Protein AF-A0A812KGN8-F1 (afdb_monomer)

Organism: NCBI:txid878477

Structure (mmCIF, N/CA/C/O backbone):
data_AF-A0A812KGN8-F1
#
_entry.id   AF-A0A812KGN8-F1
#
loop_
_atom_site.group_PDB
_atom_site.id
_atom_site.type_symbol
_atom_site.label_atom_id
_atom_site.label_alt_id
_atom_site.label_comp_id
_atom_site.label_asym_id
_atom_site.label_entity_id
_atom_site.label_seq_id
_atom_site.pdbx_PDB_ins_code
_atom_site.Cartn_x
_atom_site.Cartn_y
_atom_site.Cartn_z
_atom_site.occupancy
_atom_site.B_iso_or_equiv
_atom_site.auth_seq_id
_atom_site.auth_comp_id
_atom_site.auth_asym_id
_atom_site.auth_atom_id
_atom_site.pdbx_PDB_model_num
ATOM 1 N N . MET A 1 1 ? -35.808 -0.095 -50.050 1.00 45.56 1 MET A N 1
ATOM 2 C CA . MET A 1 1 ? -34.393 0.028 -50.475 1.00 45.56 1 MET A CA 1
ATOM 3 C C . MET A 1 1 ? -34.076 1.458 -50.934 1.00 45.56 1 MET A C 1
ATOM 5 O O . MET A 1 1 ? -33.610 1.662 -52.042 1.00 45.56 1 MET A O 1
ATOM 9 N N . ALA A 1 2 ? -34.309 2.449 -50.066 1.00 38.66 2 ALA A N 1
ATOM 10 C CA . ALA A 1 2 ? -34.069 3.874 -50.339 1.00 38.66 2 ALA A CA 1
ATOM 11 C C . ALA A 1 2 ? -33.233 4.554 -49.229 1.00 38.66 2 ALA A C 1
ATOM 13 O O . ALA A 1 2 ? -33.296 5.761 -49.058 1.00 38.66 2 ALA A O 1
ATOM 14 N N . VAL A 1 3 ? -32.445 3.787 -48.459 1.00 34.59 3 VAL A N 1
ATOM 15 C CA . VAL A 1 3 ? -31.664 4.313 -47.313 1.00 34.59 3 VAL A CA 1
ATOM 16 C C . VAL A 1 3 ? -30.155 4.013 -47.418 1.00 34.59 3 VAL A C 1
ATOM 18 O O . VAL A 1 3 ? -29.369 4.573 -46.672 1.00 34.59 3 VAL A O 1
ATOM 21 N N . ALA A 1 4 ? -29.699 3.224 -48.401 1.00 33.44 4 ALA A N 1
ATOM 22 C CA . ALA A 1 4 ? -28.270 2.901 -48.557 1.00 33.44 4 ALA A CA 1
ATOM 23 C C . ALA A 1 4 ? -27.511 3.788 -49.570 1.00 33.44 4 ALA A C 1
ATOM 25 O O . ALA A 1 4 ? -26.285 3.797 -49.571 1.00 33.44 4 ALA A O 1
ATOM 26 N N . ALA A 1 5 ? -28.207 4.555 -50.418 1.00 35.69 5 ALA A N 1
ATOM 27 C CA . ALA A 1 5 ? -27.567 5.366 -51.465 1.00 35.69 5 ALA A CA 1
ATOM 28 C C . ALA A 1 5 ? -27.308 6.832 -51.056 1.00 35.69 5 ALA A C 1
ATOM 30 O O . ALA A 1 5 ? -26.475 7.498 -51.662 1.00 35.69 5 ALA A O 1
ATOM 31 N N . ALA A 1 6 ? -27.967 7.331 -50.002 1.00 34.34 6 ALA A N 1
ATOM 32 C CA . ALA A 1 6 ? -27.830 8.720 -49.546 1.00 34.34 6 ALA A CA 1
ATOM 33 C C . ALA A 1 6 ? -26.682 8.941 -48.536 1.00 34.34 6 ALA A C 1
ATOM 35 O O . ALA A 1 6 ? -26.282 10.079 -48.307 1.00 34.34 6 ALA A O 1
ATOM 36 N N . SER A 1 7 ? -26.107 7.876 -47.964 1.00 37.06 7 SER A N 1
ATOM 37 C CA . SER A 1 7 ? -25.006 7.967 -46.985 1.00 37.06 7 SER A CA 1
ATOM 38 C C . SER A 1 7 ? -23.609 7.814 -47.602 1.00 37.06 7 SER A C 1
ATOM 40 O O . SER A 1 7 ? -22.615 8.095 -46.940 1.00 37.06 7 SER A O 1
ATOM 42 N N . ALA A 1 8 ? -23.510 7.388 -48.867 1.00 35.91 8 ALA A N 1
ATOM 43 C CA . ALA A 1 8 ? -22.227 7.237 -49.562 1.00 35.91 8 ALA A CA 1
ATOM 44 C C . ALA A 1 8 ? -21.750 8.544 -50.228 1.00 35.91 8 ALA A C 1
ATOM 46 O O . ALA A 1 8 ? -20.550 8.768 -50.374 1.00 35.91 8 ALA A O 1
ATOM 47 N N . VAL A 1 9 ? -22.678 9.437 -50.589 1.00 37.47 9 VAL A N 1
ATOM 48 C CA . VAL A 1 9 ? -22.365 10.691 -51.300 1.00 37.47 9 VAL A CA 1
ATOM 49 C C . VAL A 1 9 ? -21.897 11.801 -50.346 1.00 37.47 9 VAL A C 1
ATOM 51 O O . VAL A 1 9 ? -21.154 12.690 -50.752 1.00 37.47 9 VAL A O 1
ATOM 54 N N . THR A 1 10 ? -22.227 11.724 -49.054 1.00 44.09 10 THR A N 1
ATOM 55 C CA . THR A 1 10 ? -21.759 12.679 -48.032 1.00 44.09 10 THR A CA 1
ATOM 56 C C . THR A 1 10 ? -20.387 12.341 -47.441 1.00 44.09 10 THR A C 1
ATOM 58 O O . THR A 1 10 ? -19.736 13.227 -46.898 1.00 44.09 10 THR A O 1
ATOM 61 N N . GLY A 1 11 ? -19.893 11.104 -47.583 1.00 37.56 11 GLY A N 1
ATOM 62 C CA . GLY A 1 11 ? -18.553 10.721 -47.111 1.00 37.56 11 GLY A CA 1
ATOM 63 C C . GLY A 1 11 ? -17.414 11.136 -48.054 1.00 37.56 11 GLY A C 1
ATOM 64 O O . GLY A 1 11 ? -16.334 11.515 -47.600 1.00 37.56 11 GLY A O 1
ATOM 65 N N . ALA A 1 12 ? -17.656 11.119 -49.369 1.00 40.59 12 ALA A N 1
ATOM 66 C CA . ALA A 1 12 ? -16.633 11.412 -50.377 1.00 40.59 12 ALA A CA 1
ATOM 67 C C . ALA A 1 12 ? -16.249 12.906 -50.440 1.00 40.59 12 ALA A C 1
ATOM 69 O O . ALA A 1 12 ? -15.086 13.237 -50.675 1.00 40.59 12 ALA A O 1
ATOM 70 N N . SER A 1 13 ? -17.190 13.817 -50.172 1.00 39.09 13 SER A N 1
ATOM 71 C CA . SER A 1 13 ? -16.937 15.267 -50.189 1.00 39.09 13 SER A CA 1
ATOM 72 C C . SER A 1 13 ? -16.157 15.760 -48.962 1.00 39.09 13 SER A C 1
ATOM 74 O O . SER A 1 13 ? -15.374 16.704 -49.069 1.00 39.09 13 SER A O 1
ATOM 76 N N . VAL A 1 14 ? -16.291 15.085 -47.814 1.00 42.75 14 VAL A N 1
ATOM 77 C CA . VAL A 1 14 ? -15.583 15.432 -46.567 1.00 42.75 14 VAL A CA 1
ATOM 78 C C . VAL A 1 14 ? -14.115 14.989 -46.608 1.00 42.75 14 VAL A C 1
ATOM 80 O O . VAL A 1 14 ? -13.235 15.725 -46.160 1.00 42.75 14 VAL A O 1
ATOM 83 N N . ALA A 1 15 ? -13.821 13.837 -47.223 1.00 41.25 15 ALA A N 1
ATOM 84 C CA . ALA A 1 15 ? -12.449 13.357 -47.407 1.00 41.25 15 ALA A CA 1
ATOM 85 C C . ALA A 1 15 ? -11.650 14.213 -48.413 1.00 41.25 15 ALA A C 1
ATOM 87 O O . ALA A 1 15 ? -10.473 14.500 -48.184 1.00 41.25 15 ALA A O 1
ATOM 88 N N . ALA A 1 16 ? -12.295 14.695 -49.482 1.00 44.44 16 ALA A N 1
ATOM 89 C CA . ALA A 1 16 ? -11.672 15.591 -50.460 1.00 44.44 16 ALA A CA 1
ATOM 90 C C . ALA A 1 16 ? -11.342 16.978 -49.868 1.00 44.44 16 ALA A C 1
ATOM 92 O O . ALA A 1 16 ? -10.276 17.533 -50.138 1.00 44.44 16 ALA A O 1
ATOM 93 N N . ALA A 1 17 ? -12.209 17.515 -49.000 1.00 45.56 17 ALA A N 1
ATOM 94 C CA . ALA A 1 17 ? -11.975 18.788 -48.315 1.00 45.56 17 ALA A CA 1
ATOM 95 C C . ALA A 1 17 ? -10.863 18.707 -47.246 1.00 45.56 17 ALA A C 1
ATOM 97 O O . ALA A 1 17 ? -10.157 19.690 -47.015 1.00 45.56 17 ALA A O 1
ATOM 98 N N . ALA A 1 18 ? -10.670 17.537 -46.623 1.00 43.16 18 ALA A N 1
ATOM 99 C CA . ALA A 1 18 ? -9.591 17.293 -45.662 1.00 43.16 18 ALA A CA 1
ATOM 100 C C . ALA A 1 18 ? -8.216 17.115 -46.340 1.00 43.16 18 ALA A C 1
ATOM 102 O O . ALA A 1 18 ? -7.203 17.574 -45.812 1.00 43.16 18 ALA A O 1
ATOM 103 N N . ALA A 1 19 ? -8.176 16.519 -47.537 1.00 45.41 19 ALA A N 1
ATOM 104 C CA . ALA A 1 19 ? -6.946 16.346 -48.314 1.00 45.41 19 ALA A CA 1
ATOM 105 C C . ALA A 1 19 ? -6.388 17.672 -48.873 1.00 45.41 19 ALA A C 1
ATOM 107 O O . ALA A 1 19 ? -5.173 17.829 -48.976 1.00 45.41 19 ALA A O 1
ATOM 108 N N . ALA A 1 20 ? -7.248 18.663 -49.145 1.00 45.34 20 ALA A N 1
ATOM 109 C CA . ALA A 1 20 ? -6.855 19.977 -49.669 1.00 45.34 20 ALA A CA 1
ATOM 110 C C . ALA A 1 20 ? -6.013 20.841 -48.698 1.00 45.34 20 ALA A C 1
ATOM 112 O O . ALA A 1 20 ? -5.504 21.888 -49.094 1.00 45.34 20 ALA A O 1
ATOM 113 N N . LYS A 1 21 ? -5.851 20.425 -47.431 1.00 48.94 21 LYS A N 1
ATOM 114 C CA . LYS A 1 21 ? -5.042 21.129 -46.414 1.00 48.94 21 LYS A CA 1
ATOM 115 C C . LYS A 1 21 ? -3.683 20.481 -46.112 1.00 48.94 21 LYS A C 1
ATOM 117 O O . LYS A 1 21 ? -2.932 21.031 -45.308 1.00 48.94 21 LYS A O 1
ATOM 122 N N . SER A 1 22 ? -3.340 19.356 -46.743 1.00 48.31 22 SER A N 1
ATOM 123 C CA . SER A 1 22 ? -2.026 18.712 -46.588 1.00 48.31 22 SER A CA 1
ATOM 124 C C . SER A 1 22 ? -1.041 19.207 -47.653 1.00 48.31 22 SER A C 1
ATOM 126 O O . SER A 1 22 ? -1.387 19.278 -48.828 1.00 48.31 22 SER A O 1
ATOM 128 N N . LYS A 1 23 ? 0.201 19.532 -47.264 1.00 47.03 23 LYS A N 1
ATOM 129 C CA . LYS A 1 23 ? 1.265 19.967 -48.197 1.00 47.03 23 LYS A CA 1
ATOM 130 C C . LYS A 1 23 ? 1.978 18.808 -48.909 1.00 47.03 23 LYS A C 1
ATOM 132 O O . LYS A 1 23 ? 2.891 19.058 -49.689 1.00 47.03 23 LYS A O 1
ATOM 137 N N . ASP A 1 24 ? 1.578 17.563 -48.653 1.00 48.06 24 ASP A N 1
ATOM 138 C CA . ASP A 1 24 ? 2.290 16.380 -49.137 1.00 48.06 24 ASP A CA 1
ATOM 139 C C . ASP A 1 24 ? 1.587 15.749 -50.354 1.00 48.06 24 ASP A C 1
ATOM 141 O O . ASP A 1 24 ? 0.620 14.989 -50.234 1.00 48.06 24 ASP A O 1
ATOM 145 N N . GLY A 1 25 ? 2.052 16.103 -51.558 1.00 43.66 25 GLY A N 1
ATOM 146 C CA . GLY A 1 25 ? 1.398 15.762 -52.832 1.00 43.66 25 GLY A CA 1
ATOM 147 C C . GLY A 1 25 ? 1.345 14.261 -53.150 1.00 43.66 25 GLY A C 1
ATOM 148 O O . GLY A 1 25 ? 0.482 13.818 -53.906 1.00 43.66 25 GLY A O 1
ATOM 149 N N . VAL A 1 26 ? 2.213 13.460 -52.528 1.00 46.75 26 VAL A N 1
ATOM 150 C CA . VAL A 1 26 ? 2.276 12.001 -52.727 1.00 46.75 26 VAL A CA 1
ATOM 151 C C . VAL A 1 26 ? 1.129 11.284 -52.004 1.00 46.75 26 VAL A C 1
ATOM 153 O O . VAL A 1 26 ? 0.567 10.322 -52.527 1.00 46.75 26 VAL A O 1
ATOM 156 N N . VAL A 1 27 ? 0.718 11.786 -50.835 1.00 45.03 27 VAL A N 1
ATOM 157 C CA . VAL A 1 27 ? -0.369 11.204 -50.027 1.00 45.03 27 VAL A CA 1
ATOM 158 C C . VAL A 1 27 ? -1.733 11.475 -50.666 1.00 45.03 27 VAL A C 1
ATOM 160 O O . VAL A 1 27 ? -2.600 10.602 -50.690 1.00 45.03 27 VAL A O 1
ATOM 163 N N . VAL A 1 28 ? -1.900 12.664 -51.254 1.00 43.44 28 VAL A N 1
ATOM 164 C CA . VAL A 1 28 ? -3.130 13.070 -51.952 1.00 43.44 28 VAL A CA 1
ATOM 165 C C . VAL A 1 28 ? -3.313 12.282 -53.256 1.00 43.44 28 VAL A C 1
ATOM 167 O O . VAL A 1 28 ? -4.420 11.830 -53.545 1.00 43.44 28 VAL A O 1
ATOM 170 N N . ALA A 1 29 ? -2.232 12.035 -54.004 1.00 45.12 29 ALA A N 1
ATOM 171 C CA . ALA A 1 29 ? -2.278 11.245 -55.236 1.00 45.12 29 ALA A CA 1
ATOM 172 C C . ALA A 1 29 ? -2.587 9.756 -54.979 1.00 45.12 29 ALA A C 1
ATOM 174 O O . ALA A 1 29 ? -3.377 9.153 -55.706 1.00 45.12 29 ALA A O 1
ATOM 175 N N . ALA A 1 30 ? -2.021 9.172 -53.917 1.00 40.34 30 ALA A N 1
ATOM 176 C CA . ALA A 1 30 ? -2.246 7.771 -53.558 1.00 40.34 30 ALA A CA 1
ATOM 177 C C . ALA A 1 30 ? -3.668 7.505 -53.026 1.00 40.34 30 ALA A C 1
ATOM 179 O O . ALA A 1 30 ? -4.248 6.460 -53.317 1.00 40.34 30 ALA A O 1
ATOM 180 N N . ALA A 1 31 ? -4.249 8.457 -52.289 1.00 38.84 31 ALA A N 1
ATOM 181 C CA . ALA A 1 31 ? -5.618 8.355 -51.782 1.00 38.84 31 ALA A CA 1
ATOM 182 C C . ALA A 1 31 ? -6.682 8.590 -52.872 1.00 38.84 31 ALA A C 1
ATOM 184 O O . ALA A 1 31 ? -7.751 7.984 -52.822 1.00 38.84 31 ALA A O 1
ATOM 185 N N . ALA A 1 32 ? -6.392 9.436 -53.868 1.00 40.38 32 ALA A N 1
ATOM 186 C CA . ALA A 1 32 ? -7.317 9.743 -54.961 1.00 40.38 32 ALA A CA 1
ATOM 187 C C . ALA A 1 32 ? -7.358 8.667 -56.065 1.00 40.38 32 ALA A C 1
ATOM 189 O O . ALA A 1 32 ? -8.392 8.500 -56.708 1.00 40.38 32 ALA A O 1
ATOM 190 N N . ALA A 1 33 ? -6.266 7.926 -56.294 1.00 43.38 33 ALA A N 1
ATOM 191 C CA . ALA A 1 33 ? -6.159 6.998 -57.427 1.00 43.38 33 ALA A CA 1
ATOM 192 C C . ALA A 1 33 ? -6.734 5.586 -57.182 1.00 43.38 33 ALA A C 1
ATOM 194 O O . ALA A 1 33 ? -6.954 4.851 -58.142 1.00 43.38 33 ALA A O 1
ATOM 195 N N . ALA A 1 34 ? -6.990 5.179 -55.935 1.00 35.78 34 ALA A N 1
ATOM 196 C CA . ALA A 1 34 ? -7.420 3.813 -55.626 1.00 35.78 34 ALA A CA 1
ATOM 197 C C . ALA A 1 34 ? -8.566 3.798 -54.608 1.00 35.78 34 ALA A C 1
ATOM 199 O O . ALA A 1 34 ? -8.367 3.602 -53.409 1.00 35.78 34 ALA A O 1
ATOM 200 N N . GLY A 1 35 ? -9.793 3.988 -55.097 1.00 37.00 35 GLY A N 1
ATOM 201 C CA . GLY A 1 35 ? -10.988 3.723 -54.305 1.00 37.00 35 GLY A CA 1
ATOM 202 C C . GLY A 1 35 ? -11.007 2.275 -53.802 1.00 37.00 35 GLY A C 1
ATOM 203 O O . GLY A 1 35 ? -10.820 1.359 -54.591 1.00 37.00 35 GLY A O 1
ATOM 204 N N . GLY A 1 36 ? -11.241 2.100 -52.496 1.00 47.19 36 GLY A N 1
ATOM 205 C CA . GLY A 1 36 ? -11.739 0.876 -51.854 1.00 47.19 36 GLY A CA 1
ATOM 206 C C . GLY A 1 36 ? -10.898 -0.405 -51.990 1.00 47.19 36 GLY A C 1
ATOM 207 O O . GLY A 1 36 ? -10.704 -0.932 -53.074 1.00 47.19 36 GLY A O 1
ATOM 208 N N . VAL A 1 37 ? -10.504 -0.987 -50.849 1.00 38.78 37 VAL A N 1
ATOM 209 C CA . VAL A 1 37 ? -9.944 -2.353 -50.673 1.00 38.78 37 VAL A CA 1
ATOM 210 C C . VAL A 1 37 ? -8.583 -2.624 -51.349 1.00 38.78 37 VAL A C 1
ATOM 212 O O . VAL A 1 37 ? -7.695 -3.171 -50.698 1.00 38.78 37 VAL A O 1
ATOM 215 N N . GLY A 1 38 ? -8.344 -2.179 -52.585 1.00 36.12 38 GLY A N 1
ATOM 216 C CA . GLY A 1 38 ? -7.079 -2.362 -53.308 1.00 36.12 38 GLY A CA 1
ATOM 217 C C . GLY A 1 38 ? -5.897 -1.625 -52.670 1.00 36.12 38 GLY A C 1
ATOM 218 O O . GLY A 1 38 ? -4.823 -2.203 -52.520 1.00 36.12 38 GLY A O 1
ATOM 219 N N . GLY A 1 39 ? -6.104 -0.392 -52.193 1.00 42.75 39 GLY A N 1
ATOM 220 C CA . GLY A 1 39 ? -5.085 0.353 -51.437 1.00 42.75 39 GLY A CA 1
ATOM 221 C C . GLY A 1 39 ? -4.759 -0.283 -50.079 1.00 42.75 39 GLY A C 1
ATOM 222 O O . GLY A 1 39 ? -3.608 -0.273 -49.646 1.00 42.75 39 GLY A O 1
ATOM 223 N N . TYR A 1 40 ? -5.751 -0.917 -49.445 1.00 43.59 40 TYR A N 1
ATOM 224 C CA . TYR A 1 40 ? -5.570 -1.647 -48.188 1.00 43.59 40 TYR A CA 1
ATOM 225 C C . TYR A 1 40 ? -4.780 -2.946 -48.401 1.00 43.59 40 TYR A C 1
ATOM 227 O O . TYR A 1 40 ? -3.863 -3.240 -47.640 1.00 43.59 40 TYR A O 1
ATOM 235 N N . MET A 1 41 ? -5.061 -3.684 -49.480 1.00 43.50 41 MET A N 1
ATOM 236 C CA . MET A 1 41 ? -4.273 -4.859 -49.865 1.00 43.50 41 MET A CA 1
ATOM 237 C C . MET A 1 41 ? -2.841 -4.498 -50.262 1.00 43.50 41 MET A C 1
ATOM 239 O O . MET A 1 41 ? -1.920 -5.221 -49.896 1.00 43.50 41 MET A O 1
ATOM 243 N N . LEU A 1 42 ? -2.620 -3.382 -50.962 1.00 43.75 42 LEU A N 1
ATOM 244 C CA . LEU A 1 42 ? -1.269 -2.949 -51.323 1.00 43.75 42 LEU A CA 1
ATOM 245 C C . LEU A 1 42 ? -0.473 -2.507 -50.085 1.00 43.75 42 LEU A C 1
ATOM 247 O O . LEU A 1 42 ? 0.682 -2.895 -49.940 1.00 43.75 42 LEU A O 1
ATOM 251 N N . TRP A 1 43 ? -1.101 -1.789 -49.146 1.00 45.47 43 TRP A N 1
ATOM 252 C CA . TRP A 1 43 ? -0.515 -1.480 -47.836 1.00 45.47 43 TRP A CA 1
ATOM 253 C C . TRP A 1 43 ? -0.188 -2.755 -47.041 1.00 45.47 43 TRP A C 1
ATOM 255 O O . TRP A 1 43 ? 0.914 -2.876 -46.509 1.00 45.47 43 TRP A O 1
ATOM 265 N N . TYR A 1 44 ? -1.088 -3.745 -47.033 1.00 44.28 44 TYR A N 1
ATOM 266 C CA . TYR A 1 44 ? -0.876 -5.039 -46.375 1.00 44.28 44 TYR A CA 1
ATOM 267 C C . TYR A 1 44 ? 0.260 -5.851 -47.020 1.00 44.28 44 TYR A C 1
ATOM 269 O O . TYR A 1 44 ? 1.066 -6.451 -46.317 1.00 44.28 44 TYR A O 1
ATOM 277 N N . LEU A 1 45 ? 0.392 -5.828 -48.350 1.00 45.59 45 LEU A N 1
ATOM 278 C CA . LEU A 1 45 ? 1.481 -6.493 -49.078 1.00 45.59 45 LEU A CA 1
ATOM 279 C C . LEU A 1 45 ? 2.830 -5.773 -48.911 1.00 45.59 45 LEU A C 1
ATOM 281 O O . LEU A 1 45 ? 3.871 -6.429 -48.861 1.00 45.59 45 LEU A O 1
ATOM 285 N N . ILE A 1 46 ? 2.825 -4.443 -48.772 1.00 47.22 46 ILE A N 1
ATOM 286 C CA . ILE A 1 46 ? 4.017 -3.646 -48.443 1.00 47.22 46 ILE A CA 1
ATOM 287 C C . ILE A 1 46 ? 4.466 -3.922 -46.997 1.00 47.22 46 ILE A C 1
ATOM 289 O 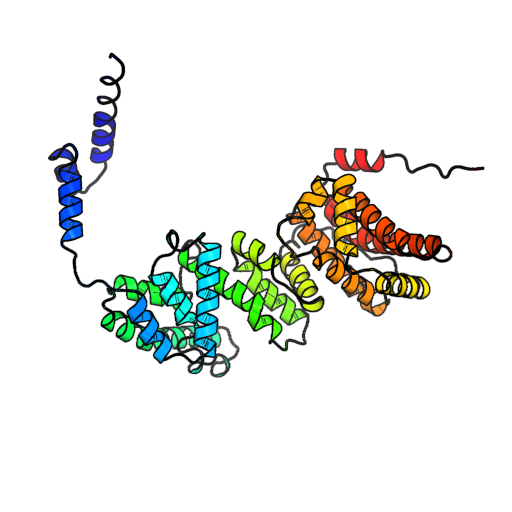O . ILE A 1 46 ? 5.664 -4.067 -46.752 1.00 47.22 46 ILE A O 1
ATOM 293 N N . GLN A 1 47 ? 3.531 -4.085 -46.055 1.00 44.69 47 GLN A N 1
ATOM 294 C CA . GLN A 1 47 ? 3.831 -4.515 -44.681 1.00 44.69 47 GLN A CA 1
ATOM 295 C C . GLN A 1 47 ? 4.289 -5.985 -44.622 1.00 44.69 47 GLN A C 1
ATOM 297 O O . GLN A 1 47 ? 5.250 -6.302 -43.927 1.00 44.69 47 GLN A O 1
ATOM 302 N N . GLY A 1 48 ? 3.687 -6.874 -45.420 1.00 32.50 48 GLY A N 1
ATOM 303 C CA . GLY A 1 48 ? 4.043 -8.295 -45.506 1.00 32.50 48 GLY A CA 1
ATOM 304 C C . GLY A 1 48 ? 5.427 -8.578 -46.108 1.00 32.50 48 GLY A C 1
ATOM 305 O O . GLY A 1 48 ? 5.978 -9.654 -45.888 1.00 32.50 48 GLY A O 1
ATOM 306 N N . LYS A 1 49 ? 6.028 -7.615 -46.826 1.00 35.56 49 LYS A N 1
ATOM 307 C CA . LYS A 1 49 ? 7.408 -7.699 -47.342 1.00 35.56 49 LYS A CA 1
ATOM 308 C C . LYS A 1 49 ? 8.477 -7.100 -46.422 1.00 35.56 49 LYS A C 1
ATOM 310 O O . LYS A 1 49 ? 9.657 -7.320 -46.683 1.00 35.56 49 LYS A O 1
ATOM 315 N N . LYS A 1 50 ? 8.115 -6.467 -45.298 1.00 39.56 50 LYS A N 1
ATOM 316 C CA . LYS A 1 50 ? 9.038 -6.281 -44.157 1.00 39.56 50 LYS A CA 1
ATOM 317 C C . LYS A 1 50 ? 9.080 -7.554 -43.293 1.00 39.56 50 LYS A C 1
ATOM 319 O O . LYS A 1 50 ? 8.964 -7.514 -42.075 1.00 39.56 50 LYS A O 1
ATOM 324 N N . GLY A 1 51 ? 9.234 -8.705 -43.943 1.00 36.69 51 GLY A N 1
ATOM 325 C CA . GLY A 1 51 ? 9.506 -9.984 -43.300 1.00 36.69 51 GLY A CA 1
ATOM 326 C C . GLY A 1 51 ? 11.009 -10.158 -43.122 1.00 36.69 51 GLY A C 1
ATOM 327 O O . GLY A 1 51 ? 11.687 -10.637 -44.026 1.00 36.69 51 GLY A O 1
ATOM 328 N N . GLY A 1 52 ? 11.526 -9.761 -41.961 1.00 32.88 52 GLY A N 1
ATOM 329 C CA . GLY A 1 52 ? 12.880 -10.074 -41.519 1.00 32.88 52 GLY A CA 1
ATOM 330 C C . GLY A 1 52 ? 12.824 -10.676 -40.124 1.00 32.88 52 GLY A C 1
ATOM 331 O O . GLY A 1 52 ? 12.716 -9.925 -39.168 1.00 32.88 52 GLY A O 1
ATOM 332 N N . SER A 1 53 ? 12.909 -12.010 -40.047 1.00 38.09 53 SER A N 1
ATOM 333 C CA . SER A 1 53 ? 13.024 -12.832 -38.831 1.00 38.09 53 SER A CA 1
ATOM 334 C C . SER A 1 53 ? 11.900 -12.674 -37.795 1.00 38.09 53 SER A C 1
ATOM 336 O O . SER A 1 53 ? 11.652 -11.605 -37.251 1.00 38.09 53 SER A O 1
ATOM 338 N N . SER A 1 54 ? 11.241 -13.777 -37.443 1.00 39.75 54 SER A N 1
ATOM 339 C CA . SER A 1 54 ? 10.406 -13.840 -36.244 1.00 39.75 54 SER A CA 1
ATOM 340 C C . SER A 1 54 ? 11.273 -13.595 -34.998 1.00 39.75 54 SER A C 1
ATOM 342 O O . SER A 1 54 ? 11.869 -14.527 -34.454 1.00 39.75 54 SER A O 1
ATOM 344 N N . SER A 1 55 ? 11.360 -12.346 -34.544 1.00 50.38 55 SER A N 1
ATOM 345 C CA . SER A 1 55 ? 11.966 -11.973 -33.268 1.00 50.38 55 SER A CA 1
ATOM 346 C C . SER A 1 55 ? 11.049 -12.435 -32.139 1.00 50.38 55 SER A C 1
ATOM 348 O O . SER A 1 55 ? 10.160 -11.725 -31.678 1.00 50.38 55 SER A O 1
ATOM 350 N N . SER A 1 56 ? 11.218 -13.687 -31.716 1.00 56.62 56 SER A N 1
ATOM 351 C CA . SER A 1 56 ? 10.491 -14.203 -30.562 1.00 56.62 56 SER A CA 1
ATOM 352 C C . SER A 1 56 ? 11.053 -13.553 -29.294 1.00 56.62 56 SER A C 1
ATOM 354 O O . SER A 1 56 ? 12.242 -13.726 -29.011 1.00 56.62 56 SER A O 1
ATOM 356 N N . PRO A 1 57 ? 10.240 -12.851 -28.481 1.00 64.81 57 PRO A N 1
ATOM 357 C CA . PRO A 1 57 ? 10.681 -12.338 -27.183 1.00 64.81 57 PRO A CA 1
ATOM 358 C C . PRO A 1 57 ? 11.294 -13.434 -26.303 1.00 64.81 57 PRO A C 1
ATOM 360 O O . PRO A 1 57 ? 12.180 -13.170 -25.498 1.00 64.81 57 PRO A O 1
ATOM 363 N N . THR A 1 58 ? 10.881 -14.685 -26.504 1.00 77.50 58 THR A N 1
ATOM 364 C CA . THR A 1 58 ? 11.342 -15.849 -25.751 1.00 77.50 58 THR A CA 1
ATOM 365 C C . THR A 1 58 ? 12.842 -16.125 -25.906 1.00 77.50 58 THR A C 1
ATOM 367 O O . THR A 1 58 ? 13.474 -16.512 -24.925 1.00 77.50 58 THR A O 1
ATOM 370 N N . SER A 1 59 ? 13.442 -15.919 -27.088 1.00 79.38 59 SER A N 1
ATOM 371 C CA . SER A 1 59 ? 14.891 -16.137 -27.265 1.00 79.38 59 SER A CA 1
ATOM 372 C C . SER A 1 59 ? 15.711 -15.050 -26.569 1.00 79.38 59 SER A C 1
ATOM 374 O O . SER A 1 59 ? 16.647 -15.365 -25.838 1.00 79.38 59 SER A O 1
ATOM 376 N N . ALA A 1 60 ? 15.302 -13.787 -26.717 1.00 85.19 60 ALA A N 1
ATOM 377 C CA . ALA A 1 60 ? 15.912 -12.648 -26.035 1.00 85.19 60 ALA A CA 1
ATOM 378 C C . ALA A 1 60 ? 15.851 -12.793 -24.507 1.00 85.19 60 ALA A C 1
ATOM 380 O O . ALA A 1 60 ? 16.854 -12.594 -23.826 1.00 85.19 60 ALA A O 1
ATOM 381 N N . LEU A 1 61 ? 14.692 -13.181 -23.967 1.00 90.31 61 LEU A N 1
ATOM 382 C CA . LEU A 1 61 ? 14.507 -13.369 -22.528 1.00 90.31 61 LEU A CA 1
ATOM 383 C C . LEU A 1 61 ? 15.414 -14.467 -21.968 1.00 90.31 61 LEU A C 1
ATOM 385 O O . LEU A 1 61 ? 15.992 -14.277 -20.903 1.00 90.31 61 LEU A O 1
ATOM 389 N N . ARG A 1 62 ? 15.600 -15.577 -22.692 1.00 91.00 62 ARG A N 1
ATOM 390 C CA . ARG A 1 62 ? 16.501 -16.658 -22.267 1.00 91.00 62 ARG A CA 1
ATOM 391 C C . ARG A 1 62 ? 17.951 -16.183 -22.141 1.00 91.00 62 ARG A C 1
ATOM 393 O O . ARG A 1 62 ? 18.613 -16.504 -21.157 1.00 91.00 62 ARG A O 1
ATOM 400 N N . ASP A 1 63 ? 18.427 -15.415 -23.117 1.00 91.44 63 ASP A N 1
ATOM 401 C CA . ASP A 1 63 ? 19.795 -14.889 -23.118 1.00 91.44 63 ASP A CA 1
ATOM 402 C C . ASP A 1 63 ? 19.994 -13.799 -22.046 1.00 91.44 63 ASP A C 1
ATOM 404 O O . ASP A 1 63 ? 21.068 -13.703 -21.453 1.00 91.44 63 ASP A O 1
ATOM 408 N N . ILE A 1 64 ? 18.956 -13.007 -21.749 1.00 92.38 64 ILE A N 1
ATOM 409 C CA . ILE A 1 64 ? 18.960 -12.046 -20.633 1.00 92.38 64 ILE A CA 1
ATOM 410 C C . ILE A 1 64 ? 19.009 -12.777 -19.289 1.00 92.38 64 ILE A C 1
ATOM 412 O O . ILE A 1 64 ? 19.819 -12.439 -18.430 1.00 92.38 64 ILE A O 1
ATOM 416 N N . GLU A 1 65 ? 18.171 -13.793 -19.091 1.00 93.38 65 GLU A N 1
ATOM 417 C CA . GLU A 1 65 ? 18.154 -14.575 -17.852 1.00 93.38 65 GLU A CA 1
ATOM 418 C C . GLU A 1 65 ? 19.489 -15.276 -17.598 1.00 93.38 65 GLU A C 1
ATOM 420 O O . GLU A 1 65 ? 19.929 -15.347 -16.456 1.00 93.38 65 GLU A O 1
ATOM 425 N N . ALA A 1 66 ? 20.187 -15.712 -18.650 1.00 93.44 66 ALA A N 1
ATOM 426 C CA . ALA A 1 66 ? 21.502 -16.337 -18.532 1.00 93.44 66 ALA A CA 1
ATOM 427 C C . ALA A 1 66 ? 22.588 -15.413 -17.943 1.00 93.44 66 ALA A C 1
ATOM 429 O O . ALA A 1 66 ? 23.600 -15.911 -17.450 1.00 93.44 66 ALA A O 1
ATOM 430 N N . VAL A 1 67 ? 22.402 -14.087 -17.986 1.00 92.25 67 VAL A N 1
ATOM 431 C CA . VAL A 1 67 ? 23.344 -13.107 -17.410 1.00 92.25 67 VAL A CA 1
ATOM 432 C C . VAL A 1 67 ? 22.864 -12.499 -16.089 1.00 92.25 67 VAL A C 1
ATOM 434 O O . VAL A 1 67 ? 23.586 -11.703 -15.486 1.00 92.25 67 VAL A O 1
ATOM 437 N N . LEU A 1 68 ? 21.658 -12.848 -15.635 1.00 94.19 68 LEU A N 1
ATOM 438 C CA . LEU A 1 68 ? 21.081 -12.371 -14.382 1.00 94.19 68 LEU A CA 1
ATOM 439 C C . LEU A 1 68 ? 21.294 -13.379 -13.252 1.00 94.19 68 LEU A C 1
ATOM 441 O O . LEU A 1 68 ? 21.377 -14.588 -13.456 1.00 94.19 68 LEU A O 1
ATOM 445 N N . ARG A 1 69 ? 21.343 -12.869 -12.021 1.00 93.94 69 ARG A N 1
ATOM 446 C CA . ARG A 1 69 ? 21.322 -13.717 -10.825 1.00 93.94 69 ARG A CA 1
ATOM 447 C C . ARG A 1 69 ? 19.906 -14.265 -10.598 1.00 93.94 69 ARG A C 1
ATOM 449 O O . ARG A 1 69 ? 18.946 -13.588 -10.975 1.00 93.94 69 ARG A O 1
ATOM 456 N N . PRO A 1 70 ? 19.736 -15.428 -9.944 1.00 94.75 70 PRO A N 1
ATOM 457 C CA . PRO A 1 70 ? 18.414 -16.011 -9.701 1.00 94.75 70 PRO A CA 1
ATOM 458 C C . PRO A 1 70 ? 17.416 -15.053 -9.033 1.00 94.75 70 PRO A C 1
ATOM 460 O O . PRO A 1 70 ? 16.254 -14.994 -9.435 1.00 94.75 70 PRO A O 1
ATOM 463 N N . GLU A 1 71 ? 17.866 -14.257 -8.063 1.00 92.50 71 GLU A N 1
ATOM 464 C CA . GLU A 1 71 ? 17.043 -13.256 -7.381 1.00 92.50 71 GLU A CA 1
ATOM 465 C C . GLU A 1 71 ? 16.617 -12.095 -8.297 1.00 92.50 71 GLU A C 1
ATOM 467 O O . GLU A 1 71 ? 15.497 -11.598 -8.187 1.00 92.50 71 GLU A O 1
ATOM 472 N N . ASP A 1 72 ? 17.471 -11.695 -9.244 1.00 94.81 72 ASP A N 1
ATOM 473 C CA . ASP A 1 72 ? 17.167 -10.635 -10.211 1.00 94.81 72 ASP A CA 1
ATOM 474 C C . ASP A 1 72 ? 16.182 -11.131 -11.278 1.00 94.81 72 ASP A C 1
ATOM 476 O O . ASP A 1 72 ? 15.306 -10.379 -11.708 1.00 94.81 72 ASP A O 1
ATOM 480 N N . ILE A 1 73 ? 16.288 -12.409 -11.666 1.00 95.88 73 ILE A N 1
ATOM 481 C CA . ILE A 1 73 ? 15.310 -13.073 -12.534 1.00 95.88 73 ILE A CA 1
ATOM 482 C C . ILE A 1 73 ? 13.948 -13.089 -11.841 1.00 95.88 73 ILE A C 1
ATOM 484 O O . ILE A 1 73 ? 12.964 -12.670 -12.446 1.00 95.88 73 ILE A O 1
ATOM 488 N N . ALA A 1 74 ? 13.889 -13.547 -10.583 1.00 95.06 74 ALA A N 1
ATOM 489 C CA . ALA A 1 74 ? 12.653 -13.598 -9.802 1.00 95.06 74 ALA A CA 1
ATOM 490 C C . ALA A 1 74 ? 12.001 -12.212 -9.691 1.00 95.06 74 ALA A C 1
ATOM 492 O O . ALA A 1 74 ? 10.820 -12.072 -10.001 1.00 95.06 74 ALA A O 1
ATOM 493 N N . TYR A 1 75 ? 12.790 -11.182 -9.369 1.00 95.25 75 TYR A N 1
ATOM 494 C CA . TYR A 1 75 ? 12.324 -9.796 -9.355 1.00 95.25 75 TYR A CA 1
ATOM 495 C C . TYR A 1 75 ? 11.727 -9.380 -10.708 1.00 95.25 75 TYR A C 1
ATOM 497 O O . TYR A 1 75 ? 10.625 -8.842 -10.759 1.00 95.25 75 TYR A O 1
ATOM 505 N N . GLY A 1 76 ? 12.420 -9.657 -11.817 1.00 96.44 76 GLY A N 1
ATOM 506 C CA . GLY A 1 76 ? 11.926 -9.336 -13.157 1.00 96.44 76 GLY A CA 1
ATOM 507 C C . GLY A 1 76 ? 10.598 -10.023 -13.496 1.00 96.44 76 GLY A C 1
ATOM 508 O O . GLY A 1 76 ? 9.765 -9.426 -14.179 1.00 96.44 76 GLY A O 1
ATOM 509 N N . LYS A 1 77 ? 10.369 -11.253 -13.006 1.00 96.25 77 LYS A N 1
ATOM 510 C CA . LYS A 1 77 ? 9.083 -11.955 -13.180 1.00 96.25 77 LYS A CA 1
ATOM 511 C C . LYS A 1 77 ? 7.946 -11.247 -12.446 1.00 96.25 77 LYS A C 1
ATOM 513 O O . LYS A 1 77 ? 6.858 -11.128 -13.002 1.00 96.25 77 LYS A O 1
ATOM 518 N N . GLU A 1 78 ? 8.199 -10.754 -11.234 1.00 96.81 78 GLU A N 1
ATOM 519 C CA . GLU A 1 78 ? 7.199 -9.996 -10.473 1.00 96.81 78 GLU A CA 1
ATOM 520 C C . GLU A 1 78 ? 6.893 -8.643 -11.131 1.00 96.81 78 GLU A C 1
ATOM 522 O O . GLU A 1 78 ? 5.727 -8.261 -11.220 1.00 96.81 78 GLU A O 1
ATOM 527 N N . VAL A 1 79 ? 7.899 -7.949 -11.684 1.00 97.56 79 VAL A N 1
ATOM 528 C CA . VAL A 1 79 ? 7.655 -6.713 -12.453 1.00 97.56 79 VAL A CA 1
ATOM 529 C C . VAL A 1 79 ? 6.793 -7.004 -13.682 1.00 97.56 79 VAL A C 1
ATOM 531 O O . VAL A 1 79 ? 5.829 -6.289 -13.930 1.00 97.56 79 VAL A O 1
ATOM 534 N N . GLU A 1 80 ? 7.093 -8.065 -14.438 1.00 96.81 80 GLU A N 1
ATOM 535 C CA . GLU A 1 80 ? 6.281 -8.460 -15.596 1.00 96.81 80 GLU A CA 1
ATOM 536 C C . GLU A 1 80 ? 4.831 -8.758 -15.196 1.00 96.81 80 GLU A C 1
ATOM 538 O O . GLU A 1 80 ? 3.904 -8.241 -15.822 1.00 96.81 80 GLU A O 1
ATOM 543 N N . LYS A 1 81 ? 4.627 -9.545 -14.134 1.00 96.88 81 LYS A N 1
ATOM 544 C CA . LYS A 1 81 ? 3.298 -9.857 -13.596 1.00 96.88 81 LYS A CA 1
ATOM 545 C C . LYS A 1 81 ? 2.511 -8.579 -13.296 1.00 96.88 81 LYS A C 1
ATOM 547 O O . LYS A 1 81 ? 1.374 -8.446 -13.748 1.00 96.88 81 LYS A O 1
ATOM 552 N N . TRP A 1 82 ? 3.118 -7.619 -12.598 1.00 97.31 82 TRP A N 1
ATOM 553 C CA . TRP A 1 82 ? 2.469 -6.345 -12.294 1.00 97.31 82 TRP A CA 1
ATOM 554 C C . TRP A 1 82 ? 2.206 -5.494 -13.543 1.00 97.31 82 TRP A C 1
ATOM 556 O O . TRP A 1 82 ? 1.115 -4.936 -13.660 1.00 97.31 82 TRP A O 1
ATOM 566 N N . CYS A 1 83 ? 3.127 -5.449 -14.514 1.00 96.62 83 CYS A N 1
ATOM 567 C CA . CYS A 1 83 ? 2.890 -4.783 -15.801 1.00 96.62 83 CYS A CA 1
ATOM 568 C C . CYS A 1 83 ? 1.640 -5.340 -16.496 1.00 96.62 83 CYS A C 1
ATOM 570 O O . CYS A 1 83 ? 0.796 -4.576 -16.964 1.00 96.62 83 CYS A O 1
ATOM 572 N N . LEU A 1 84 ? 1.490 -6.668 -16.530 1.00 95.00 84 LEU A N 1
ATOM 573 C CA . LEU A 1 84 ? 0.323 -7.329 -17.117 1.00 95.00 84 LEU A CA 1
ATOM 574 C C . LEU A 1 84 ? -0.962 -6.992 -16.351 1.00 95.00 84 LEU A C 1
ATOM 576 O O . LEU A 1 84 ? -1.975 -6.660 -16.969 1.00 95.00 84 LEU A O 1
ATOM 580 N N . GLU A 1 85 ? -0.937 -7.017 -15.018 1.00 92.38 85 GLU A N 1
ATOM 581 C CA . GLU A 1 85 ? -2.099 -6.651 -14.201 1.00 92.38 85 GLU A CA 1
ATOM 582 C C . GLU A 1 85 ? -2.531 -5.188 -14.383 1.00 92.38 85 GLU A C 1
ATOM 584 O O . GLU A 1 85 ? -3.730 -4.890 -14.458 1.00 92.38 85 GLU A O 1
ATOM 589 N N . ILE A 1 86 ? -1.575 -4.260 -14.462 1.00 92.12 86 ILE A N 1
ATOM 590 C CA . ILE A 1 86 ? -1.837 -2.824 -14.617 1.00 92.12 86 ILE A CA 1
ATOM 591 C C . ILE A 1 86 ? -2.285 -2.496 -16.043 1.00 92.12 86 ILE A C 1
ATOM 593 O O . ILE A 1 86 ? -3.191 -1.687 -16.225 1.00 92.12 86 ILE A O 1
ATOM 597 N N . ALA A 1 87 ? -1.725 -3.142 -17.062 1.00 90.25 87 ALA A N 1
ATOM 598 C CA . ALA A 1 87 ? -2.131 -2.910 -18.446 1.00 90.25 87 ALA A CA 1
ATOM 599 C C . ALA A 1 87 ? -3.473 -3.577 -18.803 1.00 90.25 87 ALA A C 1
ATOM 601 O O . ALA A 1 87 ? -4.145 -3.149 -19.739 1.00 90.25 87 ALA A O 1
ATOM 602 N N . GLY A 1 88 ? -3.911 -4.585 -18.039 1.00 89.31 88 GLY A N 1
ATOM 603 C CA . GLY A 1 88 ? -5.144 -5.335 -18.316 1.00 89.31 88 GLY A CA 1
ATOM 604 C C . GLY A 1 88 ? -4.932 -6.597 -19.158 1.00 89.31 88 GLY A C 1
ATOM 605 O O . GLY A 1 88 ? -5.848 -7.031 -19.851 1.00 89.31 88 GLY A O 1
ATOM 606 N N . GLY A 1 89 ? -3.743 -7.196 -19.079 1.00 87.56 89 GLY A N 1
ATOM 607 C CA . GLY A 1 89 ? -3.400 -8.483 -19.678 1.00 87.56 89 GLY A CA 1
ATOM 608 C C . GLY A 1 89 ? -2.390 -8.398 -20.823 1.00 87.56 89 GLY A C 1
ATOM 609 O O . GLY A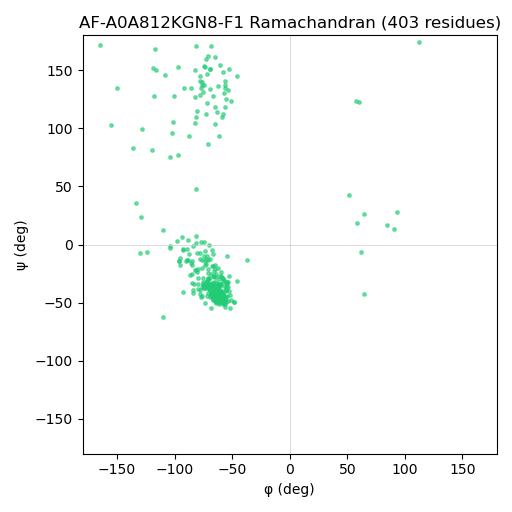 1 89 ? -2.016 -7.324 -21.287 1.00 87.56 89 GLY A O 1
ATOM 610 N N . GLN A 1 90 ? -1.968 -9.570 -21.303 1.00 86.25 90 GLN A N 1
ATOM 611 C CA . GLN A 1 90 ? -0.909 -9.733 -22.310 1.00 86.25 90 GLN A CA 1
ATOM 612 C C . GLN A 1 90 ? -1.157 -8.947 -23.603 1.00 86.25 90 GLN A C 1
ATOM 614 O O . GLN A 1 90 ? -0.227 -8.385 -24.168 1.00 86.25 90 GLN A O 1
ATOM 619 N N . ALA A 1 91 ? -2.407 -8.890 -24.070 1.00 85.06 91 ALA A N 1
ATOM 620 C CA . ALA A 1 91 ? -2.757 -8.210 -25.317 1.00 85.06 91 ALA A CA 1
ATOM 621 C C . ALA A 1 91 ? -2.568 -6.682 -25.254 1.00 85.06 91 ALA A C 1
ATOM 623 O O . ALA A 1 91 ? -2.494 -6.038 -26.297 1.00 85.06 91 ALA A O 1
ATOM 624 N N . ALA A 1 92 ? -2.491 -6.110 -24.048 1.00 84.81 92 ALA A N 1
ATOM 625 C CA . ALA A 1 92 ? -2.326 -4.677 -23.827 1.00 84.81 92 ALA A CA 1
ATOM 626 C C . ALA A 1 92 ? -0.855 -4.248 -23.672 1.00 84.81 92 ALA A C 1
ATOM 628 O O . ALA A 1 92 ? -0.591 -3.055 -23.544 1.00 84.81 92 ALA A O 1
ATOM 629 N N . VAL A 1 93 ? 0.095 -5.192 -23.676 1.00 88.81 93 VAL A N 1
ATOM 630 C CA . VAL A 1 93 ? 1.514 -4.925 -23.410 1.00 88.81 93 VAL A CA 1
ATOM 631 C C . VAL A 1 93 ? 2.375 -5.275 -24.619 1.00 88.81 93 VAL A C 1
ATOM 633 O O . VAL A 1 93 ? 2.333 -6.387 -25.142 1.00 88.81 93 VAL A O 1
ATOM 636 N N . GLY A 1 94 ? 3.204 -4.322 -25.047 1.00 90.00 94 GLY A N 1
ATOM 637 C CA . GLY A 1 94 ? 4.172 -4.541 -26.117 1.00 90.00 94 GLY A CA 1
ATOM 638 C C . GLY A 1 94 ? 5.367 -5.404 -25.674 1.00 90.00 94 GLY A C 1
ATOM 639 O O . GLY A 1 94 ? 5.776 -5.343 -24.512 1.00 90.00 94 GLY A O 1
ATOM 640 N N . PRO A 1 95 ? 6.018 -6.147 -26.592 1.00 91.62 95 PRO A N 1
ATOM 641 C CA . PRO A 1 95 ? 7.185 -6.973 -26.271 1.00 91.62 95 PRO A CA 1
ATOM 642 C C . PRO A 1 95 ? 8.317 -6.221 -25.562 1.00 91.62 95 PRO A C 1
ATOM 644 O O . PRO A 1 95 ? 8.973 -6.776 -24.684 1.00 91.62 95 PRO A O 1
ATOM 647 N N . ALA A 1 96 ? 8.547 -4.956 -25.927 1.00 93.81 96 ALA A N 1
ATOM 648 C CA . ALA A 1 96 ? 9.617 -4.153 -25.347 1.00 93.81 96 ALA A CA 1
ATOM 649 C C . ALA A 1 96 ? 9.424 -3.898 -23.842 1.00 93.81 96 ALA A C 1
ATOM 651 O O . ALA A 1 96 ? 10.394 -3.940 -23.087 1.00 93.81 96 ALA A O 1
ATOM 652 N N . LEU A 1 97 ? 8.179 -3.701 -23.395 1.00 94.69 97 LEU A N 1
ATOM 653 C CA . LEU A 1 97 ? 7.849 -3.520 -21.982 1.00 94.69 97 LEU A CA 1
ATOM 654 C C . LEU A 1 97 ? 8.088 -4.809 -21.182 1.00 94.69 97 LEU A C 1
ATOM 656 O O . LEU A 1 97 ? 8.669 -4.752 -20.102 1.00 94.69 97 LEU A O 1
ATOM 660 N N . LEU A 1 98 ? 7.746 -5.977 -21.732 1.00 94.44 98 LEU A N 1
ATOM 661 C CA . LEU A 1 98 ? 8.010 -7.266 -21.073 1.00 94.44 98 LEU A CA 1
ATOM 662 C C . LEU A 1 98 ? 9.509 -7.533 -20.927 1.00 94.44 98 LEU A C 1
ATOM 664 O O . LEU A 1 98 ? 9.974 -7.933 -19.862 1.00 94.44 98 LEU A O 1
ATOM 668 N N . VAL A 1 99 ? 10.285 -7.263 -21.979 1.00 95.06 99 VAL A N 1
ATOM 669 C CA . VAL A 1 99 ? 11.744 -7.396 -21.923 1.00 95.06 99 VAL A CA 1
ATOM 670 C C . VAL A 1 99 ? 12.343 -6.413 -20.918 1.00 95.06 99 VAL A C 1
ATOM 672 O O . VAL A 1 99 ? 13.183 -6.817 -20.118 1.00 95.06 99 VAL A O 1
ATOM 675 N N . ALA A 1 100 ? 11.900 -5.153 -20.905 1.00 95.94 100 ALA A N 1
ATOM 676 C CA . ALA A 1 100 ? 12.373 -4.162 -19.940 1.00 95.94 100 ALA A CA 1
ATOM 677 C C . ALA A 1 100 ? 12.033 -4.557 -18.492 1.00 95.94 100 ALA A C 1
ATOM 679 O O . ALA A 1 100 ? 12.892 -4.457 -17.615 1.00 95.94 100 ALA A O 1
ATOM 680 N N . ALA A 1 101 ? 10.823 -5.070 -18.249 1.00 96.06 101 ALA A N 1
ATOM 681 C CA . ALA A 1 101 ? 10.403 -5.594 -16.951 1.00 96.06 101 ALA A CA 1
ATOM 682 C C . ALA A 1 101 ? 11.311 -6.746 -16.492 1.00 96.06 101 ALA A C 1
ATOM 684 O O . ALA A 1 101 ? 11.858 -6.719 -15.389 1.00 96.06 101 ALA A O 1
ATOM 685 N N . ARG A 1 102 ? 11.561 -7.720 -17.373 1.00 95.94 102 ARG A N 1
ATOM 686 C CA . ARG A 1 102 ? 12.403 -8.885 -17.065 1.00 95.94 102 ARG A CA 1
ATOM 687 C C . ARG A 1 102 ? 13.880 -8.556 -16.919 1.00 95.94 102 ARG A C 1
ATOM 689 O O . ARG A 1 102 ? 14.572 -9.194 -16.133 1.00 95.94 102 ARG A O 1
ATOM 696 N N . ALA A 1 103 ? 14.351 -7.530 -17.616 1.00 96.06 103 ALA A N 1
ATOM 697 C CA . ALA A 1 103 ? 15.714 -7.034 -17.515 1.00 96.06 103 ALA A CA 1
ATOM 698 C C . ALA A 1 103 ? 15.901 -5.975 -16.411 1.00 96.06 103 ALA A C 1
ATOM 700 O O . ALA A 1 103 ? 17.006 -5.457 -16.277 1.00 96.06 103 ALA A O 1
ATOM 701 N N . HIS A 1 104 ? 14.883 -5.640 -15.602 1.00 95.12 104 HIS A N 1
ATOM 702 C CA . HIS A 1 104 ? 14.888 -4.435 -14.754 1.00 95.12 104 HIS A CA 1
ATOM 703 C C . HIS A 1 104 ? 16.108 -4.287 -13.818 1.00 95.12 104 HIS A C 1
ATOM 705 O O . HIS A 1 104 ? 16.550 -3.173 -13.507 1.00 95.12 104 HIS A O 1
ATOM 711 N N . LYS A 1 105 ? 16.663 -5.408 -13.341 1.00 94.06 105 LYS A N 1
ATOM 712 C CA . LYS A 1 105 ? 17.822 -5.440 -12.432 1.00 94.06 105 LYS A CA 1
ATOM 713 C C . LYS A 1 105 ? 19.164 -5.681 -13.138 1.00 94.06 105 LYS A C 1
ATOM 715 O O . LYS A 1 105 ? 20.192 -5.714 -12.462 1.00 94.06 105 LYS A O 1
ATOM 720 N N . ILE A 1 106 ? 19.193 -5.780 -14.470 1.00 94.38 106 ILE A N 1
ATOM 721 C CA . ILE A 1 106 ? 20.432 -5.985 -15.232 1.00 94.38 106 ILE A CA 1
ATOM 722 C C . ILE A 1 106 ? 21.445 -4.875 -14.915 1.00 94.38 106 ILE A C 1
ATOM 724 O O . ILE A 1 106 ? 21.086 -3.700 -14.810 1.00 94.38 106 ILE A O 1
ATOM 728 N N . GLU A 1 107 ? 22.700 -5.269 -14.685 1.00 94.25 107 GLU A N 1
ATOM 729 C CA . GLU A 1 107 ? 23.835 -4.409 -14.297 1.00 94.25 107 GLU A CA 1
ATOM 730 C C . GLU A 1 107 ? 23.708 -3.647 -12.956 1.00 94.25 107 GLU A C 1
ATOM 732 O O . GLU A 1 107 ? 24.699 -3.083 -12.484 1.00 94.25 107 GLU A O 1
ATOM 737 N N . LYS A 1 108 ? 22.560 -3.677 -12.257 1.00 91.81 108 LYS A N 1
ATOM 738 C CA . LYS A 1 108 ? 22.386 -2.967 -10.969 1.00 91.81 108 LYS A CA 1
ATOM 739 C C . LYS A 1 108 ? 23.271 -3.521 -9.847 1.00 91.81 108 LYS A C 1
ATOM 741 O O . LYS A 1 108 ? 23.647 -2.777 -8.943 1.00 91.81 108 LYS A O 1
ATOM 746 N N . ALA A 1 109 ? 23.636 -4.803 -9.911 1.00 90.56 109 ALA A N 1
ATOM 747 C CA . ALA A 1 109 ? 24.581 -5.413 -8.974 1.00 90.56 109 ALA A CA 1
ATOM 748 C C . ALA A 1 109 ? 26.026 -4.920 -9.184 1.00 90.56 109 ALA A C 1
ATOM 750 O O . ALA A 1 109 ? 26.773 -4.771 -8.217 1.00 90.56 109 ALA A O 1
ATOM 751 N N . ALA A 1 110 ? 26.409 -4.643 -10.435 1.00 92.19 110 ALA A N 1
ATOM 752 C CA . ALA A 1 110 ? 27.737 -4.148 -10.788 1.00 92.19 110 ALA A CA 1
ATOM 753 C C . ALA A 1 110 ? 27.875 -2.638 -10.527 1.00 92.19 110 ALA A C 1
ATOM 755 O O . ALA A 1 110 ? 28.913 -2.189 -10.040 1.00 92.19 110 ALA A O 1
ATOM 756 N N . VAL A 1 111 ? 26.816 -1.868 -10.808 1.00 93.56 111 VAL A N 1
ATOM 757 C CA . VAL A 1 111 ? 26.756 -0.406 -10.644 1.00 93.56 111 VAL A CA 1
ATOM 758 C C . VAL A 1 111 ? 25.933 -0.053 -9.400 1.00 93.56 111 VAL A C 1
ATOM 760 O O . VAL A 1 111 ? 24.770 0.361 -9.470 1.00 93.56 111 VAL A O 1
ATOM 763 N N . ARG A 1 112 ? 26.536 -0.240 -8.223 1.00 93.88 112 ARG A N 1
ATOM 764 C CA . ARG A 1 112 ? 25.864 -0.035 -6.931 1.00 93.88 112 ARG A CA 1
ATOM 765 C C . ARG A 1 112 ? 25.732 1.453 -6.618 1.00 93.88 112 ARG A C 1
ATOM 767 O O . ARG A 1 112 ? 26.703 2.196 -6.718 1.00 93.88 112 ARG A O 1
ATOM 774 N N . ARG A 1 113 ? 24.567 1.881 -6.112 1.00 92.00 113 ARG A N 1
ATOM 775 C CA . ARG A 1 113 ? 24.338 3.280 -5.688 1.00 92.00 113 ARG A CA 1
ATOM 776 C C . ARG A 1 113 ? 25.376 3.769 -4.669 1.00 92.00 113 ARG A C 1
ATOM 778 O O . ARG A 1 113 ? 25.720 4.947 -4.687 1.00 92.00 113 ARG A O 1
ATOM 785 N N . SER A 1 114 ? 25.892 2.882 -3.818 1.00 92.50 114 SER A N 1
ATOM 786 C CA . SER A 1 114 ? 26.896 3.190 -2.790 1.00 92.50 114 SER A CA 1
ATOM 787 C C . SER A 1 114 ? 28.287 3.539 -3.334 1.00 92.50 114 SER A C 1
ATOM 789 O O . SER A 1 114 ? 29.122 4.007 -2.571 1.00 92.50 114 SER A O 1
ATOM 791 N N . GLN A 1 115 ? 28.560 3.308 -4.623 1.00 94.06 115 GLN A N 1
ATOM 792 C CA . GLN A 1 115 ? 29.831 3.672 -5.268 1.00 94.06 115 GLN A CA 1
ATOM 793 C C . GLN A 1 115 ? 29.895 5.154 -5.672 1.00 94.06 115 GLN A C 1
ATOM 795 O O . GLN A 1 115 ? 30.938 5.618 -6.117 1.00 94.06 115 GLN A O 1
ATOM 800 N N . PHE A 1 116 ? 28.787 5.886 -5.536 1.00 95.25 116 PHE A N 1
ATOM 801 C CA . PHE A 1 116 ? 28.646 7.269 -5.983 1.00 95.25 116 PHE A CA 1
ATOM 802 C C . PHE A 1 116 ? 28.338 8.188 -4.793 1.00 95.25 116 PHE A C 1
ATOM 804 O O . PHE A 1 116 ? 27.685 7.739 -3.843 1.00 95.25 116 PHE A O 1
ATOM 811 N N . PRO A 1 117 ? 28.726 9.477 -4.839 1.00 93.94 117 PRO A N 1
ATOM 812 C CA . PRO A 1 117 ? 28.433 10.438 -3.778 1.00 93.94 117 PRO A CA 1
ATOM 813 C C . PRO A 1 117 ? 26.945 10.498 -3.413 1.00 93.94 117 PRO A C 1
ATOM 815 O O . PRO A 1 117 ? 26.064 10.254 -4.241 1.00 93.94 117 PRO A O 1
ATOM 818 N N . GLY A 1 118 ? 26.642 10.839 -2.161 1.00 90.94 118 GLY A N 1
ATOM 819 C CA . GLY A 1 118 ? 25.270 10.989 -1.663 1.00 90.94 118 GLY A CA 1
ATOM 820 C C . GLY A 1 118 ? 24.511 12.210 -2.203 1.00 90.94 118 GLY A C 1
ATOM 821 O O . GLY A 1 118 ? 23.359 12.390 -1.827 1.00 90.94 118 GLY A O 1
ATOM 822 N N . SER A 1 119 ? 25.132 13.032 -3.057 1.00 93.62 119 SER A N 1
ATOM 823 C CA . SER A 1 119 ? 24.531 14.245 -3.625 1.00 93.62 119 SER A CA 1
ATOM 824 C C . SER A 1 119 ? 23.621 13.957 -4.825 1.00 93.62 119 SER A C 1
ATOM 826 O O . SER A 1 119 ? 23.586 12.837 -5.353 1.00 93.62 119 SER A O 1
ATOM 828 N N . GLU A 1 120 ? 22.886 14.978 -5.270 1.00 90.81 120 GLU A N 1
ATOM 829 C CA . GLU A 1 120 ? 22.067 14.917 -6.485 1.00 90.81 120 GLU A CA 1
ATOM 830 C C . GLU A 1 120 ? 22.923 14.663 -7.730 1.00 90.81 120 GLU A C 1
ATOM 832 O O . GLU A 1 120 ? 22.570 13.816 -8.553 1.00 90.81 120 GLU A O 1
ATOM 837 N N . GLU A 1 121 ? 24.098 15.294 -7.826 1.00 93.94 121 GLU A N 1
ATOM 838 C CA . GLU A 1 121 ? 25.048 15.050 -8.914 1.00 93.94 121 GLU A CA 1
ATOM 839 C C . GLU A 1 121 ? 25.547 13.604 -8.888 1.00 93.94 121 GLU A C 1
ATOM 841 O O . GLU A 1 121 ? 25.596 12.943 -9.925 1.00 93.94 121 GLU A O 1
ATOM 846 N N . GLY A 1 122 ? 25.843 13.067 -7.698 1.00 94.44 122 GLY A N 1
ATOM 847 C CA . GLY A 1 122 ? 26.213 11.661 -7.535 1.00 94.44 122 GLY A CA 1
ATOM 848 C C . GLY A 1 122 ? 25.094 10.705 -7.964 1.00 94.44 122 GLY A C 1
ATOM 849 O O . GLY A 1 122 ? 25.357 9.666 -8.573 1.00 94.44 122 GLY A O 1
ATOM 850 N N . HIS A 1 123 ? 23.830 11.05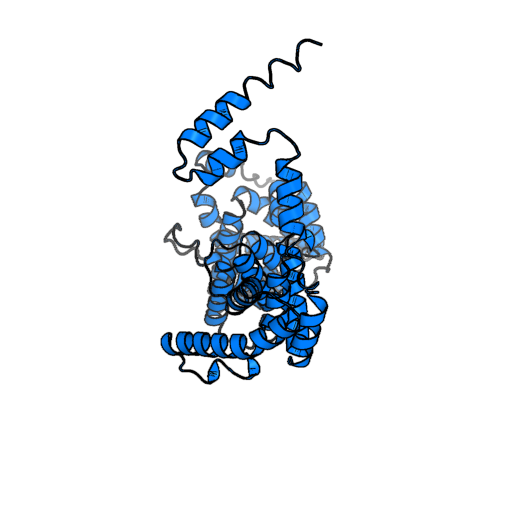8 -7.711 1.00 90.88 123 HIS A N 1
ATOM 851 C CA . HIS A 1 123 ? 22.682 10.287 -8.190 1.00 90.88 123 HIS A CA 1
ATOM 852 C C . HIS A 1 123 ? 22.524 10.357 -9.716 1.00 90.88 123 HIS A C 1
ATOM 854 O O . HIS A 1 123 ? 22.277 9.328 -10.350 1.00 90.88 123 HIS A O 1
ATOM 860 N N . ALA A 1 124 ? 22.699 11.536 -10.317 1.00 92.19 124 ALA A N 1
ATOM 861 C CA . ALA A 1 124 ? 22.681 11.704 -11.767 1.00 92.19 124 ALA A CA 1
ATOM 862 C C . ALA A 1 124 ? 23.810 10.902 -12.440 1.00 92.19 124 ALA A C 1
ATOM 864 O O . ALA A 1 124 ? 23.557 10.164 -13.394 1.00 92.19 124 ALA A O 1
ATOM 865 N N . GLN A 1 125 ? 25.026 10.957 -11.888 1.00 95.06 125 GLN A N 1
ATOM 866 C CA . GLN A 1 125 ? 26.180 10.192 -12.365 1.00 95.06 125 GLN A CA 1
ATOM 867 C C . GLN A 1 125 ? 25.947 8.679 -12.270 1.00 95.06 125 GLN A C 1
ATOM 869 O O . GLN A 1 125 ? 26.271 7.941 -13.206 1.00 95.06 125 GLN A O 1
ATOM 874 N N . TRP A 1 126 ? 25.350 8.214 -11.168 1.00 94.88 126 TRP A N 1
ATOM 875 C CA . TRP A 1 126 ? 24.968 6.813 -11.003 1.00 94.88 126 TRP A CA 1
ATOM 876 C C . TRP A 1 126 ? 23.970 6.375 -12.079 1.00 94.88 126 TRP A C 1
ATOM 878 O O . TRP A 1 126 ? 24.207 5.368 -12.745 1.00 94.88 126 TRP A O 1
ATOM 888 N N . LYS A 1 127 ? 22.890 7.141 -12.296 1.00 92.19 127 LYS A N 1
ATOM 889 C CA . LYS A 1 127 ? 21.883 6.829 -13.325 1.00 92.19 127 LYS A CA 1
ATOM 890 C C . LYS A 1 127 ? 22.491 6.785 -14.726 1.00 92.19 127 LYS A C 1
ATOM 892 O O . LYS A 1 127 ? 22.237 5.832 -15.457 1.00 92.19 127 LYS A O 1
ATOM 897 N N . ALA A 1 128 ? 23.330 7.761 -15.079 1.00 92.62 128 ALA A N 1
ATOM 898 C CA . ALA A 1 128 ? 24.007 7.799 -16.375 1.00 92.62 128 ALA A CA 1
ATOM 899 C C . ALA A 1 128 ? 24.932 6.585 -16.578 1.00 92.62 128 ALA A C 1
ATOM 901 O O . ALA A 1 128 ? 24.871 5.918 -17.611 1.00 92.62 128 ALA A O 1
ATOM 902 N N . THR A 1 129 ? 25.736 6.250 -15.563 1.00 95.25 129 THR A N 1
ATOM 903 C CA . THR A 1 129 ? 26.633 5.083 -15.600 1.00 95.25 129 THR A CA 1
ATOM 904 C C . THR A 1 129 ? 25.855 3.774 -15.721 1.00 95.25 129 THR A C 1
ATOM 906 O O . THR A 1 129 ? 26.218 2.906 -16.517 1.00 95.25 129 THR A O 1
ATOM 909 N N . LEU A 1 130 ? 24.778 3.624 -14.942 1.00 93.94 130 LEU A N 1
ATOM 910 C CA . LEU A 1 130 ? 23.927 2.439 -14.979 1.00 93.94 130 LEU A CA 1
ATOM 911 C C . LEU A 1 130 ? 23.282 2.284 -16.357 1.00 93.94 130 LEU A C 1
ATOM 913 O O . LEU A 1 130 ? 23.407 1.212 -16.942 1.00 93.94 130 LEU A O 1
ATOM 917 N N . LYS A 1 131 ? 22.680 3.352 -16.897 1.00 92.12 131 LYS A N 1
ATOM 918 C CA . LYS A 1 131 ? 22.090 3.362 -18.241 1.00 92.12 131 LYS A CA 1
ATOM 919 C C . LYS A 1 131 ? 23.102 2.864 -19.267 1.00 92.12 131 LYS A C 1
ATOM 921 O O . LYS A 1 131 ? 22.845 1.860 -19.917 1.00 92.12 131 LYS A O 1
ATOM 926 N N . GLN A 1 132 ? 24.293 3.468 -19.325 1.00 93.81 132 GLN A N 1
ATOM 927 C CA . GLN A 1 132 ? 25.347 3.078 -20.268 1.00 93.81 132 GLN A CA 1
ATOM 928 C C . GLN A 1 132 ? 25.714 1.587 -20.162 1.00 93.81 132 GLN A C 1
ATOM 930 O O . GLN A 1 132 ? 25.838 0.900 -21.177 1.00 93.81 132 GLN A O 1
ATOM 935 N N . LYS A 1 133 ? 25.884 1.066 -18.940 1.00 94.50 133 LYS A N 1
ATOM 936 C CA . LYS A 1 133 ? 26.201 -0.353 -18.704 1.00 94.5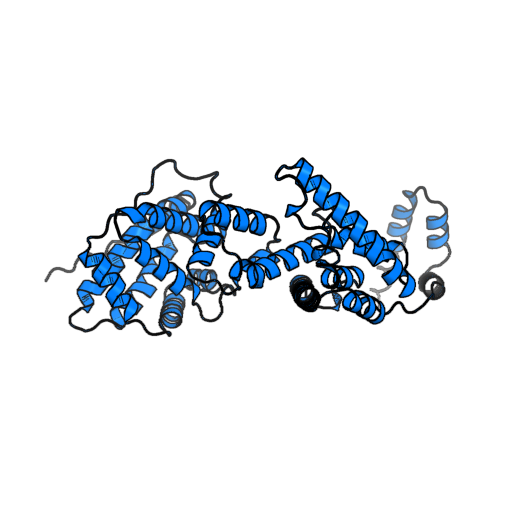0 133 LYS A CA 1
ATOM 937 C C . LYS A 1 133 ? 25.069 -1.269 -19.160 1.00 94.50 133 LYS A C 1
ATOM 939 O O . LYS A 1 133 ? 25.339 -2.271 -19.822 1.00 94.50 133 LYS A O 1
ATOM 944 N N . GLN A 1 134 ? 23.827 -0.901 -18.861 1.00 93.38 134 GLN A N 1
ATOM 945 C CA . GLN A 1 134 ? 22.644 -1.628 -19.304 1.00 93.38 134 GLN A CA 1
ATOM 946 C C . GLN A 1 134 ? 22.546 -1.655 -20.833 1.00 93.38 134 GLN A C 1
ATOM 948 O O . GLN A 1 134 ? 22.346 -2.731 -21.391 1.00 93.38 134 GLN A O 1
ATOM 953 N N . GLU A 1 135 ? 22.777 -0.533 -21.528 1.00 92.12 135 GLU A N 1
ATOM 954 C CA . GLU A 1 135 ? 22.750 -0.513 -22.998 1.00 92.12 135 GLU A CA 1
ATOM 955 C C . GLU A 1 135 ? 23.835 -1.418 -23.594 1.00 92.12 135 GLU A C 1
ATOM 957 O O . GLU A 1 135 ? 23.555 -2.221 -24.483 1.00 92.12 135 GLU A O 1
ATOM 962 N N . MET A 1 136 ? 25.072 -1.317 -23.088 1.00 93.94 136 MET A N 1
ATOM 963 C CA . MET A 1 136 ? 26.195 -2.134 -23.562 1.00 93.94 136 MET A CA 1
ATOM 964 C C . MET A 1 136 ? 25.939 -3.630 -23.375 1.00 93.94 136 MET A C 1
ATOM 966 O O . MET A 1 136 ? 26.377 -4.431 -24.200 1.00 93.94 136 MET A O 1
ATOM 970 N N . ARG A 1 137 ? 25.230 -4.016 -22.306 1.00 94.25 137 ARG A N 1
ATOM 971 C CA . ARG A 1 137 ? 24.860 -5.412 -22.066 1.00 94.25 137 ARG A CA 1
ATOM 972 C C . ARG A 1 137 ? 23.699 -5.859 -22.947 1.00 94.25 137 ARG A C 1
ATOM 974 O O . ARG A 1 137 ? 23.742 -6.957 -23.493 1.00 94.25 137 ARG A O 1
ATOM 981 N N . LEU A 1 138 ? 22.662 -5.036 -23.059 1.00 93.31 138 LEU A N 1
ATOM 982 C CA . LEU A 1 138 ? 21.377 -5.445 -23.612 1.00 93.31 138 LEU A CA 1
ATOM 983 C C . LEU A 1 138 ? 21.336 -5.367 -25.142 1.00 93.31 138 LEU A C 1
ATOM 985 O O . LEU A 1 138 ? 20.796 -6.273 -25.777 1.00 93.31 138 LEU A O 1
ATOM 989 N N . LYS A 1 139 ? 21.947 -4.337 -25.748 1.00 94.25 139 LYS A N 1
ATOM 990 C CA . LYS A 1 139 ? 21.929 -4.127 -27.208 1.00 94.25 139 LYS A CA 1
ATOM 991 C C . LYS A 1 139 ? 22.446 -5.352 -27.986 1.00 94.25 139 LYS A C 1
ATOM 993 O O . LYS A 1 139 ? 21.733 -5.795 -28.887 1.00 94.25 139 LYS A O 1
ATOM 998 N N . PRO A 1 140 ? 23.603 -5.963 -27.646 1.00 94.38 140 PRO A N 1
ATOM 999 C CA . PRO A 1 140 ? 24.091 -7.143 -28.363 1.00 94.38 140 PRO A CA 1
ATOM 1000 C C . PRO A 1 140 ? 23.182 -8.366 -28.205 1.00 94.38 140 PRO A C 1
ATOM 1002 O O . PRO A 1 140 ? 23.000 -9.114 -29.163 1.00 94.38 140 PRO A O 1
ATOM 1005 N N . ILE A 1 141 ? 22.596 -8.560 -27.016 1.00 94.25 141 ILE A N 1
ATOM 1006 C CA . ILE A 1 141 ? 21.689 -9.683 -26.733 1.00 94.25 141 ILE A CA 1
ATOM 1007 C C . ILE A 1 141 ? 20.435 -9.575 -27.605 1.00 94.25 141 ILE A C 1
ATOM 1009 O O . ILE A 1 141 ? 20.078 -10.519 -28.309 1.00 94.25 141 ILE A O 1
ATOM 1013 N N . LEU A 1 142 ? 19.802 -8.401 -27.617 1.00 93.12 142 LEU A N 1
ATOM 1014 C CA . LEU A 1 142 ? 18.587 -8.172 -28.394 1.00 93.12 142 LEU A CA 1
ATOM 1015 C C . LEU A 1 142 ? 18.845 -8.211 -29.905 1.00 93.12 142 LEU A C 1
ATOM 1017 O O . LEU A 1 142 ? 18.065 -8.818 -30.638 1.00 93.12 142 LEU A O 1
ATOM 1021 N N . ALA A 1 143 ? 19.959 -7.638 -30.371 1.00 92.88 143 ALA A N 1
ATOM 1022 C CA . ALA A 1 143 ? 20.340 -7.686 -31.782 1.00 92.88 143 ALA A CA 1
ATOM 1023 C C . ALA A 1 143 ? 20.566 -9.131 -32.258 1.00 92.88 143 ALA A C 1
ATOM 1025 O O . ALA A 1 143 ? 20.057 -9.525 -33.306 1.00 92.88 143 ALA A O 1
ATOM 1026 N N . LYS A 1 144 ? 21.257 -9.956 -31.457 1.00 91.62 144 LYS A N 1
ATOM 1027 C CA . LYS A 1 144 ? 21.444 -11.389 -31.739 1.00 91.62 144 LYS A CA 1
ATOM 1028 C C . LYS A 1 144 ? 20.115 -12.153 -31.763 1.00 91.62 144 LYS A C 1
ATOM 1030 O O . LYS A 1 144 ? 19.959 -13.075 -32.559 1.00 91.62 144 LYS A O 1
ATOM 1035 N N . ALA A 1 145 ? 19.152 -11.748 -30.937 1.00 89.50 145 ALA A N 1
ATOM 1036 C CA . ALA A 1 145 ? 17.793 -12.287 -30.936 1.00 89.50 145 ALA A CA 1
ATOM 1037 C C . ALA A 1 145 ? 16.907 -11.758 -32.089 1.00 89.50 145 ALA A C 1
ATOM 1039 O O . ALA A 1 145 ? 15.732 -12.119 -32.171 1.00 89.50 145 ALA A O 1
ATOM 1040 N N . GLY A 1 146 ? 17.446 -10.919 -32.984 1.00 90.56 146 GLY A N 1
ATOM 1041 C CA . GLY A 1 146 ? 16.754 -10.413 -34.172 1.00 90.56 146 GLY A CA 1
ATOM 1042 C C . GLY A 1 146 ? 15.881 -9.180 -33.934 1.00 90.56 146 GLY A C 1
ATOM 1043 O O . GLY A 1 146 ? 15.020 -8.883 -34.759 1.00 90.56 146 GLY A O 1
ATOM 1044 N N . TRP A 1 147 ? 16.054 -8.468 -32.817 1.00 90.38 147 TRP A N 1
ATOM 1045 C CA . TRP A 1 147 ? 15.324 -7.226 -32.558 1.00 90.38 147 TRP A CA 1
ATOM 1046 C C . TRP A 1 147 ? 15.878 -6.076 -33.408 1.00 90.38 147 TRP A C 1
ATOM 1048 O O . TRP A 1 147 ? 17.091 -5.909 -33.529 1.00 90.38 147 TRP A O 1
ATOM 1058 N N . GLY A 1 148 ? 14.983 -5.265 -33.977 1.00 90.88 148 GLY A N 1
ATOM 1059 C CA . GLY A 1 148 ? 15.355 -4.051 -34.711 1.00 90.88 148 GLY A CA 1
ATOM 1060 C C . GLY A 1 148 ? 15.832 -2.925 -33.789 1.00 90.88 148 GLY A C 1
ATOM 1061 O O . GLY A 1 148 ? 15.501 -2.912 -32.602 1.00 90.88 148 GLY A O 1
ATOM 1062 N N . SER A 1 149 ? 16.567 -1.957 -34.347 1.00 90.19 149 SER A N 1
ATOM 1063 C CA . SER A 1 149 ? 17.123 -0.795 -33.629 1.00 90.19 149 SER A CA 1
ATOM 1064 C C . SER A 1 149 ? 16.089 -0.085 -32.757 1.00 90.19 149 SER A C 1
ATOM 1066 O O . SER A 1 149 ? 16.316 0.095 -31.565 1.00 90.19 149 SER A O 1
ATOM 1068 N N . ASP A 1 150 ? 14.921 0.216 -33.321 1.00 90.88 150 ASP A N 1
ATOM 1069 C CA . ASP A 1 150 ? 13.883 1.010 -32.659 1.00 90.88 150 ASP A CA 1
ATOM 1070 C C . ASP A 1 150 ? 13.311 0.270 -31.438 1.00 90.88 150 ASP A C 1
ATOM 1072 O O . ASP A 1 150 ? 13.038 0.858 -30.392 1.00 90.88 150 ASP A O 1
ATOM 1076 N N . ALA A 1 151 ? 13.175 -1.057 -31.538 1.00 90.56 151 ALA A N 1
ATOM 1077 C CA . ALA A 1 151 ? 12.703 -1.888 -30.437 1.00 90.56 151 ALA A CA 1
ATOM 1078 C C . ALA A 1 151 ? 13.759 -1.999 -29.326 1.00 90.56 151 ALA A C 1
ATOM 1080 O O . ALA A 1 151 ? 13.421 -1.980 -28.144 1.00 90.56 151 ALA A O 1
ATOM 1081 N N . ILE A 1 152 ? 15.040 -2.075 -29.692 1.00 91.88 152 ILE A N 1
ATOM 1082 C CA . ILE A 1 152 ? 16.159 -2.085 -28.745 1.00 91.88 152 ILE A CA 1
ATOM 1083 C C . ILE A 1 152 ? 16.250 -0.752 -27.992 1.00 91.88 152 ILE A C 1
ATOM 1085 O O . ILE A 1 152 ? 16.409 -0.741 -26.769 1.00 91.88 152 ILE A O 1
ATOM 1089 N N . GLU A 1 153 ? 16.123 0.369 -28.699 1.00 91.19 153 GLU A N 1
ATOM 1090 C CA . GLU A 1 153 ? 16.075 1.705 -28.099 1.00 91.19 153 GLU A CA 1
ATOM 1091 C C . GLU A 1 153 ? 14.880 1.843 -27.155 1.00 91.19 153 GLU A C 1
ATOM 1093 O O . GLU A 1 153 ? 15.045 2.306 -26.025 1.00 91.19 153 GLU A O 1
ATOM 1098 N N . ARG A 1 154 ? 13.706 1.336 -27.554 1.00 93.25 154 ARG A N 1
ATOM 1099 C CA . ARG A 1 154 ? 12.510 1.316 -26.704 1.00 93.25 154 ARG A CA 1
ATOM 1100 C C . ARG A 1 154 ? 12.732 0.558 -25.396 1.00 93.25 154 ARG A C 1
ATOM 1102 O O . ARG A 1 154 ? 12.424 1.093 -24.334 1.00 93.25 154 ARG A O 1
ATOM 1109 N N . VAL A 1 155 ? 13.276 -0.662 -25.453 1.00 93.81 155 VAL A N 1
ATOM 1110 C CA . VAL A 1 155 ? 13.586 -1.451 -24.245 1.00 93.81 155 VAL A CA 1
ATOM 1111 C C . VAL A 1 155 ? 14.563 -0.692 -23.348 1.00 93.81 155 VAL A C 1
ATOM 1113 O O . VAL A 1 155 ? 14.384 -0.635 -22.134 1.00 93.81 155 VAL A O 1
ATOM 1116 N N . THR A 1 156 ? 15.590 -0.095 -23.950 1.00 90.81 156 THR A N 1
ATOM 1117 C CA . THR A 1 156 ? 16.641 0.625 -23.228 1.00 90.81 156 THR A CA 1
ATOM 1118 C C . THR A 1 156 ? 16.084 1.848 -22.495 1.00 90.81 156 THR A C 1
ATOM 1120 O O . THR A 1 156 ? 16.381 2.036 -21.315 1.00 90.81 156 THR A O 1
ATOM 1123 N N . ALA A 1 157 ? 15.224 2.634 -23.151 1.00 92.00 157 ALA A N 1
ATOM 1124 C CA . ALA A 1 157 ? 14.570 3.795 -22.550 1.00 92.00 157 ALA A CA 1
ATOM 1125 C C . ALA A 1 157 ? 13.703 3.399 -21.341 1.00 92.00 157 ALA A C 1
ATOM 1127 O O . ALA A 1 157 ? 13.868 3.961 -20.254 1.00 92.00 157 ALA A O 1
ATOM 1128 N N . LEU A 1 158 ? 12.856 2.374 -21.507 1.00 94.44 158 LEU A N 1
ATOM 1129 C CA . LEU A 1 158 ? 12.007 1.831 -20.439 1.00 94.44 158 LEU A CA 1
ATOM 1130 C C . LEU A 1 158 ? 12.827 1.333 -19.245 1.00 94.44 158 LEU A C 1
ATOM 1132 O O . LEU A 1 158 ? 12.501 1.614 -18.095 1.00 94.44 158 LEU A O 1
ATOM 1136 N N . LEU A 1 159 ? 13.923 0.624 -19.512 1.00 91.50 159 LEU A N 1
ATOM 1137 C CA . LEU A 1 159 ? 14.793 0.076 -18.478 1.00 91.50 159 LEU A CA 1
ATOM 1138 C C . LEU A 1 159 ? 15.477 1.170 -17.645 1.00 91.50 159 LEU A C 1
ATOM 1140 O O . LEU A 1 159 ? 15.607 1.035 -16.425 1.00 91.50 159 LEU A O 1
ATOM 1144 N N . SER A 1 160 ? 15.894 2.258 -18.297 1.00 86.81 160 SER A N 1
ATOM 1145 C CA . SER A 1 160 ? 16.500 3.410 -17.622 1.00 86.81 160 SER A CA 1
ATOM 1146 C C . SER A 1 160 ? 15.504 4.282 -16.853 1.00 86.81 160 SER A C 1
ATOM 1148 O O . SER A 1 160 ? 15.942 5.138 -16.084 1.00 86.81 160 SER A O 1
ATOM 1150 N N . MET A 1 161 ? 14.195 4.051 -17.026 1.00 87.88 161 MET A N 1
ATOM 1151 C CA . MET A 1 161 ? 13.118 4.906 -16.510 1.00 87.88 161 MET A CA 1
ATOM 1152 C C . MET A 1 161 ? 13.330 6.380 -16.891 1.00 87.88 161 MET A C 1
ATOM 1154 O O . MET A 1 161 ? 13.210 7.286 -16.067 1.00 87.88 161 MET A O 1
ATOM 1158 N N . ASP A 1 162 ? 13.740 6.595 -18.141 1.00 77.56 162 ASP A N 1
ATOM 1159 C CA . ASP A 1 162 ? 14.126 7.890 -18.700 1.00 77.56 162 ASP A CA 1
ATOM 1160 C C . ASP A 1 162 ? 13.194 8.199 -19.873 1.00 77.56 162 ASP A C 1
ATOM 1162 O O . ASP A 1 162 ? 13.488 7.901 -21.032 1.00 77.56 162 ASP A O 1
ATOM 1166 N N . GLY A 1 163 ? 12.006 8.704 -19.550 1.00 80.44 163 GLY A N 1
ATOM 1167 C CA . GLY A 1 163 ? 11.011 9.090 -20.540 1.00 80.44 163 GLY A CA 1
ATOM 1168 C C . GLY A 1 163 ? 9.908 9.975 -19.965 1.00 80.44 163 GLY A C 1
ATOM 1169 O O . GLY A 1 163 ? 9.862 10.210 -18.754 1.00 80.44 163 GLY A O 1
ATOM 1170 N N . PRO A 1 164 ? 9.049 10.521 -20.841 1.00 83.88 164 PRO A N 1
ATOM 1171 C CA . PRO A 1 164 ? 8.009 11.462 -20.450 1.00 83.88 164 PRO A CA 1
ATOM 1172 C C . PRO A 1 164 ? 6.918 10.773 -19.621 1.00 83.88 164 PRO A C 1
ATOM 1174 O O . PRO A 1 164 ? 6.640 9.589 -19.808 1.00 83.88 164 PRO A O 1
ATOM 1177 N N . ARG A 1 165 ? 6.264 11.525 -18.729 1.00 74.25 165 ARG A N 1
ATOM 1178 C CA . ARG A 1 165 ? 5.196 10.998 -17.856 1.00 74.25 165 ARG A CA 1
ATOM 1179 C C . ARG A 1 165 ? 3.957 10.555 -18.636 1.00 74.25 165 ARG A C 1
ATOM 1181 O O . ARG A 1 165 ? 3.176 9.743 -18.159 1.00 74.25 165 ARG A O 1
ATOM 1188 N N . GLU A 1 166 ? 3.767 11.090 -19.836 1.00 84.88 166 GLU A N 1
ATOM 1189 C CA . GLU A 1 166 ? 2.659 10.769 -20.733 1.00 84.88 166 GLU A CA 1
ATOM 1190 C C . GLU A 1 166 ? 2.847 9.416 -21.442 1.00 84.88 166 GLU A C 1
ATOM 1192 O O . GLU A 1 166 ? 1.907 8.888 -22.044 1.00 84.88 166 GLU A O 1
ATOM 1197 N N . ASP A 1 167 ? 4.054 8.844 -21.387 1.00 93.12 167 ASP A N 1
ATOM 1198 C CA . ASP A 1 167 ? 4.347 7.538 -21.959 1.00 93.12 167 ASP A CA 1
ATOM 1199 C C . ASP A 1 167 ? 3.728 6.423 -21.114 1.00 93.12 167 ASP A C 1
ATOM 1201 O O . ASP A 1 167 ? 4.146 6.134 -19.992 1.00 93.12 167 ASP A O 1
ATOM 1205 N N . LYS A 1 168 ? 2.736 5.754 -21.702 1.00 92.81 168 LYS A N 1
ATOM 1206 C CA . LYS A 1 168 ? 1.971 4.702 -21.037 1.00 92.81 168 LYS A CA 1
ATOM 1207 C C . LYS A 1 168 ? 2.837 3.537 -20.572 1.00 92.81 168 LYS A C 1
ATOM 1209 O O . LYS A 1 168 ? 2.645 3.086 -19.449 1.00 92.81 168 LYS A O 1
ATOM 1214 N N . ASP A 1 169 ? 3.775 3.047 -21.386 1.00 94.62 169 ASP A N 1
ATOM 1215 C CA . ASP A 1 169 ? 4.588 1.899 -20.955 1.00 94.62 169 ASP A CA 1
ATOM 1216 C C . ASP A 1 169 ? 5.590 2.318 -19.874 1.00 94.62 169 ASP A C 1
ATOM 1218 O O . ASP A 1 169 ? 5.910 1.514 -19.000 1.00 94.62 169 ASP A O 1
ATOM 1222 N N . MET A 1 170 ? 6.066 3.571 -19.921 1.00 95.56 170 MET A N 1
ATOM 1223 C CA . MET A 1 170 ? 6.938 4.133 -18.887 1.00 95.56 170 MET A CA 1
ATOM 1224 C C . MET A 1 170 ? 6.206 4.214 -17.544 1.00 95.56 170 MET A C 1
ATOM 1226 O O . MET A 1 170 ? 6.723 3.745 -16.532 1.00 95.56 170 MET A O 1
ATOM 1230 N N . GLN A 1 171 ? 4.970 4.723 -17.542 1.00 95.31 171 GLN A N 1
ATOM 1231 C CA . GLN A 1 171 ? 4.143 4.743 -16.338 1.00 95.31 171 GLN A CA 1
ATOM 1232 C C . GLN A 1 171 ? 3.841 3.322 -15.844 1.00 95.31 171 GLN A C 1
ATOM 1234 O O . GLN A 1 171 ? 3.925 3.069 -14.649 1.00 95.31 171 GLN A O 1
ATOM 1239 N N . VAL A 1 172 ? 3.537 2.372 -16.739 1.00 96.31 172 VAL A N 1
ATOM 1240 C CA . VAL A 1 172 ? 3.241 0.978 -16.355 1.00 96.31 172 VAL A CA 1
ATOM 1241 C C . VAL A 1 172 ? 4.446 0.297 -15.705 1.00 96.31 172 VAL A C 1
ATOM 1243 O O . VAL A 1 172 ? 4.273 -0.388 -14.697 1.00 96.31 172 VAL A O 1
ATOM 1246 N N . ILE A 1 173 ? 5.662 0.469 -16.237 1.00 96.69 173 ILE A N 1
ATOM 1247 C CA . ILE A 1 173 ? 6.855 -0.125 -15.615 1.00 96.69 173 ILE A CA 1
ATOM 1248 C C . ILE A 1 173 ? 7.226 0.582 -14.304 1.00 96.69 173 ILE A C 1
ATOM 1250 O O . ILE A 1 173 ? 7.635 -0.086 -13.353 1.00 96.69 173 ILE A O 1
ATOM 1254 N N . GLU A 1 174 ? 7.049 1.905 -14.203 1.00 96.69 174 GLU A N 1
ATOM 1255 C CA . GLU A 1 174 ? 7.260 2.637 -12.947 1.00 96.69 174 GLU A CA 1
ATOM 1256 C C . GLU A 1 174 ? 6.256 2.183 -11.874 1.00 96.69 174 GLU A C 1
ATOM 1258 O O . GLU A 1 174 ? 6.660 1.824 -10.766 1.00 96.69 174 GLU A O 1
ATOM 1263 N N . ASP A 1 175 ? 4.977 2.072 -12.229 1.00 96.56 175 ASP A N 1
ATOM 1264 C CA . ASP A 1 175 ? 3.916 1.527 -11.382 1.00 96.56 175 ASP A CA 1
ATOM 1265 C C . ASP A 1 175 ? 4.247 0.107 -10.903 1.00 96.56 175 ASP A C 1
ATOM 1267 O O . ASP A 1 175 ? 4.207 -0.182 -9.705 1.00 96.56 175 ASP A O 1
ATOM 1271 N N . ALA A 1 176 ? 4.616 -0.783 -11.829 1.00 97.31 176 ALA A N 1
ATOM 1272 C CA . ALA A 1 176 ? 4.940 -2.170 -11.519 1.00 97.31 176 ALA A CA 1
ATOM 1273 C C . ALA A 1 176 ? 6.146 -2.277 -10.578 1.00 97.31 176 ALA A C 1
ATOM 1275 O O . ALA A 1 176 ? 6.121 -3.045 -9.619 1.00 97.31 176 ALA A O 1
ATOM 1276 N N . THR A 1 177 ? 7.191 -1.479 -10.799 1.00 97.00 177 THR A N 1
ATOM 1277 C CA . THR A 1 177 ? 8.378 -1.492 -9.930 1.00 97.00 177 THR A CA 1
ATOM 1278 C C . THR A 1 177 ? 8.093 -0.918 -8.543 1.00 97.00 177 THR A C 1
ATOM 1280 O O . THR A 1 177 ? 8.636 -1.433 -7.564 1.00 97.00 177 THR A O 1
ATOM 1283 N N . CYS A 1 178 ? 7.206 0.078 -8.428 1.00 96.75 178 CYS A N 1
ATOM 1284 C CA . CYS A 1 178 ? 6.713 0.570 -7.140 1.00 96.75 178 CYS A CA 1
ATOM 1285 C C . CYS A 1 178 ? 5.922 -0.510 -6.391 1.00 96.75 178 CYS A C 1
ATOM 1287 O O . CYS A 1 178 ? 6.136 -0.702 -5.197 1.00 96.75 178 CYS A O 1
ATOM 1289 N N . LEU A 1 179 ? 5.051 -1.249 -7.081 1.00 95.94 179 LEU A N 1
ATOM 1290 C CA . LEU A 1 179 ? 4.272 -2.330 -6.471 1.00 95.94 179 LEU A CA 1
ATOM 1291 C C . LEU A 1 179 ? 5.154 -3.487 -6.005 1.00 95.94 179 LEU A C 1
ATOM 1293 O O . LEU A 1 179 ? 5.020 -3.907 -4.858 1.00 95.94 179 LEU A O 1
ATOM 1297 N N . VAL A 1 180 ? 6.117 -3.926 -6.824 1.00 96.19 180 VAL A N 1
ATOM 1298 C CA . VAL A 1 180 ? 7.112 -4.923 -6.396 1.00 96.19 180 VAL A CA 1
ATOM 1299 C C . VAL A 1 180 ? 7.889 -4.410 -5.186 1.00 96.19 180 VAL A C 1
ATOM 1301 O O . VAL A 1 180 ? 8.050 -5.134 -4.209 1.00 96.19 180 VAL A O 1
ATOM 1304 N N . PHE A 1 181 ? 8.321 -3.145 -5.192 1.00 95.12 181 PHE A N 1
ATOM 1305 C CA . PHE A 1 181 ? 9.006 -2.556 -4.043 1.00 95.12 181 PHE A CA 1
ATOM 1306 C C . PHE A 1 181 ? 8.160 -2.624 -2.760 1.00 95.12 181 PHE A C 1
ATOM 1308 O O . PHE A 1 181 ? 8.671 -3.038 -1.721 1.00 95.12 181 PHE A O 1
ATOM 1315 N N . LEU A 1 182 ? 6.880 -2.248 -2.823 1.00 93.00 182 LEU A N 1
ATOM 1316 C CA . LEU A 1 182 ? 5.973 -2.280 -1.671 1.00 93.00 182 LEU A CA 1
ATOM 1317 C C . LEU A 1 182 ? 5.679 -3.711 -1.193 1.00 93.00 182 LEU A C 1
ATOM 1319 O O . LEU A 1 182 ? 5.556 -3.936 0.011 1.00 93.00 182 LEU A O 1
ATOM 1323 N N . GLU A 1 183 ? 5.565 -4.663 -2.119 1.00 90.12 183 GLU A N 1
ATOM 1324 C CA . GLU A 1 183 ? 5.221 -6.058 -1.835 1.00 90.12 183 GLU A CA 1
ATOM 1325 C C . GLU A 1 183 ? 6.411 -6.858 -1.280 1.00 90.12 183 GLU A C 1
ATOM 1327 O O . GLU A 1 183 ? 6.255 -7.609 -0.312 1.00 90.12 183 GLU A O 1
ATOM 1332 N N . THR A 1 184 ? 7.606 -6.684 -1.855 1.00 87.75 184 THR A N 1
ATOM 1333 C CA . THR A 1 184 ? 8.788 -7.503 -1.547 1.00 87.75 184 THR A CA 1
ATOM 1334 C C . THR A 1 184 ? 9.856 -6.722 -0.795 1.00 87.75 184 THR A C 1
ATOM 1336 O O . THR A 1 184 ? 10.195 -7.056 0.343 1.00 87.75 184 THR A O 1
ATOM 1339 N N . ASP A 1 185 ? 10.392 -5.674 -1.417 1.00 86.44 185 ASP A N 1
ATOM 1340 C CA . ASP A 1 185 ? 11.634 -5.040 -0.973 1.00 86.44 185 ASP A CA 1
ATOM 1341 C C . ASP A 1 185 ? 11.422 -4.333 0.370 1.00 86.44 185 ASP A C 1
ATOM 1343 O O . ASP A 1 185 ? 12.217 -4.515 1.295 1.00 86.44 185 ASP A O 1
ATOM 1347 N N . LEU A 1 186 ? 10.306 -3.615 0.521 1.00 87.62 186 LEU A N 1
ATOM 1348 C CA . LEU A 1 186 ? 9.953 -2.850 1.715 1.00 87.62 186 LEU A CA 1
ATOM 1349 C C . LEU A 1 186 ? 9.952 -3.706 2.988 1.00 87.62 186 LEU A C 1
ATOM 1351 O O . LEU A 1 186 ? 10.446 -3.263 4.021 1.00 87.62 186 LEU A O 1
ATOM 1355 N N . ARG A 1 187 ? 9.458 -4.949 2.914 1.00 80.81 187 ARG A N 1
ATOM 1356 C CA . ARG A 1 187 ? 9.412 -5.872 4.063 1.00 80.81 187 ARG A CA 1
ATOM 1357 C C . ARG A 1 187 ? 10.803 -6.284 4.545 1.00 80.81 187 ARG A C 1
ATOM 1359 O O . ARG A 1 187 ? 10.982 -6.611 5.713 1.00 80.81 187 ARG A O 1
ATOM 1366 N N . SER A 1 188 ? 11.783 -6.292 3.643 1.00 81.44 188 SER A N 1
ATOM 1367 C CA . SER A 1 188 ? 13.169 -6.661 3.946 1.00 81.44 188 SER A CA 1
ATOM 1368 C C . SER A 1 188 ? 14.027 -5.471 4.392 1.00 81.44 188 SER A C 1
ATOM 1370 O O . SER A 1 188 ? 15.130 -5.655 4.916 1.00 81.44 188 SER A O 1
ATOM 1372 N N . MET A 1 189 ? 13.537 -4.243 4.194 1.00 82.69 189 MET A N 1
ATOM 1373 C CA . MET A 1 189 ? 14.271 -3.032 4.530 1.00 82.69 189 MET A CA 1
ATOM 1374 C C . MET A 1 189 ? 14.273 -2.771 6.033 1.00 82.69 189 MET A C 1
ATOM 1376 O O . MET A 1 189 ? 13.239 -2.724 6.691 1.00 82.69 189 MET A O 1
ATOM 1380 N N . LYS A 1 190 ? 15.463 -2.500 6.569 1.00 76.88 190 LYS A N 1
ATOM 1381 C CA . LYS A 1 190 ? 15.651 -2.055 7.952 1.00 76.88 190 LYS A CA 1
ATOM 1382 C C . LYS A 1 190 ? 15.775 -0.534 7.984 1.00 76.88 190 LYS A C 1
ATOM 1384 O O . LYS A 1 190 ? 16.879 -0.002 8.059 1.00 76.88 190 LYS A O 1
ATOM 1389 N N . ILE A 1 191 ? 14.649 0.166 7.856 1.00 77.25 191 ILE A N 1
ATOM 1390 C CA . ILE A 1 191 ? 14.585 1.608 8.130 1.00 77.25 191 ILE A CA 1
ATOM 1391 C C . ILE A 1 191 ? 13.961 1.785 9.511 1.00 77.25 191 ILE A C 1
ATOM 1393 O O . ILE A 1 191 ? 12.759 1.615 9.677 1.00 77.25 191 ILE A O 1
ATOM 1397 N N . GLU A 1 192 ? 14.787 2.126 10.497 1.00 79.00 192 GLU A N 1
ATOM 1398 C CA . GLU A 1 192 ? 14.324 2.367 11.873 1.00 79.00 192 GLU A CA 1
ATOM 1399 C C . GLU A 1 192 ? 13.733 3.775 12.053 1.00 79.00 192 GLU A C 1
ATOM 1401 O O . GLU A 1 192 ? 12.912 4.014 12.937 1.00 79.00 192 GLU A O 1
ATOM 1406 N N . ASP A 1 193 ? 14.128 4.715 11.195 1.00 89.81 193 ASP A N 1
ATOM 1407 C CA . ASP A 1 193 ? 13.669 6.101 11.236 1.00 89.81 193 ASP A CA 1
ATOM 1408 C C . ASP A 1 193 ? 12.292 6.242 10.567 1.00 89.81 193 ASP A C 1
ATOM 1410 O O . ASP A 1 193 ? 12.158 6.156 9.342 1.00 89.81 193 ASP A O 1
ATOM 1414 N N . HIS A 1 194 ? 11.270 6.495 11.390 1.00 87.94 194 HIS A N 1
ATOM 1415 C CA . HIS A 1 194 ? 9.881 6.691 10.958 1.00 87.94 194 HIS A CA 1
ATOM 1416 C C . HIS A 1 194 ? 9.742 7.786 9.896 1.00 87.94 194 HIS A C 1
ATOM 1418 O O . HIS A 1 194 ? 9.054 7.596 8.898 1.00 87.94 194 HIS A O 1
ATOM 1424 N N . THR A 1 195 ? 10.412 8.927 10.072 1.00 89.25 195 THR A N 1
ATOM 1425 C CA . THR A 1 195 ? 10.298 10.068 9.154 1.00 89.25 195 THR A CA 1
ATOM 1426 C C . THR A 1 195 ? 10.896 9.729 7.795 1.00 89.25 195 THR A C 1
ATOM 1428 O O . THR A 1 195 ? 10.282 10.020 6.770 1.00 89.25 195 THR A O 1
ATOM 1431 N N . LYS A 1 196 ? 12.055 9.062 7.765 1.00 90.25 196 LYS A N 1
ATOM 1432 C CA . LYS A 1 196 ? 12.672 8.601 6.511 1.00 90.25 196 LYS A CA 1
ATOM 1433 C C . LYS A 1 196 ? 11.818 7.553 5.806 1.00 90.25 196 LYS A C 1
ATOM 1435 O O . LYS A 1 196 ? 11.734 7.577 4.580 1.00 90.25 196 LYS A O 1
ATOM 1440 N N . LEU A 1 197 ? 11.185 6.653 6.558 1.00 92.19 197 LEU A N 1
ATOM 1441 C CA . LEU A 1 197 ? 10.287 5.649 5.994 1.00 92.19 197 LEU A CA 1
ATOM 1442 C C . LEU A 1 197 ? 9.042 6.296 5.373 1.00 92.19 197 LEU A C 1
ATOM 1444 O O . LEU A 1 197 ? 8.705 5.987 4.234 1.00 92.19 197 LEU A O 1
ATOM 1448 N N . VAL A 1 198 ? 8.405 7.240 6.070 1.00 90.88 198 VAL A N 1
ATOM 1449 C CA . VAL A 1 198 ? 7.271 8.012 5.533 1.00 90.88 198 VAL A CA 1
ATOM 1450 C C . VAL A 1 198 ? 7.683 8.804 4.288 1.00 90.88 198 VAL A C 1
ATOM 1452 O O . VAL A 1 198 ? 6.956 8.808 3.300 1.00 90.88 198 VAL A O 1
ATOM 1455 N N . ASP A 1 199 ? 8.864 9.430 4.287 1.00 91.44 199 ASP A N 1
ATOM 1456 C CA . ASP A 1 199 ? 9.390 10.175 3.134 1.00 91.44 199 ASP A CA 1
ATOM 1457 C C . ASP A 1 199 ? 9.648 9.263 1.919 1.00 91.44 199 ASP A C 1
ATOM 1459 O O . ASP A 1 199 ? 9.331 9.625 0.786 1.00 91.44 199 ASP A O 1
ATOM 1463 N N . LEU A 1 200 ? 10.160 8.049 2.147 1.00 92.94 200 LEU A N 1
ATOM 1464 C CA . LEU A 1 200 ? 10.347 7.035 1.108 1.00 92.94 200 LEU A CA 1
ATOM 1465 C C . LEU A 1 200 ? 9.013 6.534 0.539 1.00 92.94 200 LEU A C 1
ATOM 1467 O O . LEU A 1 200 ? 8.860 6.445 -0.682 1.00 92.94 200 LEU A O 1
ATOM 1471 N N . LEU A 1 201 ? 8.048 6.216 1.406 1.00 93.50 201 LEU A N 1
ATOM 1472 C CA . LEU A 1 201 ? 6.720 5.763 0.989 1.00 93.50 201 LEU A CA 1
ATOM 1473 C C . LEU A 1 201 ? 5.976 6.858 0.227 1.00 93.50 201 LEU A C 1
ATOM 1475 O O . LEU A 1 201 ? 5.356 6.568 -0.790 1.00 93.50 201 LEU A O 1
ATOM 1479 N N . HIS A 1 202 ? 6.108 8.116 0.645 1.00 92.50 202 HIS A N 1
ATOM 1480 C CA . HIS A 1 202 ? 5.521 9.261 -0.052 1.00 92.50 202 HIS A CA 1
ATOM 1481 C C . HIS A 1 202 ? 6.116 9.428 -1.452 1.00 92.50 202 HIS A C 1
ATOM 1483 O O . HIS A 1 202 ? 5.378 9.453 -2.434 1.00 92.50 202 HIS A O 1
ATOM 1489 N N . LYS A 1 203 ? 7.449 9.406 -1.570 1.00 93.38 203 LYS A N 1
ATOM 1490 C CA . LYS A 1 203 ? 8.152 9.432 -2.866 1.00 93.38 203 LYS A CA 1
ATOM 1491 C C . LYS A 1 203 ? 7.787 8.261 -3.776 1.00 93.38 203 LYS A C 1
ATOM 1493 O O . LYS A 1 203 ? 7.883 8.395 -4.992 1.00 93.38 203 LYS A O 1
ATOM 1498 N N . THR A 1 204 ? 7.412 7.121 -3.202 1.00 94.44 204 THR A N 1
ATOM 1499 C CA . THR A 1 204 ? 6.910 5.960 -3.948 1.00 94.44 204 THR A CA 1
ATOM 1500 C C . THR A 1 204 ? 5.466 6.196 -4.398 1.00 94.44 204 THR A C 1
ATOM 1502 O O . THR A 1 204 ? 5.139 5.974 -5.557 1.00 94.44 204 THR A O 1
ATOM 1505 N N . TRP A 1 205 ? 4.615 6.718 -3.513 1.00 92.50 205 TRP A N 1
ATOM 1506 C CA . TRP A 1 205 ? 3.200 6.979 -3.771 1.00 92.50 205 TRP A CA 1
ATOM 1507 C C . TRP A 1 205 ? 2.956 7.980 -4.904 1.00 92.50 205 TRP A C 1
ATOM 1509 O O . TRP A 1 205 ? 2.144 7.717 -5.790 1.00 92.50 205 TRP A O 1
ATOM 1519 N N . VAL A 1 206 ? 3.691 9.097 -4.918 1.00 91.75 206 VAL A N 1
ATOM 1520 C CA . VAL A 1 206 ? 3.507 10.179 -5.908 1.00 91.75 206 VAL A CA 1
ATOM 1521 C C . VAL A 1 206 ? 3.965 9.818 -7.325 1.00 91.75 206 VAL A C 1
ATOM 1523 O O . VAL A 1 206 ? 3.655 10.542 -8.267 1.00 91.75 206 VAL A O 1
ATOM 1526 N N . LYS A 1 207 ? 4.715 8.721 -7.485 1.00 91.94 207 LYS A N 1
ATOM 1527 C CA . LYS A 1 207 ? 5.118 8.181 -8.794 1.00 91.94 207 LYS A CA 1
ATOM 1528 C C . LYS A 1 207 ? 4.059 7.275 -9.407 1.00 91.94 207 LYS A C 1
ATOM 1530 O O . LYS A 1 207 ? 4.028 7.111 -10.621 1.00 91.94 207 LYS A O 1
ATOM 1535 N N . MET A 1 208 ? 3.221 6.674 -8.565 1.00 90.94 208 MET A N 1
ATOM 1536 C CA . MET A 1 208 ? 2.230 5.702 -8.998 1.00 90.94 208 MET A CA 1
ATOM 1537 C C . MET A 1 208 ? 1.022 6.383 -9.638 1.00 90.94 208 MET A C 1
ATOM 1539 O O . MET A 1 208 ? 0.509 7.383 -9.132 1.00 90.94 208 MET A O 1
ATOM 1543 N N . SER A 1 209 ? 0.505 5.780 -10.704 1.00 89.38 209 SER A N 1
ATOM 1544 C CA . SER A 1 209 ? -0.794 6.137 -11.265 1.00 89.38 209 SER A CA 1
ATOM 1545 C C . SER A 1 209 ? -1.933 5.815 -10.282 1.00 89.38 209 SER A C 1
ATOM 1547 O O . SER A 1 209 ? -1.774 4.954 -9.409 1.00 89.38 209 SER A O 1
ATOM 1549 N N . PRO A 1 210 ? -3.136 6.405 -10.446 1.00 84.31 210 PRO A N 1
ATOM 1550 C CA . PRO A 1 210 ? -4.293 6.062 -9.615 1.00 84.31 210 PRO A CA 1
ATOM 1551 C C . PRO A 1 210 ? -4.621 4.561 -9.609 1.00 84.31 210 PRO A C 1
ATOM 1553 O O . PRO A 1 210 ? -5.028 4.011 -8.587 1.00 84.31 210 PRO A O 1
ATOM 1556 N N . ARG A 1 211 ? -4.401 3.863 -10.733 1.00 82.56 211 ARG A N 1
ATOM 1557 C CA . ARG A 1 211 ? -4.619 2.412 -10.827 1.00 82.56 211 ARG A CA 1
ATOM 1558 C C . ARG A 1 211 ? -3.605 1.637 -9.986 1.00 82.56 211 ARG A C 1
ATOM 1560 O O . ARG A 1 211 ? -3.981 0.686 -9.305 1.00 82.56 211 ARG A O 1
ATOM 1567 N N . ALA A 1 212 ? -2.337 2.033 -10.018 1.00 87.38 212 ALA A N 1
ATOM 1568 C CA . ALA A 1 212 ? -1.306 1.407 -9.201 1.00 87.38 212 ALA A CA 1
ATOM 1569 C C . ALA A 1 212 ? -1.478 1.731 -7.714 1.00 87.38 212 ALA A C 1
ATOM 1571 O O . ALA A 1 212 ? -1.344 0.836 -6.891 1.00 87.38 212 ALA A O 1
ATOM 1572 N N . GLN A 1 213 ? -1.891 2.949 -7.362 1.00 85.06 213 GLN A N 1
ATOM 1573 C CA . GLN A 1 213 ? -2.263 3.307 -5.990 1.00 85.06 213 GLN A CA 1
ATOM 1574 C C . GLN A 1 213 ? -3.393 2.415 -5.459 1.00 85.06 213 GLN A C 1
ATOM 1576 O O . GLN A 1 213 ? -3.278 1.870 -4.363 1.00 85.06 213 GLN A O 1
ATOM 1581 N N . GLN A 1 214 ? -4.442 2.169 -6.254 1.00 76.31 214 GLN A N 1
ATOM 1582 C CA . GLN A 1 214 ? -5.499 1.220 -5.884 1.00 76.31 214 GLN A CA 1
ATOM 1583 C C . GLN A 1 214 ? -4.944 -0.185 -5.634 1.00 76.31 214 GLN A C 1
ATOM 1585 O O . GLN A 1 214 ? -5.326 -0.818 -4.656 1.00 76.31 214 GLN A O 1
ATOM 1590 N N . LYS A 1 215 ? -4.026 -0.666 -6.485 1.00 81.31 215 LYS A N 1
ATOM 1591 C CA . LYS A 1 215 ? -3.362 -1.964 -6.300 1.00 81.31 215 LYS A CA 1
ATOM 1592 C C . LYS A 1 215 ? -2.459 -1.995 -5.067 1.00 81.31 215 LYS A C 1
ATOM 1594 O O . LYS A 1 215 ? -2.480 -2.984 -4.346 1.00 81.31 215 LYS A O 1
ATOM 1599 N N . ALA A 1 216 ? -1.724 -0.922 -4.792 1.00 86.12 216 ALA A N 1
ATOM 1600 C CA . ALA A 1 216 ? -0.852 -0.802 -3.629 1.00 86.12 216 ALA A CA 1
ATOM 1601 C C . ALA A 1 216 ? -1.652 -0.935 -2.334 1.00 86.12 216 ALA A C 1
ATOM 1603 O O . ALA A 1 216 ? -1.252 -1.656 -1.429 1.00 86.12 216 ALA A O 1
ATOM 1604 N N . LEU A 1 217 ? -2.832 -0.317 -2.275 1.00 79.94 217 LEU A N 1
ATOM 1605 C CA . LEU A 1 217 ? -3.714 -0.420 -1.118 1.00 79.94 217 LEU A CA 1
ATOM 1606 C C . LEU A 1 217 ? -4.160 -1.870 -0.827 1.00 79.94 217 LEU A C 1
ATOM 1608 O O . LEU A 1 217 ? -4.383 -2.182 0.338 1.00 79.94 217 LEU A O 1
ATOM 1612 N N . LEU A 1 218 ? -4.209 -2.750 -1.843 1.00 75.94 218 LEU A N 1
ATOM 1613 C CA . LEU A 1 218 ? -4.533 -4.186 -1.711 1.00 75.94 218 LEU A CA 1
ATOM 1614 C C . LEU A 1 218 ? -3.424 -5.026 -1.082 1.00 75.94 218 LEU A C 1
ATOM 1616 O O . LEU A 1 218 ? -3.671 -6.174 -0.703 1.00 75.94 218 LEU A O 1
ATOM 1620 N N . LEU A 1 219 ? -2.198 -4.509 -1.044 1.00 83.81 219 LEU A N 1
ATOM 1621 C CA . LEU A 1 219 ? -1.058 -5.270 -0.562 1.00 83.81 219 LEU A CA 1
ATOM 1622 C C . LEU A 1 219 ? -1.161 -5.497 0.948 1.00 83.81 219 LEU A C 1
ATOM 1624 O O . LEU A 1 219 ? -1.723 -4.714 1.717 1.00 83.81 219 LEU A O 1
ATOM 1628 N N . GLU A 1 220 ? -0.577 -6.601 1.397 1.00 82.94 220 GLU A N 1
ATOM 1629 C CA . GLU A 1 220 ? -0.525 -6.903 2.818 1.00 82.94 220 GLU A CA 1
ATOM 1630 C C . GLU A 1 220 ? 0.612 -6.126 3.490 1.00 82.94 220 GLU A C 1
ATOM 1632 O O . GLU A 1 220 ? 1.794 -6.377 3.251 1.00 82.94 220 GLU A O 1
ATOM 1637 N N . TYR A 1 221 ? 0.246 -5.222 4.394 1.00 83.19 221 TYR A N 1
ATOM 1638 C CA . TYR A 1 221 ? 1.185 -4.501 5.252 1.00 83.19 221 TYR A CA 1
ATOM 1639 C C . TYR A 1 221 ? 1.087 -4.987 6.692 1.00 83.19 221 TYR A C 1
ATOM 1641 O O . TYR A 1 221 ? -0.007 -5.300 7.172 1.00 83.19 221 TYR A O 1
ATOM 1649 N N . ASP A 1 222 ? 2.200 -5.006 7.421 1.00 84.38 222 ASP A N 1
ATOM 1650 C CA . ASP A 1 222 ? 2.115 -5.033 8.878 1.00 84.38 222 ASP A CA 1
ATOM 1651 C C . ASP A 1 222 ? 1.563 -3.696 9.408 1.00 84.38 222 ASP A C 1
ATOM 1653 O O . ASP A 1 222 ? 1.396 -2.710 8.685 1.00 84.38 222 ASP A O 1
ATOM 1657 N N . ALA A 1 223 ? 1.263 -3.652 10.703 1.00 80.75 223 ALA A N 1
ATOM 1658 C CA . ALA A 1 223 ? 0.677 -2.470 11.313 1.00 80.75 223 ALA A CA 1
ATOM 1659 C C . ALA A 1 223 ? 1.607 -1.236 11.274 1.00 80.75 223 ALA A C 1
ATOM 1661 O O . ALA A 1 223 ? 1.120 -0.111 11.340 1.00 80.75 223 ALA A O 1
ATOM 1662 N N . ALA A 1 224 ? 2.937 -1.406 11.260 1.00 84.50 224 ALA A N 1
ATOM 1663 C CA . ALA A 1 224 ? 3.910 -0.302 11.229 1.00 84.50 224 ALA A CA 1
ATOM 1664 C C . ALA A 1 224 ? 3.951 0.346 9.853 1.00 84.50 224 ALA A C 1
ATOM 1666 O O . ALA A 1 224 ? 3.814 1.562 9.729 1.00 84.50 224 ALA A O 1
ATOM 1667 N N . LEU A 1 225 ? 4.096 -0.497 8.834 1.00 85.81 225 LEU A N 1
ATOM 1668 C CA . LEU A 1 225 ? 4.166 -0.085 7.445 1.00 85.81 225 LEU A CA 1
ATOM 1669 C C . LEU A 1 225 ? 2.846 0.537 7.002 1.00 85.81 225 LEU A C 1
ATOM 1671 O O . LEU A 1 225 ? 2.868 1.588 6.371 1.00 85.81 225 LEU A O 1
ATOM 1675 N N . LEU A 1 226 ? 1.706 -0.037 7.409 1.00 84.69 226 LEU A N 1
ATOM 1676 C CA . LEU A 1 226 ? 0.394 0.536 7.105 1.00 84.69 226 LEU A CA 1
ATOM 1677 C C . LEU A 1 226 ? 0.242 1.945 7.691 1.00 84.69 226 LEU A C 1
ATOM 1679 O O . LEU A 1 226 ? -0.234 2.844 7.007 1.00 84.69 226 LEU A O 1
ATOM 1683 N N . HIS A 1 227 ? 0.684 2.157 8.934 1.00 84.06 227 HIS A N 1
ATOM 1684 C CA . HIS A 1 227 ? 0.683 3.485 9.548 1.00 84.06 227 HIS A CA 1
ATOM 1685 C C . HIS A 1 227 ? 1.543 4.474 8.748 1.00 84.06 227 HIS A C 1
ATOM 1687 O O . HIS A 1 227 ? 1.069 5.553 8.399 1.00 84.06 227 HIS A O 1
ATOM 1693 N N . CYS A 1 228 ? 2.776 4.095 8.402 1.00 88.94 228 CYS A N 1
ATOM 1694 C CA . CYS A 1 228 ? 3.666 4.965 7.633 1.00 88.94 228 CYS A CA 1
ATOM 1695 C C . CYS A 1 228 ? 3.118 5.261 6.228 1.00 88.94 228 CYS A C 1
ATOM 1697 O O . CYS A 1 228 ? 3.273 6.376 5.738 1.00 88.94 228 CYS A O 1
ATOM 1699 N N . LEU A 1 229 ? 2.459 4.288 5.591 1.00 86.44 229 LEU A N 1
ATOM 1700 C CA . LEU A 1 229 ? 1.815 4.465 4.292 1.00 86.44 229 LEU A CA 1
ATOM 1701 C C . LEU A 1 229 ? 0.649 5.454 4.383 1.00 86.44 229 LEU A C 1
ATOM 1703 O O . LEU A 1 229 ? 0.567 6.360 3.563 1.00 86.44 229 LEU A O 1
ATOM 1707 N N . ILE A 1 230 ? -0.213 5.329 5.395 1.00 83.50 230 ILE A N 1
ATOM 1708 C CA . ILE A 1 230 ? -1.322 6.268 5.622 1.00 83.50 230 ILE A CA 1
ATOM 1709 C C . ILE A 1 230 ? -0.788 7.695 5.821 1.00 83.50 230 ILE A C 1
ATOM 1711 O O . ILE A 1 230 ? -1.277 8.627 5.185 1.00 83.50 230 ILE A O 1
ATOM 1715 N N . GLU A 1 231 ? 0.254 7.870 6.642 1.00 84.81 231 GLU A N 1
ATOM 1716 C CA . GLU A 1 231 ? 0.913 9.174 6.806 1.00 84.81 231 GLU A CA 1
ATOM 1717 C C . GLU A 1 231 ? 1.503 9.707 5.493 1.00 84.81 231 GLU A C 1
ATOM 1719 O O . GLU A 1 231 ? 1.397 10.900 5.205 1.00 84.81 231 GLU A O 1
ATOM 1724 N N . ALA A 1 232 ? 2.122 8.837 4.693 1.00 87.81 232 ALA A N 1
ATOM 1725 C CA . ALA A 1 232 ? 2.708 9.206 3.413 1.00 87.81 232 ALA A CA 1
ATOM 1726 C C . ALA A 1 232 ? 1.650 9.701 2.419 1.00 87.81 232 ALA A C 1
ATOM 1728 O O . ALA A 1 232 ? 1.850 10.743 1.801 1.00 87.81 232 ALA A O 1
ATOM 1729 N N . ILE A 1 233 ? 0.517 9.002 2.304 1.00 83.12 233 ILE A N 1
ATOM 1730 C CA . ILE A 1 233 ? -0.607 9.383 1.432 1.00 83.12 233 ILE A CA 1
ATOM 1731 C C . ILE A 1 233 ? -1.161 10.755 1.833 1.00 83.12 233 ILE A C 1
ATOM 1733 O O . ILE A 1 233 ? -1.450 11.592 0.980 1.00 83.12 233 ILE A O 1
ATOM 1737 N N . ALA A 1 234 ? -1.274 11.010 3.136 1.00 76.38 234 ALA A N 1
ATOM 1738 C CA . ALA A 1 234 ? -1.859 12.240 3.651 1.00 76.38 234 ALA A CA 1
ATOM 1739 C C . ALA A 1 234 ? -0.978 13.490 3.471 1.00 76.38 234 ALA A C 1
ATOM 1741 O O . ALA A 1 234 ? -1.473 14.613 3.576 1.00 76.38 234 ALA A O 1
ATOM 1742 N N . ARG A 1 235 ? 0.322 13.327 3.197 1.00 80.12 235 ARG A N 1
ATOM 1743 C CA . ARG A 1 235 ? 1.306 14.417 3.263 1.00 80.12 235 ARG A CA 1
ATOM 1744 C C . ARG A 1 235 ? 1.000 15.608 2.351 1.00 80.12 235 ARG A C 1
ATOM 1746 O O . ARG A 1 235 ? 1.164 16.744 2.796 1.00 80.12 235 ARG A O 1
ATOM 1753 N N . ASP A 1 236 ? 0.552 15.363 1.120 1.00 64.81 236 ASP A N 1
ATOM 1754 C CA . ASP A 1 236 ? 0.329 16.417 0.113 1.00 64.81 236 ASP A CA 1
ATOM 1755 C C . ASP A 1 236 ? -1.041 17.093 0.220 1.00 64.81 236 ASP A C 1
ATOM 1757 O O . ASP A 1 236 ? -1.253 18.174 -0.322 1.00 64.81 236 ASP A O 1
ATOM 1761 N N . SER A 1 237 ? -1.970 16.503 0.970 1.00 58.28 237 SER A N 1
ATOM 1762 C CA . SER A 1 237 ? -3.320 17.055 1.156 1.00 58.28 237 SER A CA 1
ATOM 1763 C C . SER A 1 237 ? -3.367 18.167 2.222 1.00 58.28 237 SER A C 1
ATOM 1765 O O . SER A 1 237 ? -4.436 18.644 2.592 1.00 58.28 237 SER A O 1
ATOM 1767 N N . ASN A 1 238 ? -2.201 18.590 2.723 1.00 50.28 238 ASN A N 1
ATOM 1768 C CA . ASN A 1 238 ? -2.023 19.543 3.822 1.00 50.28 238 ASN A CA 1
ATOM 1769 C C . ASN A 1 238 ? -2.319 21.016 3.481 1.00 50.28 238 ASN A C 1
ATOM 1771 O O . ASN A 1 238 ? -2.249 21.863 4.369 1.00 50.28 238 ASN A O 1
ATOM 1775 N N . GLN A 1 239 ? -2.605 21.369 2.225 1.00 48.09 239 GLN A N 1
ATOM 1776 C CA . GLN A 1 239 ? -2.667 22.783 1.817 1.00 48.09 239 GLN A CA 1
ATOM 1777 C C . GLN A 1 239 ? -3.960 23.524 2.219 1.00 48.09 239 GLN A C 1
ATOM 1779 O O . GLN A 1 239 ? -4.014 24.742 2.075 1.00 48.09 239 GLN A O 1
ATOM 1784 N N . SER A 1 240 ? -4.983 22.847 2.750 1.00 46.28 240 SER A N 1
ATOM 1785 C CA . SER A 1 240 ? -6.326 23.428 2.943 1.00 46.28 240 SER A CA 1
ATOM 1786 C C . SER A 1 240 ? -6.956 23.171 4.322 1.00 46.28 240 SER A C 1
ATOM 1788 O O . SER A 1 240 ? -8.168 22.983 4.423 1.00 46.28 240 SER A O 1
ATOM 1790 N N . LEU A 1 241 ? -6.164 23.154 5.403 1.00 51.59 241 LEU A N 1
ATOM 1791 C CA . LEU A 1 241 ? -6.642 22.721 6.725 1.00 51.59 241 LEU A CA 1
ATOM 1792 C C . LEU A 1 241 ? -6.629 23.803 7.824 1.00 51.59 241 LEU A C 1
ATOM 1794 O O . LEU A 1 241 ? -5.797 24.713 7.790 1.00 51.59 241 LEU A O 1
ATOM 1798 N N . PRO A 1 242 ? -7.554 23.714 8.808 1.00 48.62 242 PRO A N 1
ATOM 1799 C CA . PRO A 1 242 ? -7.655 24.678 9.898 1.00 48.62 242 PRO A CA 1
ATOM 1800 C C . PRO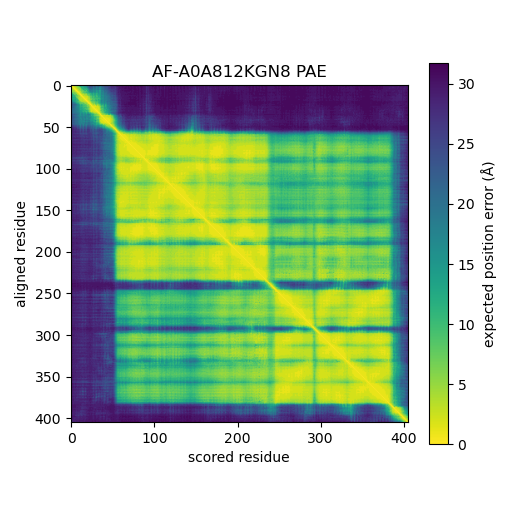 A 1 242 ? -6.387 24.699 10.763 1.00 48.62 242 PRO A C 1
ATOM 1802 O O . PRO A 1 242 ? -5.861 23.657 11.141 1.00 48.62 242 PRO A O 1
ATOM 1805 N N . GLN A 1 243 ? -5.924 25.900 11.124 1.00 49.94 243 GLN A N 1
ATOM 1806 C CA . GLN A 1 243 ? -4.695 26.119 11.906 1.00 49.94 243 GLN A CA 1
ATOM 1807 C C . GLN A 1 243 ? -4.814 25.771 13.401 1.00 49.94 243 GLN A C 1
ATOM 1809 O O . GLN A 1 243 ? -3.875 25.983 14.169 1.00 49.94 243 GLN A O 1
ATOM 1814 N N . THR A 1 244 ? -5.966 25.272 13.848 1.00 53.22 244 THR A N 1
ATOM 1815 C CA . THR A 1 244 ? -6.184 24.926 15.253 1.00 53.22 244 THR A CA 1
ATOM 1816 C C . THR A 1 244 ? -5.611 23.535 15.533 1.00 53.22 244 THR A C 1
ATOM 1818 O O . THR A 1 244 ? -5.973 22.591 14.830 1.00 53.22 244 THR A O 1
ATOM 1821 N N . PRO A 1 245 ? -4.746 23.359 16.550 1.00 57.47 245 PRO A N 1
ATOM 1822 C CA . PRO A 1 245 ? -4.266 22.035 16.918 1.00 57.47 245 PRO A CA 1
ATOM 1823 C C . PRO A 1 245 ? -5.456 21.191 17.381 1.00 57.47 245 PRO A C 1
ATOM 1825 O O . PRO A 1 245 ? -6.087 21.493 18.394 1.00 57.47 245 PRO A O 1
ATOM 1828 N N . MET A 1 246 ? -5.787 20.147 16.624 1.00 71.25 246 MET A N 1
ATOM 1829 C CA . MET A 1 246 ? -6.834 19.212 17.022 1.00 71.25 246 MET A CA 1
ATOM 1830 C C . MET A 1 246 ? -6.205 18.217 17.989 1.00 71.25 246 MET A C 1
ATOM 1832 O O . MET A 1 246 ? -5.410 17.362 17.601 1.00 71.25 246 MET A O 1
ATOM 1836 N N . VAL A 1 247 ? -6.513 18.391 19.269 1.00 83.75 247 VAL A N 1
ATOM 1837 C CA . VAL A 1 247 ? -5.928 17.607 20.356 1.00 83.75 247 VAL A CA 1
ATOM 1838 C C . VAL A 1 247 ? -6.918 16.535 20.771 1.00 83.75 247 VAL A C 1
ATOM 1840 O O . VAL A 1 247 ? -8.073 16.828 21.088 1.00 83.75 247 VAL A O 1
ATOM 1843 N N . ALA A 1 248 ? -6.462 15.287 20.803 1.00 87.38 248 ALA A N 1
ATOM 1844 C CA . ALA A 1 248 ? -7.292 14.196 21.280 1.00 87.38 248 ALA A CA 1
ATOM 1845 C C . ALA A 1 248 ? -7.359 14.221 22.824 1.00 87.38 248 ALA A C 1
ATOM 1847 O O . ALA A 1 248 ? -6.317 14.353 23.485 1.00 87.38 248 ALA A O 1
ATOM 1848 N N . PRO A 1 249 ? -8.551 14.064 23.437 1.00 88.88 249 PRO A N 1
ATOM 1849 C CA . PRO A 1 249 ? -8.677 13.906 24.880 1.00 88.88 249 PRO A CA 1
ATOM 1850 C C . PRO A 1 249 ? -7.836 12.729 25.377 1.00 88.88 249 PRO A C 1
ATOM 1852 O O . PRO A 1 249 ? -7.802 11.652 24.779 1.00 88.88 249 PRO A O 1
ATOM 1855 N N . ARG A 1 250 ? -7.151 12.940 26.503 1.00 91.50 250 ARG A N 1
ATOM 1856 C CA . ARG A 1 250 ? -6.295 11.922 27.114 1.00 91.50 250 ARG A CA 1
ATOM 1857 C C . ARG A 1 250 ? -7.146 10.915 27.865 1.00 91.50 250 ARG A C 1
ATOM 1859 O O . ARG A 1 250 ? -7.990 11.284 28.679 1.00 91.50 250 ARG A O 1
ATOM 1866 N N . LEU A 1 251 ? -6.920 9.638 27.580 1.00 89.75 251 LEU A N 1
ATOM 1867 C CA . LEU A 1 251 ? -7.646 8.556 28.225 1.00 89.75 251 LEU A CA 1
ATOM 1868 C C . LEU A 1 251 ? -6.954 8.191 29.546 1.00 89.75 251 LEU A C 1
ATOM 1870 O O . LEU A 1 251 ? -5.731 8.042 29.570 1.00 89.75 251 LEU A O 1
ATOM 1874 N N . PRO A 1 252 ? -7.703 8.016 30.650 1.00 92.88 252 PRO A N 1
ATOM 1875 C CA . PRO A 1 252 ? -7.135 7.500 31.889 1.00 92.88 252 PRO A CA 1
ATOM 1876 C C . PRO A 1 252 ? -6.489 6.129 31.672 1.00 92.88 252 PRO A C 1
ATOM 1878 O O . PRO A 1 252 ? -6.993 5.324 30.886 1.00 92.88 252 PRO A O 1
ATOM 1881 N N . LYS A 1 253 ? -5.436 5.814 32.433 1.00 92.44 253 LYS A N 1
ATOM 1882 C CA . LYS A 1 253 ? -4.726 4.526 32.339 1.00 92.44 253 LYS A CA 1
ATOM 1883 C C . LYS A 1 253 ? -5.667 3.315 32.425 1.00 92.44 253 LYS A C 1
ATOM 1885 O O . LYS A 1 253 ? -5.585 2.419 31.594 1.00 92.44 253 LYS A O 1
ATOM 1890 N N . ALA A 1 254 ? -6.630 3.345 33.349 1.00 93.19 254 ALA A N 1
ATOM 1891 C CA . ALA A 1 254 ? -7.643 2.294 33.486 1.00 93.19 254 ALA A CA 1
ATOM 1892 C C . ALA A 1 254 ? -8.517 2.123 32.224 1.00 93.19 254 ALA A C 1
ATOM 1894 O O . ALA A 1 254 ? -8.889 1.007 31.870 1.00 93.19 254 ALA A O 1
ATOM 1895 N N . CYS A 1 255 ? -8.820 3.216 31.512 1.00 94.31 255 CYS A N 1
ATOM 1896 C CA . CYS A 1 255 ? -9.541 3.170 30.238 1.00 94.31 255 CYS A CA 1
ATOM 1897 C C . CYS A 1 255 ? -8.674 2.533 29.141 1.00 94.31 255 CYS A C 1
ATOM 1899 O O . CYS A 1 255 ? -9.136 1.641 28.432 1.00 94.31 255 CYS A O 1
ATOM 1901 N N . ALA A 1 256 ? -7.398 2.926 29.046 1.00 94.19 256 ALA A N 1
ATOM 1902 C CA . ALA A 1 256 ? -6.455 2.348 28.088 1.00 94.19 256 ALA A CA 1
ATOM 1903 C C . ALA A 1 256 ? -6.236 0.840 28.313 1.00 94.19 256 ALA A C 1
ATOM 1905 O O . ALA A 1 256 ? -6.222 0.065 27.355 1.00 94.19 256 ALA A O 1
ATOM 1906 N N . GLU A 1 257 ? -6.117 0.404 29.568 1.00 94.94 257 GLU A N 1
ATOM 1907 C CA . GLU A 1 257 ? -6.030 -1.015 29.933 1.00 94.94 257 GLU A CA 1
ATOM 1908 C C . GLU A 1 257 ? -7.300 -1.777 29.542 1.00 94.94 257 GLU A C 1
ATOM 1910 O O . GLU A 1 257 ? -7.215 -2.839 28.926 1.00 94.94 257 GLU A O 1
ATOM 1915 N N . LEU A 1 258 ? -8.484 -1.218 29.816 1.00 95.44 258 LEU A N 1
ATOM 1916 C CA . LEU A 1 258 ? -9.752 -1.844 29.445 1.00 95.44 258 LEU A CA 1
ATOM 1917 C C . LEU A 1 258 ? -9.919 -1.966 27.922 1.00 95.44 258 LEU A C 1
ATOM 1919 O O . LEU A 1 258 ? -10.385 -3.001 27.435 1.00 95.44 258 LEU A O 1
ATOM 1923 N N . LEU A 1 259 ? -9.500 -0.952 27.159 1.00 96.94 259 LEU A N 1
ATOM 1924 C CA . LEU A 1 259 ? -9.480 -0.988 25.694 1.00 96.94 259 LEU A CA 1
ATOM 1925 C C . LEU A 1 259 ? -8.577 -2.109 25.173 1.00 96.94 259 LEU A C 1
ATOM 1927 O O . LEU A 1 259 ? -9.019 -2.927 24.370 1.00 96.94 259 LEU A O 1
ATOM 1931 N N . ARG A 1 260 ? -7.337 -2.205 25.669 1.00 96.25 260 ARG A N 1
ATOM 1932 C CA . ARG A 1 260 ? -6.386 -3.253 25.256 1.00 96.25 260 ARG A CA 1
ATOM 1933 C C . ARG A 1 260 ? -6.871 -4.653 25.643 1.00 96.25 260 ARG A C 1
ATOM 1935 O O . ARG A 1 260 ? -6.821 -5.563 24.820 1.00 96.25 260 ARG A O 1
ATOM 1942 N N . ASN A 1 261 ? -7.396 -4.815 26.858 1.00 95.44 261 ASN A N 1
ATOM 1943 C CA . ASN A 1 261 ? -7.903 -6.097 27.350 1.00 95.44 261 ASN A CA 1
ATOM 1944 C C . ASN A 1 261 ? -9.132 -6.567 26.567 1.00 95.44 261 ASN A C 1
ATOM 1946 O O . ASN A 1 261 ? -9.218 -7.736 26.204 1.00 95.44 261 ASN A O 1
ATOM 1950 N N . SER A 1 262 ? -10.084 -5.670 26.298 1.00 96.25 262 SER A N 1
ATOM 1951 C CA . SER A 1 262 ? -11.262 -6.011 25.491 1.00 96.25 262 SER A CA 1
ATOM 1952 C C . SER A 1 262 ? -10.894 -6.287 24.033 1.00 96.25 262 SER A C 1
ATOM 1954 O O . SER A 1 262 ? -11.425 -7.234 23.461 1.00 96.25 262 SER A O 1
ATOM 1956 N N . TRP A 1 263 ? -9.936 -5.549 23.462 1.00 96.19 263 TRP A N 1
ATOM 1957 C CA . TRP A 1 263 ? -9.409 -5.797 22.117 1.00 96.19 263 TRP A CA 1
ATOM 1958 C C . TRP A 1 263 ? -8.756 -7.175 21.975 1.00 96.19 263 TRP A C 1
ATOM 1960 O O . TRP A 1 263 ? -9.031 -7.893 21.016 1.00 96.19 263 TRP A O 1
ATOM 1970 N N . GLY A 1 264 ? -7.933 -7.575 22.951 1.00 93.50 264 GLY A N 1
ATOM 1971 C CA . GLY A 1 264 ? -7.235 -8.864 22.946 1.00 93.50 264 GLY A CA 1
ATOM 1972 C C . GLY A 1 264 ? -8.153 -10.089 23.039 1.00 93.50 264 GLY A C 1
ATOM 1973 O O . GLY A 1 264 ? -7.726 -11.188 22.701 1.00 93.50 264 GLY A O 1
ATOM 1974 N N . LYS A 1 265 ? -9.410 -9.910 23.466 1.00 93.69 265 LYS A N 1
ATOM 1975 C CA . LYS A 1 265 ? -10.426 -10.975 23.542 1.00 93.69 265 LYS A CA 1
ATOM 1976 C C . LYS A 1 265 ? -11.216 -11.152 22.234 1.00 93.69 265 LYS A C 1
ATOM 1978 O O . LYS A 1 265 ? -12.024 -12.074 22.150 1.00 93.69 265 LYS A O 1
ATOM 1983 N N . LEU A 1 266 ? -11.047 -10.271 21.242 1.00 94.12 266 LEU A N 1
ATOM 1984 C CA . LEU A 1 266 ? -11.874 -10.288 20.032 1.00 94.12 266 LEU A CA 1
ATOM 1985 C C . LEU A 1 266 ? -11.477 -11.413 19.067 1.00 94.12 266 LEU A C 1
ATOM 1987 O O . LEU A 1 266 ? -10.282 -11.631 18.843 1.00 94.12 266 LEU A O 1
ATOM 1991 N N . PRO A 1 267 ? -12.463 -12.083 18.443 1.00 92.50 267 PRO A N 1
ATOM 1992 C CA . PRO A 1 267 ? -12.200 -13.142 17.479 1.00 92.50 267 PRO A CA 1
ATOM 1993 C C . PRO A 1 267 ? -11.635 -12.586 16.165 1.00 92.50 267 PRO A C 1
ATOM 1995 O O . PRO A 1 267 ? -11.816 -11.416 15.825 1.00 92.50 267 PRO A O 1
ATOM 1998 N N . GLU A 1 268 ? -11.020 -13.457 15.363 1.00 87.31 268 GLU A N 1
ATOM 1999 C CA . GLU A 1 268 ? -10.559 -13.122 14.004 1.00 87.31 268 GLU A CA 1
ATOM 2000 C C . GLU A 1 268 ? -11.708 -12.668 13.081 1.00 87.31 268 GLU A C 1
ATOM 2002 O O . GLU A 1 268 ? -11.493 -11.907 12.139 1.00 87.31 268 GLU A O 1
ATOM 2007 N N . THR A 1 269 ? -12.948 -13.068 13.388 1.00 89.50 269 THR A N 1
ATOM 2008 C CA . THR A 1 269 ? -14.165 -12.651 12.673 1.00 89.50 269 THR A CA 1
ATOM 2009 C C . THR A 1 269 ? -14.569 -11.203 12.936 1.00 89.50 269 THR A C 1
ATOM 2011 O O . THR A 1 269 ? -15.427 -10.690 12.219 1.00 89.50 269 THR A O 1
ATOM 2014 N N . PHE A 1 270 ? -13.945 -10.519 13.903 1.00 91.56 270 PHE A N 1
ATOM 2015 C CA . PHE A 1 270 ? -14.291 -9.153 14.306 1.00 91.56 270 PHE A CA 1
ATOM 2016 C C . PHE A 1 270 ? -14.436 -8.199 13.117 1.00 91.56 270 PHE A C 1
ATOM 2018 O O . PHE A 1 270 ? -15.435 -7.491 13.005 1.00 91.56 270 PHE A O 1
ATOM 2025 N N . ALA A 1 271 ? -13.454 -8.183 12.209 1.00 87.81 271 ALA A N 1
ATOM 2026 C CA . ALA A 1 271 ? -13.475 -7.253 11.088 1.00 87.81 271 ALA A CA 1
ATOM 2027 C C . ALA A 1 271 ? -14.663 -7.521 10.156 1.00 87.81 271 ALA A C 1
ATOM 2029 O O . ALA A 1 271 ? -15.345 -6.591 9.738 1.00 87.81 271 ALA A O 1
ATOM 2030 N N . LYS A 1 272 ? -14.962 -8.795 9.890 1.00 88.44 272 LYS A N 1
ATOM 2031 C CA . LYS A 1 272 ? -16.130 -9.194 9.105 1.00 88.44 272 LYS A CA 1
ATOM 2032 C C . LYS A 1 272 ? -17.435 -8.765 9.783 1.00 88.44 272 LYS A C 1
ATOM 2034 O O . LYS A 1 272 ? -18.268 -8.146 9.135 1.00 88.44 272 LYS A O 1
ATOM 2039 N N . GLU A 1 273 ? -17.580 -9.017 11.083 1.00 91.81 273 GLU A N 1
ATOM 2040 C CA . GLU A 1 273 ? -18.782 -8.651 11.847 1.00 91.81 273 GLU A CA 1
ATOM 2041 C C . GLU A 1 273 ? -19.047 -7.139 11.849 1.00 91.81 273 GLU A C 1
ATOM 2043 O O . GLU A 1 273 ? -20.197 -6.711 11.737 1.00 91.81 273 GLU A O 1
ATOM 2048 N N . VAL A 1 274 ? -17.998 -6.315 11.944 1.00 90.88 274 VAL A N 1
ATOM 2049 C CA . VAL A 1 274 ? -18.138 -4.854 11.842 1.00 90.88 274 VAL A CA 1
ATOM 2050 C C . VAL A 1 274 ? -18.642 -4.450 10.461 1.00 90.88 274 VAL A C 1
ATOM 2052 O O . VAL A 1 274 ? -19.563 -3.642 10.376 1.00 90.88 274 VAL A O 1
ATOM 2055 N N . PHE A 1 275 ? -18.074 -5.009 9.392 1.00 88.62 275 PHE A N 1
ATOM 2056 C CA . PHE A 1 275 ? -18.497 -4.699 8.026 1.00 88.62 275 PHE A CA 1
ATOM 2057 C C . PHE A 1 275 ? -19.930 -5.170 7.750 1.00 88.62 275 PHE A C 1
ATOM 2059 O O . PHE A 1 275 ? -20.715 -4.415 7.181 1.00 88.62 275 PHE A O 1
ATOM 2066 N N . ASP A 1 276 ? -20.318 -6.350 8.238 1.00 90.00 276 ASP A N 1
ATOM 2067 C CA . ASP A 1 276 ? -21.694 -6.847 8.135 1.00 90.00 276 ASP A CA 1
ATOM 2068 C C . ASP A 1 276 ? -22.688 -5.896 8.827 1.00 90.00 276 ASP A C 1
ATOM 2070 O O . ASP A 1 276 ? -23.751 -5.598 8.280 1.00 90.00 276 ASP A O 1
ATOM 2074 N N . ARG A 1 277 ? -22.336 -5.352 10.002 1.00 92.06 277 ARG A N 1
ATOM 2075 C CA . ARG A 1 277 ? -23.149 -4.327 10.683 1.00 92.06 277 ARG A CA 1
ATOM 2076 C C . ARG A 1 277 ? -23.170 -3.011 9.919 1.00 92.06 277 ARG A C 1
ATOM 2078 O O . ARG A 1 277 ? -24.231 -2.412 9.779 1.00 92.06 277 ARG A O 1
ATOM 2085 N N . LEU A 1 278 ? -22.019 -2.566 9.425 1.00 88.75 278 LEU A N 1
ATOM 2086 C CA . LEU A 1 278 ? -21.898 -1.312 8.693 1.00 88.75 278 LEU A CA 1
ATOM 2087 C C . LEU A 1 278 ? -22.745 -1.338 7.420 1.00 88.75 278 LEU A C 1
ATOM 2089 O O . LEU A 1 278 ? -23.459 -0.384 7.160 1.00 88.75 278 LEU A O 1
ATOM 2093 N N . LYS A 1 279 ? -22.774 -2.465 6.701 1.00 88.88 279 LYS A N 1
ATOM 2094 C CA . LYS A 1 279 ? -23.640 -2.671 5.530 1.00 88.88 279 LYS A CA 1
ATOM 2095 C C . LYS A 1 279 ? -25.123 -2.431 5.822 1.00 88.88 279 LYS A C 1
ATOM 2097 O O . LYS A 1 279 ? -25.866 -2.016 4.933 1.00 88.88 279 LYS A O 1
ATOM 2102 N N . LEU A 1 280 ? -25.560 -2.747 7.042 1.00 88.44 280 LEU A N 1
ATOM 2103 C CA . LEU A 1 280 ? -26.938 -2.552 7.492 1.00 88.44 280 LEU A CA 1
ATOM 2104 C C . LEU A 1 280 ? -27.198 -1.118 7.964 1.00 88.44 280 LEU A C 1
ATOM 2106 O O . LEU A 1 280 ? -28.311 -0.630 7.797 1.00 88.44 280 LEU A O 1
ATOM 2110 N N . GLU A 1 281 ? -26.204 -0.463 8.568 1.00 85.38 281 GLU A N 1
ATOM 2111 C CA . GLU A 1 281 ? -26.342 0.895 9.106 1.00 85.38 281 GLU A CA 1
ATOM 2112 C C . GLU A 1 281 ? -26.140 1.992 8.054 1.00 85.38 281 GLU A C 1
ATOM 2114 O O . GLU A 1 281 ? -26.873 2.977 8.064 1.00 85.38 281 GLU A O 1
ATOM 2119 N N . ASP A 1 282 ? -25.151 1.834 7.175 1.00 85.62 282 ASP A N 1
ATOM 2120 C CA . ASP A 1 282 ? -24.756 2.820 6.174 1.00 85.62 282 ASP A CA 1
ATOM 2121 C C . ASP A 1 282 ? -24.061 2.133 4.983 1.00 85.62 282 ASP A C 1
ATOM 2123 O O . ASP A 1 282 ? -22.896 1.724 5.042 1.00 85.62 282 ASP A O 1
ATOM 2127 N N . LYS A 1 283 ? -24.804 1.986 3.881 1.00 84.69 283 LYS A N 1
ATOM 2128 C CA . LYS A 1 283 ? -24.305 1.326 2.668 1.00 84.69 283 LYS A CA 1
ATOM 2129 C C . LYS A 1 283 ? -23.196 2.117 1.986 1.00 84.69 283 LYS A C 1
ATOM 2131 O O . LYS A 1 283 ? -22.298 1.493 1.432 1.00 84.69 283 LYS A O 1
ATOM 2136 N N . GLU A 1 284 ? -23.247 3.445 2.037 1.00 82.50 284 GLU A N 1
ATOM 2137 C CA . GLU A 1 284 ? -22.266 4.309 1.377 1.00 82.50 284 GLU A CA 1
ATOM 2138 C C . GLU A 1 284 ? -20.899 4.140 2.045 1.00 82.50 284 GLU A C 1
ATOM 2140 O O . GLU A 1 284 ? -19.900 3.874 1.380 1.00 82.50 284 GLU A O 1
ATOM 2145 N N . VAL A 1 285 ? -20.865 4.163 3.380 1.00 78.88 285 VAL A N 1
ATOM 2146 C CA . VAL A 1 285 ? -19.627 3.934 4.146 1.00 78.88 285 VAL A CA 1
ATOM 2147 C C . VAL A 1 285 ? -19.141 2.509 4.000 1.00 78.88 285 VAL A C 1
ATOM 2149 O O . VAL A 1 285 ? -17.939 2.272 3.889 1.00 78.88 285 VAL A O 1
ATOM 2152 N N . HIS A 1 286 ? -20.063 1.545 3.996 1.00 82.94 286 HIS A N 1
ATOM 2153 C CA . HIS A 1 286 ? -19.701 0.169 3.713 1.00 82.94 286 HIS A CA 1
ATOM 2154 C C . HIS A 1 286 ? -19.027 0.065 2.345 1.00 82.94 286 HIS A C 1
ATOM 2156 O O . HIS A 1 286 ? -17.962 -0.524 2.275 1.00 82.94 286 HIS A O 1
ATOM 2162 N N . GLU A 1 287 ? -19.582 0.630 1.275 1.00 77.19 287 GLU A N 1
ATOM 2163 C CA . GLU A 1 287 ? -18.977 0.594 -0.063 1.00 77.19 287 GLU A CA 1
ATOM 2164 C C . GLU A 1 287 ? -17.621 1.308 -0.112 1.00 77.19 287 GLU A C 1
ATOM 2166 O O . GLU A 1 287 ? -16.674 0.768 -0.682 1.00 77.19 287 GLU A O 1
ATOM 2171 N N . LEU A 1 288 ? -17.494 2.455 0.558 1.00 72.94 288 LEU A N 1
ATOM 2172 C CA . LEU A 1 288 ? -16.249 3.218 0.653 1.00 72.94 288 LEU A CA 1
ATOM 2173 C C . LEU A 1 288 ? -15.136 2.422 1.348 1.00 72.94 288 LEU A C 1
ATOM 2175 O O . LEU A 1 288 ? -14.007 2.368 0.862 1.00 72.94 288 LEU A O 1
ATOM 2179 N N . LEU A 1 289 ? -15.453 1.765 2.467 1.00 71.31 289 LEU A N 1
ATOM 2180 C CA . LEU A 1 289 ? -14.495 0.952 3.223 1.00 71.31 289 LEU A CA 1
ATOM 2181 C C . LEU A 1 289 ? -14.308 -0.457 2.642 1.00 71.31 289 LEU A C 1
ATOM 2183 O O . LEU A 1 289 ? -13.286 -1.087 2.907 1.00 71.31 289 LEU A O 1
ATOM 2187 N N . SER A 1 290 ? -15.284 -0.948 1.872 1.00 64.31 290 SER A N 1
ATOM 2188 C CA . SER A 1 290 ? -15.266 -2.249 1.180 1.00 64.31 290 SER A CA 1
ATOM 2189 C C . SER A 1 290 ? -14.761 -2.144 -0.250 1.00 64.31 290 SER A C 1
ATOM 2191 O O . SER A 1 290 ? -14.813 -3.138 -0.983 1.00 64.31 290 SER A O 1
ATOM 2193 N N . ALA A 1 291 ? -14.272 -0.967 -0.664 1.00 57.88 291 ALA A N 1
ATOM 2194 C CA . ALA A 1 291 ? -13.470 -0.849 -1.868 1.00 57.88 291 ALA A CA 1
ATOM 2195 C C . ALA A 1 291 ? -12.427 -1.980 -1.847 1.00 57.88 291 ALA A C 1
ATOM 2197 O O . ALA A 1 291 ? -11.961 -2.328 -0.759 1.00 57.88 291 ALA A O 1
ATOM 2198 N N . PRO A 1 292 ? -12.048 -2.570 -2.998 1.00 47.28 292 PRO A N 1
ATOM 2199 C CA . PRO A 1 292 ? -11.378 -3.877 -3.064 1.00 47.28 292 PRO A CA 1
ATOM 2200 C C . PRO A 1 292 ? -10.097 -4.021 -2.233 1.00 47.28 292 PRO A C 1
ATOM 2202 O O . PRO A 1 292 ? -9.601 -5.131 -2.106 1.00 47.28 292 PRO A O 1
ATOM 2205 N N . VAL A 1 293 ? -9.594 -2.906 -1.697 1.00 47.22 293 VAL A N 1
ATOM 2206 C CA . VAL A 1 293 ? -8.413 -2.582 -0.892 1.00 47.22 293 VAL A CA 1
ATOM 2207 C C . VAL A 1 293 ? -7.986 -3.615 0.165 1.00 47.22 293 VAL A C 1
ATOM 2209 O O . VAL A 1 293 ? -6.857 -3.526 0.626 1.00 47.22 293 VAL A O 1
ATOM 2212 N N . VAL A 1 294 ? -8.756 -4.638 0.550 1.00 50.28 294 VAL A N 1
ATOM 2213 C CA . VAL A 1 294 ? -8.229 -5.624 1.514 1.00 50.28 294 VAL A CA 1
ATOM 2214 C C . VAL A 1 294 ? -8.803 -7.021 1.343 1.00 50.28 294 VAL A C 1
ATOM 2216 O O . VAL A 1 294 ? -10.013 -7.228 1.323 1.00 50.28 294 VAL A O 1
ATOM 2219 N N . LYS A 1 295 ? -7.910 -8.009 1.376 1.00 52.44 295 LYS A N 1
ATOM 2220 C CA . LYS A 1 295 ? -8.254 -9.392 1.698 1.00 52.44 295 LYS A CA 1
ATOM 2221 C C . LYS A 1 295 ? -8.739 -9.457 3.160 1.00 52.44 295 LYS A C 1
ATOM 2223 O O . LYS A 1 295 ? -8.013 -9.090 4.084 1.00 52.44 295 LYS A O 1
ATOM 2228 N N . ASP A 1 296 ? -9.986 -9.870 3.368 1.00 61.16 296 ASP A N 1
ATOM 2229 C CA . ASP A 1 296 ? -10.575 -10.184 4.683 1.00 61.16 296 ASP A CA 1
ATOM 2230 C C . ASP A 1 296 ? -10.710 -9.021 5.698 1.00 61.16 296 ASP A C 1
ATOM 2232 O O . ASP A 1 296 ? -10.745 -9.254 6.907 1.00 61.16 296 ASP A O 1
ATOM 2236 N N . ASN A 1 297 ? -10.812 -7.761 5.250 1.00 68.69 297 ASN A N 1
ATOM 2237 C CA . ASN A 1 297 ? -11.079 -6.582 6.106 1.00 68.69 297 ASN A CA 1
ATOM 2238 C C . ASN A 1 297 ? -10.046 -6.328 7.237 1.00 68.69 297 ASN A C 1
ATOM 2240 O O . ASN A 1 297 ? -10.301 -5.579 8.185 1.00 68.69 297 ASN A O 1
ATOM 2244 N N . GLN A 1 298 ? -8.845 -6.910 7.150 1.00 72.75 298 GLN A N 1
ATOM 2245 C CA . GLN A 1 298 ? -7.858 -6.913 8.242 1.00 72.75 298 GLN A CA 1
ATOM 2246 C C . GLN A 1 298 ? -7.203 -5.548 8.524 1.00 72.75 298 GLN A C 1
ATOM 2248 O O . GLN A 1 298 ? -6.700 -5.320 9.628 1.00 72.75 298 GLN A O 1
ATOM 2253 N N . ASN A 1 299 ? -7.212 -4.608 7.572 1.00 77.00 299 ASN A N 1
ATOM 2254 C CA . ASN A 1 299 ? -6.584 -3.293 7.764 1.00 77.00 299 ASN A CA 1
ATOM 2255 C C . ASN A 1 299 ? -7.241 -2.498 8.895 1.00 77.00 299 ASN A C 1
ATOM 2257 O O . ASN A 1 299 ? -6.530 -1.860 9.669 1.00 77.00 299 ASN A O 1
ATOM 2261 N N . MET A 1 300 ? -8.561 -2.614 9.076 1.00 82.81 300 MET A N 1
ATOM 2262 C CA . MET A 1 300 ? -9.246 -1.980 10.205 1.00 82.81 300 MET A CA 1
ATOM 2263 C C . MET A 1 300 ? -8.680 -2.471 11.543 1.00 82.81 300 MET A C 1
ATOM 2265 O O . MET A 1 300 ? -8.394 -1.671 12.433 1.00 82.81 300 MET A O 1
ATOM 2269 N N . ARG A 1 301 ? -8.440 -3.781 11.674 1.00 85.38 301 ARG A N 1
ATOM 2270 C CA . ARG A 1 301 ? -7.845 -4.362 12.882 1.00 85.38 301 ARG A CA 1
ATOM 2271 C C . ARG A 1 301 ? -6.424 -3.844 13.110 1.00 85.38 301 ARG A C 1
ATOM 2273 O O . ARG A 1 301 ? -6.075 -3.492 14.236 1.00 85.38 301 ARG A O 1
ATOM 2280 N N . LYS A 1 302 ? -5.613 -3.733 12.055 1.00 84.62 302 LYS A N 1
ATOM 2281 C CA . LYS A 1 302 ? -4.243 -3.190 12.131 1.00 84.62 302 LYS A CA 1
ATOM 2282 C C . LYS A 1 302 ? -4.233 -1.720 12.560 1.00 84.62 302 LYS A C 1
ATOM 2284 O O . LYS A 1 302 ? -3.460 -1.354 13.444 1.00 84.62 302 LYS A O 1
ATOM 2289 N N . VAL A 1 303 ? -5.116 -0.902 11.985 1.00 85.94 303 VAL A N 1
ATOM 2290 C CA . VAL A 1 303 ? -5.249 0.528 12.303 1.00 85.94 303 VAL A CA 1
ATOM 2291 C C . VAL A 1 303 ? -5.719 0.735 13.742 1.00 85.94 303 VAL A C 1
ATOM 2293 O O . VAL A 1 303 ? -5.076 1.471 14.488 1.00 85.94 303 VAL A O 1
ATOM 2296 N N . ILE A 1 304 ? -6.775 0.038 14.178 1.00 90.44 304 ILE A N 1
ATOM 2297 C CA . ILE A 1 304 ? -7.239 0.117 15.572 1.00 90.44 304 ILE A CA 1
ATOM 2298 C C . ILE A 1 304 ? -6.129 -0.342 16.525 1.00 90.44 304 ILE A C 1
ATOM 2300 O O . ILE A 1 304 ? -5.819 0.364 17.480 1.00 90.44 304 ILE A O 1
ATOM 2304 N N . SER A 1 305 ? -5.450 -1.456 16.231 1.00 91.50 305 SER A N 1
ATOM 2305 C CA . SER A 1 305 ? -4.324 -1.932 17.053 1.00 91.50 305 SER A CA 1
ATOM 2306 C C . SER A 1 305 ? -3.214 -0.885 17.178 1.00 91.50 305 SER A C 1
ATOM 2308 O O . SER A 1 305 ? -2.616 -0.750 18.245 1.00 91.50 305 SER A O 1
ATOM 2310 N N . ARG A 1 306 ? -2.954 -0.102 16.119 1.00 90.81 306 ARG A N 1
ATOM 2311 C CA . ARG A 1 306 ? -1.994 1.006 16.182 1.00 90.81 306 ARG A CA 1
AT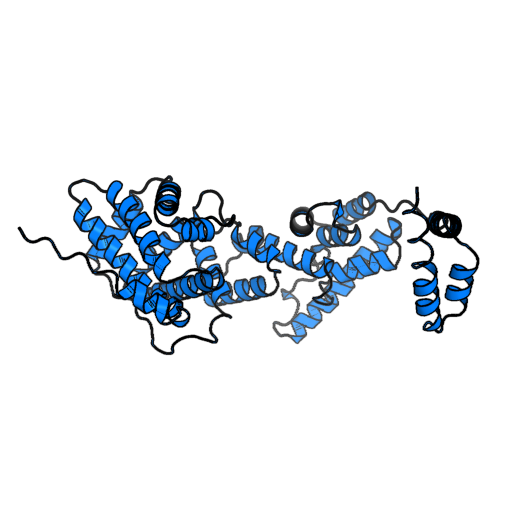OM 2312 C C . ARG A 1 306 ? -2.436 2.115 17.111 1.00 90.81 306 ARG A C 1
ATOM 2314 O O . ARG A 1 306 ? -1.643 2.510 17.961 1.00 90.81 306 ARG A O 1
ATOM 2321 N N . PHE A 1 307 ? -3.683 2.559 17.011 1.00 93.44 307 PHE A N 1
ATOM 2322 C CA . PHE A 1 307 ? -4.215 3.550 17.940 1.00 93.44 307 PHE A CA 1
ATOM 2323 C C . PHE A 1 307 ? -4.145 3.084 19.397 1.00 93.44 307 PHE A C 1
ATOM 2325 O O . PHE A 1 307 ? -3.712 3.843 20.262 1.00 93.44 307 PHE A O 1
ATOM 2332 N N . LEU A 1 308 ? -4.491 1.822 19.670 1.00 94.94 308 LEU A N 1
ATOM 2333 C CA . LEU A 1 308 ? -4.422 1.247 21.019 1.00 94.94 308 LEU A CA 1
ATOM 2334 C C . LEU A 1 308 ? -2.986 1.183 21.578 1.00 94.94 308 LEU A C 1
ATOM 2336 O O . LEU A 1 308 ? -2.778 1.221 22.797 1.00 94.94 308 LEU A O 1
ATOM 2340 N N . GLY A 1 309 ? -1.987 1.133 20.693 1.00 92.81 309 GLY A N 1
ATOM 2341 C CA . GLY A 1 309 ? -0.570 1.252 21.037 1.00 92.81 309 GLY A CA 1
ATOM 2342 C C . GLY A 1 309 ? -0.123 2.673 21.405 1.00 92.81 309 GLY A C 1
ATOM 2343 O O . GLY A 1 309 ? 0.945 2.826 21.990 1.00 92.81 309 GLY A O 1
ATOM 2344 N N . PHE A 1 310 ? -0.922 3.704 21.110 1.00 94.25 310 PHE A N 1
ATOM 2345 C CA . PHE A 1 310 ? -0.580 5.117 21.327 1.00 94.25 310 PHE A CA 1
ATOM 2346 C C . PHE A 1 310 ? -1.383 5.802 22.442 1.00 94.25 310 PHE A C 1
ATOM 2348 O O . PHE A 1 310 ? -1.329 7.019 22.566 1.00 94.25 310 PHE A O 1
ATOM 2355 N N . LEU A 1 311 ? -2.103 5.037 23.270 1.00 92.94 311 LEU A N 1
ATOM 2356 C CA . LEU A 1 311 ? -2.982 5.591 24.312 1.00 92.94 311 LEU A CA 1
ATOM 2357 C C . LEU A 1 311 ? -2.253 6.206 25.519 1.00 92.94 311 LEU A C 1
ATOM 2359 O O . LEU A 1 311 ? -2.886 6.879 26.329 1.00 92.94 311 LEU A O 1
ATOM 2363 N N . GLU A 1 312 ? -0.946 5.975 25.668 1.00 89.00 312 GLU A N 1
ATOM 2364 C CA . GLU A 1 312 ? -0.155 6.612 26.728 1.00 89.00 312 GLU A CA 1
ATOM 2365 C C . GLU A 1 312 ? 0.050 8.104 26.430 1.00 89.00 312 GLU A C 1
ATOM 2367 O O . GLU A 1 312 ? 0.211 8.498 25.274 1.00 89.00 312 GLU A O 1
ATOM 2372 N N . ALA A 1 313 ? 0.107 8.946 27.468 1.00 83.19 313 ALA A N 1
ATOM 2373 C CA . ALA A 1 313 ? 0.166 10.403 27.308 1.00 83.19 313 ALA A CA 1
ATOM 2374 C C . ALA A 1 313 ? 1.331 10.878 26.413 1.00 83.19 313 ALA A C 1
ATOM 2376 O O . ALA A 1 313 ? 1.158 11.776 25.589 1.00 83.19 313 ALA A O 1
ATOM 2377 N N . GLU A 1 314 ? 2.497 10.248 26.516 1.00 86.88 314 GLU A N 1
ATOM 2378 C CA . GLU A 1 314 ? 3.674 10.576 25.700 1.00 86.88 314 GLU A CA 1
ATOM 2379 C C . GLU A 1 314 ? 3.519 10.165 24.224 1.00 86.88 314 GLU A C 1
ATOM 2381 O O . GLU A 1 314 ? 4.155 10.739 23.342 1.00 86.88 314 GLU A O 1
ATOM 2386 N N . ALA A 1 315 ? 2.661 9.182 23.934 1.00 88.69 315 ALA A N 1
ATOM 2387 C CA . ALA A 1 315 ? 2.468 8.621 22.599 1.00 88.69 315 ALA A CA 1
ATOM 2388 C C . ALA A 1 315 ? 1.283 9.236 21.836 1.00 88.69 315 ALA A C 1
ATOM 2390 O O . ALA A 1 315 ? 1.201 9.084 20.618 1.00 88.69 315 ALA A O 1
ATOM 2391 N N . MET A 1 316 ? 0.401 9.971 22.509 1.00 89.94 316 MET A N 1
ATOM 2392 C CA . MET A 1 316 ? -0.774 10.599 21.894 1.00 89.94 316 MET A CA 1
ATOM 2393 C C . MET A 1 316 ? -0.488 11.559 20.724 1.00 89.94 316 MET A C 1
ATOM 2395 O O . MET A 1 316 ? -1.303 11.581 19.809 1.00 89.94 316 MET A O 1
ATOM 2399 N N . PRO A 1 317 ? 0.649 12.279 20.629 1.00 88.62 317 PRO A N 1
ATOM 2400 C CA . PRO A 1 317 ? 0.971 12.998 19.392 1.00 88.62 317 PRO A CA 1
ATOM 2401 C C . PRO A 1 317 ? 1.037 12.078 18.157 1.00 88.62 317 PRO A C 1
ATOM 2403 O O . PRO A 1 317 ? 0.680 12.481 17.053 1.00 88.62 317 PRO A O 1
ATOM 2406 N N . LYS A 1 318 ? 1.440 10.808 18.328 1.00 86.81 318 LYS A N 1
ATOM 2407 C CA . LYS A 1 318 ? 1.409 9.796 17.255 1.00 86.81 318 LYS A CA 1
ATOM 2408 C C . LYS A 1 318 ? -0.019 9.327 16.960 1.00 86.81 318 LYS A C 1
ATOM 2410 O O . LYS A 1 318 ? -0.344 9.086 15.803 1.00 86.81 318 LYS A O 1
ATOM 2415 N N . PHE A 1 319 ? -0.871 9.228 17.985 1.00 91.06 319 PHE A N 1
ATOM 2416 C CA . PHE A 1 319 ? -2.309 8.984 17.818 1.00 91.06 319 PHE A CA 1
ATOM 2417 C C . PHE A 1 319 ? -2.945 10.085 16.960 1.00 91.06 319 PHE A C 1
ATOM 2419 O O . PHE A 1 319 ? -3.607 9.790 15.970 1.00 91.06 319 PHE A O 1
ATOM 2426 N N . GLU A 1 320 ? -2.708 11.348 17.314 1.00 89.12 320 GLU A N 1
ATOM 2427 C CA . GLU A 1 320 ? -3.246 12.521 16.616 1.00 89.12 320 GLU A CA 1
ATOM 2428 C C . GLU A 1 320 ? -2.764 12.558 15.160 1.00 89.12 320 GLU A C 1
ATOM 2430 O O . GLU A 1 320 ? -3.570 12.741 14.250 1.00 89.12 320 GLU A O 1
ATOM 2435 N N . LYS A 1 321 ? -1.479 12.270 14.917 1.00 85.31 321 LYS A N 1
ATOM 2436 C CA . LYS A 1 321 ? -0.911 12.189 13.565 1.00 85.31 321 LYS A CA 1
ATOM 2437 C C . LYS A 1 321 ? -1.558 11.096 12.705 1.00 85.31 321 LYS A C 1
ATOM 2439 O O . LYS A 1 321 ? -1.886 11.353 11.548 1.00 85.31 321 LYS A O 1
ATOM 2444 N N . LEU A 1 322 ? -1.789 9.904 13.263 1.00 84.50 322 LEU A N 1
ATOM 2445 C CA . LEU A 1 322 ? -2.491 8.824 12.561 1.00 84.50 322 LEU A CA 1
ATOM 2446 C C . LEU A 1 322 ? -3.953 9.194 12.271 1.00 84.50 322 LEU A C 1
ATOM 2448 O O . LEU A 1 322 ? -4.436 8.955 11.166 1.00 84.50 322 LEU A O 1
ATOM 2452 N N . ALA A 1 323 ? -4.657 9.789 13.239 1.00 85.94 323 ALA A N 1
ATOM 2453 C CA . ALA A 1 323 ? -6.043 10.224 13.062 1.00 85.94 323 ALA A CA 1
ATOM 2454 C C . ALA A 1 323 ? -6.168 11.310 11.986 1.00 85.94 323 ALA A C 1
ATOM 2456 O O . ALA A 1 323 ? -7.036 11.211 11.122 1.00 85.94 323 ALA A O 1
ATOM 2457 N N . HIS A 1 324 ? -5.261 12.286 11.985 1.00 83.94 324 HIS A N 1
ATOM 2458 C CA . HIS A 1 324 ? -5.152 13.298 10.938 1.00 83.94 324 HIS A CA 1
ATOM 2459 C C . HIS A 1 324 ? -4.938 12.661 9.561 1.00 83.94 324 HIS A C 1
ATOM 2461 O O . HIS A 1 324 ? -5.673 12.941 8.617 1.00 83.94 324 HIS A O 1
ATOM 2467 N N . ALA A 1 325 ? -3.972 11.747 9.448 1.00 74.38 325 ALA A N 1
ATOM 2468 C CA . ALA A 1 325 ? -3.666 11.099 8.181 1.00 74.38 325 ALA A CA 1
ATOM 2469 C C . ALA A 1 325 ? -4.837 10.248 7.649 1.00 74.38 325 ALA A C 1
ATOM 2471 O O . ALA A 1 325 ? -5.123 10.266 6.452 1.00 74.38 325 ALA A O 1
ATOM 2472 N N . LEU A 1 326 ? -5.569 9.560 8.532 1.00 77.38 326 LEU A N 1
ATOM 2473 C CA . LEU A 1 326 ? -6.799 8.849 8.171 1.00 77.38 326 LEU A CA 1
ATOM 2474 C C . LEU A 1 326 ? -7.921 9.789 7.740 1.00 77.38 326 LEU A C 1
ATOM 2476 O O . LEU A 1 326 ? -8.633 9.467 6.794 1.00 77.38 326 LEU A O 1
ATOM 2480 N N . ALA A 1 327 ? -8.089 10.926 8.415 1.00 77.19 327 ALA A N 1
ATOM 2481 C CA . ALA A 1 327 ? -9.101 11.909 8.051 1.00 77.19 327 ALA A CA 1
ATOM 2482 C C . ALA A 1 327 ? -8.851 12.446 6.642 1.00 77.19 327 ALA A C 1
ATOM 2484 O O . ALA A 1 327 ? -9.757 12.477 5.819 1.00 77.19 327 ALA A O 1
ATOM 2485 N N . VAL A 1 328 ? -7.599 12.787 6.352 1.00 68.94 328 VAL A N 1
ATOM 2486 C CA . VAL A 1 328 ? -7.150 13.254 5.043 1.00 68.94 328 VAL A CA 1
ATOM 2487 C C . VAL A 1 328 ? -7.351 12.192 3.957 1.00 68.94 328 VAL A C 1
ATOM 2489 O O . VAL A 1 328 ? -7.918 12.480 2.903 1.00 68.94 328 VAL A O 1
ATOM 2492 N N . ALA A 1 329 ? -6.923 10.953 4.210 1.00 68.69 329 ALA A N 1
ATOM 2493 C CA . ALA A 1 329 ? -7.074 9.863 3.250 1.00 68.69 329 ALA A CA 1
ATOM 2494 C C . ALA A 1 329 ? -8.552 9.507 3.011 1.00 68.69 329 ALA A C 1
ATOM 2496 O O . ALA A 1 329 ? -8.976 9.336 1.869 1.00 68.69 329 ALA A O 1
ATOM 2497 N N . GLY A 1 330 ? -9.347 9.434 4.081 1.00 67.06 330 GLY A N 1
ATOM 2498 C CA . GLY A 1 330 ? -10.785 9.190 4.008 1.00 67.06 330 GLY A CA 1
ATOM 2499 C C . GLY A 1 330 ? -11.515 10.310 3.275 1.00 67.06 330 GLY A C 1
ATOM 2500 O O . GLY A 1 330 ? -12.383 10.031 2.455 1.00 67.06 330 GLY A O 1
ATOM 2501 N N . HIS A 1 331 ? -11.118 11.560 3.508 1.00 66.19 331 HIS A N 1
ATOM 2502 C CA . HIS A 1 331 ? -11.673 12.723 2.832 1.00 66.19 331 HIS A CA 1
ATOM 2503 C C . HIS A 1 331 ? -11.503 12.639 1.305 1.00 66.19 331 HIS A C 1
ATOM 2505 O O . HIS A 1 331 ? -12.485 12.746 0.573 1.00 66.19 331 HIS A O 1
ATOM 2511 N N . ALA A 1 332 ? -10.290 12.346 0.819 1.00 60.25 332 ALA A N 1
ATOM 2512 C CA . ALA A 1 332 ? -10.044 12.118 -0.609 1.00 60.25 332 ALA A CA 1
ATOM 2513 C C . ALA A 1 332 ? -10.865 10.940 -1.178 1.00 60.25 332 ALA A C 1
ATOM 2515 O O . ALA A 1 332 ? -11.185 10.919 -2.365 1.00 60.25 332 ALA A O 1
ATOM 2516 N N . GLY A 1 333 ? -11.220 9.972 -0.327 1.00 63.28 333 GLY A N 1
ATOM 2517 C CA . GLY A 1 333 ? -12.080 8.835 -0.653 1.00 63.28 333 GLY A CA 1
ATOM 2518 C C . GLY A 1 333 ? -13.588 9.101 -0.558 1.00 63.28 333 GLY A C 1
ATOM 2519 O O . GLY A 1 333 ? -14.354 8.187 -0.843 1.00 63.28 333 GLY A O 1
ATOM 2520 N N . GLY A 1 334 ? -14.025 10.307 -0.174 1.00 71.19 334 GLY A N 1
ATOM 2521 C CA . GLY A 1 334 ? -15.443 10.672 -0.049 1.00 71.19 334 GLY A CA 1
ATOM 2522 C C . GLY A 1 334 ? -16.072 10.432 1.331 1.00 71.19 334 GLY A C 1
ATOM 2523 O O . GLY A 1 334 ? -17.296 10.473 1.451 1.00 71.19 334 GLY A O 1
ATOM 2524 N N . LEU A 1 335 ? -15.270 10.185 2.373 1.00 74.81 335 LEU A N 1
ATOM 2525 C CA . LEU A 1 335 ? -15.754 10.028 3.748 1.00 74.81 335 LEU A CA 1
ATOM 2526 C C . LEU A 1 335 ? -16.268 11.373 4.284 1.00 74.81 335 LEU A C 1
ATOM 2528 O O . LEU A 1 335 ? -15.586 12.391 4.164 1.00 74.81 335 LEU A O 1
ATOM 2532 N N . ARG A 1 336 ? -17.440 11.365 4.923 1.00 80.12 336 ARG A N 1
ATOM 2533 C CA . ARG A 1 336 ? -18.107 12.548 5.495 1.00 80.12 336 ARG A CA 1
ATOM 2534 C C . ARG A 1 336 ? -18.265 12.449 7.007 1.00 80.12 336 ARG A C 1
ATOM 2536 O O . ARG A 1 336 ? -18.095 11.384 7.601 1.00 80.12 336 ARG A O 1
ATOM 2543 N N . LEU A 1 337 ? -18.640 13.552 7.656 1.00 79.94 337 LEU A N 1
ATOM 2544 C CA . LEU A 1 337 ? -18.870 13.553 9.103 1.00 79.94 337 LEU A CA 1
ATOM 2545 C C . LEU A 1 337 ? -20.026 12.622 9.511 1.00 79.94 337 LEU A C 1
ATOM 2547 O O . LEU A 1 337 ? -19.924 11.912 10.516 1.00 79.94 337 LEU A O 1
ATOM 2551 N N . SER A 1 338 ? -21.100 12.590 8.717 1.00 80.69 338 SER A N 1
ATOM 2552 C CA . SER A 1 338 ? -22.283 11.739 8.935 1.00 80.69 338 SER A CA 1
ATOM 2553 C C . SER A 1 338 ? -21.932 10.250 9.057 1.00 80.69 338 SER A C 1
ATOM 2555 O O . SER A 1 338 ? -22.545 9.519 9.840 1.00 80.69 338 SER A O 1
ATOM 2557 N N . HIS A 1 339 ? -20.883 9.822 8.354 1.00 84.31 339 HIS A N 1
ATOM 2558 C CA . HIS A 1 339 ? -20.399 8.446 8.298 1.00 84.31 339 HIS A CA 1
ATOM 2559 C C . HIS A 1 339 ? -19.729 7.975 9.597 1.00 84.31 339 HIS A C 1
ATOM 2561 O O . HIS A 1 339 ? -19.803 6.793 9.949 1.00 84.31 339 HIS A O 1
ATOM 2567 N N . LEU A 1 340 ? -19.119 8.888 10.367 1.00 84.31 340 LEU A N 1
ATOM 2568 C CA . LEU A 1 340 ? -18.388 8.534 11.593 1.00 84.31 340 LEU A CA 1
ATOM 2569 C C . LEU A 1 340 ? -19.290 7.868 12.638 1.00 84.31 340 LEU A C 1
ATOM 2571 O O . LEU A 1 340 ? -18.855 6.972 13.367 1.00 84.31 340 LEU A O 1
ATOM 2575 N N . ALA A 1 341 ? -20.557 8.280 12.710 1.00 86.31 341 ALA A N 1
ATOM 2576 C CA . ALA A 1 341 ? -21.506 7.735 13.672 1.00 86.31 341 ALA A CA 1
ATOM 2577 C C . ALA A 1 341 ? -21.825 6.257 13.391 1.00 86.31 341 ALA A C 1
ATOM 2579 O O . ALA A 1 341 ? -21.904 5.464 14.333 1.00 86.31 341 ALA A O 1
ATOM 2580 N N . ALA A 1 342 ? -21.968 5.877 12.117 1.00 87.75 342 ALA A N 1
ATOM 2581 C CA . ALA A 1 342 ? -22.192 4.491 11.708 1.00 87.75 342 ALA A CA 1
ATOM 2582 C C . ALA A 1 342 ? -20.959 3.621 11.981 1.00 87.75 342 ALA A C 1
ATOM 2584 O O . ALA A 1 342 ? -21.076 2.557 12.590 1.00 87.75 342 ALA A O 1
ATOM 2585 N N . MET A 1 343 ? -19.762 4.115 11.643 1.00 88.19 343 MET A N 1
ATOM 2586 C CA . MET A 1 343 ? -18.502 3.418 11.937 1.00 88.19 343 MET A CA 1
ATOM 2587 C C . MET A 1 343 ? -18.330 3.164 13.438 1.00 88.19 343 MET A C 1
ATOM 2589 O O . MET A 1 343 ? -18.060 2.033 13.853 1.00 88.19 343 MET A O 1
ATOM 2593 N N . LYS A 1 344 ? -18.543 4.199 14.262 1.00 92.31 344 LYS A N 1
ATOM 2594 C CA . LYS A 1 344 ? -18.492 4.088 15.723 1.00 92.31 344 LYS A CA 1
ATOM 2595 C C . LYS A 1 344 ? -19.453 3.016 16.222 1.00 92.31 344 LYS A C 1
ATOM 2597 O O . LYS A 1 344 ? -19.035 2.110 16.938 1.00 92.31 344 LYS A O 1
ATOM 2602 N N . ARG A 1 345 ? -20.735 3.091 15.848 1.00 93.12 345 ARG A N 1
ATOM 2603 C CA . ARG A 1 345 ? -21.753 2.135 16.310 1.00 93.12 345 ARG A CA 1
ATOM 2604 C C . ARG A 1 345 ? -21.416 0.707 15.902 1.00 93.12 345 ARG A C 1
ATOM 2606 O O . ARG A 1 345 ? -21.485 -0.177 16.755 1.00 93.12 345 ARG A O 1
ATOM 2613 N N . ALA A 1 346 ? -21.013 0.482 14.652 1.00 91.69 346 ALA A N 1
ATOM 2614 C CA . ALA A 1 346 ? -20.652 -0.843 14.158 1.00 91.69 346 ALA A CA 1
ATOM 2615 C C . ALA A 1 346 ? -19.500 -1.457 14.972 1.00 91.69 346 ALA A C 1
ATOM 2617 O O . ALA A 1 346 ? -19.608 -2.597 15.436 1.00 91.69 346 ALA A O 1
ATOM 2618 N N . VAL A 1 347 ? -18.435 -0.689 15.230 1.00 92.00 347 VAL A N 1
ATOM 2619 C CA . VAL A 1 347 ? -17.293 -1.153 16.033 1.00 92.00 347 VAL A CA 1
ATOM 2620 C C . VAL A 1 347 ? -17.681 -1.344 17.498 1.00 92.00 347 VAL A C 1
ATOM 2622 O O . VAL A 1 347 ? -17.521 -2.444 18.026 1.00 92.00 347 VAL A O 1
ATOM 2625 N N . VAL A 1 348 ? -18.240 -0.321 18.152 1.00 95.31 348 VAL A N 1
ATOM 2626 C CA . VAL A 1 348 ? -18.591 -0.358 19.582 1.00 95.31 348 VAL A CA 1
ATOM 2627 C C . VAL A 1 348 ? -19.556 -1.506 19.878 1.00 95.31 348 VAL A C 1
ATOM 2629 O O . VAL A 1 348 ? -19.352 -2.237 20.849 1.00 95.31 348 VAL A O 1
ATOM 2632 N N . ARG A 1 349 ? -20.577 -1.727 19.038 1.00 95.25 349 ARG A N 1
ATOM 2633 C CA . ARG A 1 349 ? -21.527 -2.840 19.204 1.00 95.25 349 ARG A CA 1
ATOM 2634 C C . ARG A 1 349 ? -20.842 -4.195 19.078 1.00 95.25 349 ARG A C 1
ATOM 2636 O O . ARG A 1 349 ? -21.137 -5.075 19.880 1.00 95.25 349 ARG A O 1
ATOM 2643 N N . THR A 1 350 ? -19.926 -4.348 18.122 1.00 94.69 350 THR A N 1
ATOM 2644 C CA . THR A 1 350 ? -19.189 -5.605 17.918 1.00 94.69 350 THR A CA 1
ATOM 2645 C C . THR A 1 350 ? -18.256 -5.903 19.087 1.00 94.69 350 THR A C 1
ATOM 2647 O O . THR A 1 350 ? -18.223 -7.028 19.580 1.00 94.69 350 THR A O 1
ATOM 2650 N N . VAL A 1 351 ? -17.538 -4.902 19.604 1.00 95.12 351 VAL A N 1
ATOM 2651 C CA . VAL A 1 351 ? -16.676 -5.123 20.773 1.00 95.12 351 VAL A CA 1
ATOM 2652 C C . VAL A 1 351 ? -17.507 -5.410 22.027 1.00 95.12 351 VAL A C 1
ATOM 2654 O O . VAL A 1 351 ? -17.227 -6.350 22.767 1.00 95.12 351 VAL A O 1
ATOM 2657 N N . THR A 1 352 ? -18.589 -4.657 22.233 1.00 94.75 352 THR A N 1
ATOM 2658 C CA . THR A 1 352 ? -19.477 -4.811 23.395 1.00 94.75 352 THR A CA 1
ATOM 2659 C C . THR A 1 352 ? -20.195 -6.167 23.399 1.00 94.75 352 THR A C 1
ATOM 2661 O O . THR A 1 352 ? -20.398 -6.745 24.469 1.00 94.75 352 THR A O 1
ATOM 2664 N N . SER A 1 353 ? -20.563 -6.715 22.232 1.00 94.69 353 SER A N 1
ATOM 2665 C CA . SER A 1 353 ? -21.198 -8.041 22.143 1.00 94.69 353 SER A CA 1
ATOM 2666 C C . SER A 1 353 ? -20.257 -9.186 22.512 1.00 94.69 353 SER A C 1
ATOM 2668 O O . SER A 1 353 ? -20.731 -10.222 22.968 1.00 94.69 353 SER A O 1
ATOM 2670 N N . ASN A 1 354 ? -18.948 -8.983 22.357 1.00 94.31 354 ASN A N 1
ATOM 2671 C CA . ASN A 1 354 ? -17.911 -9.947 22.728 1.00 94.31 354 ASN A CA 1
ATOM 2672 C C . ASN A 1 354 ? -17.428 -9.784 24.186 1.00 94.31 354 ASN A C 1
ATOM 2674 O O . ASN A 1 354 ? -16.632 -10.586 24.672 1.00 94.31 354 ASN A O 1
ATOM 2678 N N . ALA A 1 355 ? -17.912 -8.771 24.912 1.00 94.00 355 ALA A N 1
ATOM 2679 C CA . ALA A 1 355 ? -17.585 -8.565 26.319 1.00 94.00 355 ALA A CA 1
ATOM 2680 C C . ALA A 1 355 ? -18.443 -9.436 27.256 1.00 94.00 355 ALA A C 1
ATOM 2682 O O . ALA A 1 355 ? -19.621 -9.715 26.995 1.00 94.00 355 ALA A O 1
ATOM 2683 N N . SER A 1 356 ? -17.869 -9.807 28.406 1.00 93.62 356 SER A N 1
ATOM 2684 C CA . SER A 1 356 ? -18.603 -10.490 29.475 1.00 93.62 356 SER A CA 1
ATOM 2685 C C . SER A 1 356 ? -19.763 -9.623 29.988 1.00 93.62 356 SER A C 1
ATOM 2687 O O . SER A 1 356 ? -19.725 -8.395 29.905 1.00 93.62 356 SER A O 1
ATOM 2689 N N . LYS A 1 357 ? -20.810 -10.244 30.553 1.00 93.31 357 LYS A N 1
ATOM 2690 C CA . LYS A 1 357 ? -21.970 -9.502 31.093 1.00 93.31 357 LYS A CA 1
ATOM 2691 C C . LYS A 1 357 ? -21.564 -8.454 32.139 1.00 93.31 357 LYS A C 1
ATOM 2693 O O . LYS A 1 357 ? -22.162 -7.388 32.169 1.00 93.31 357 LYS A O 1
ATOM 2698 N N . GLN A 1 358 ? -20.560 -8.764 32.960 1.00 92.94 358 GLN A N 1
ATOM 2699 C CA . GLN A 1 358 ? -20.073 -7.904 34.043 1.00 92.94 358 GLN A CA 1
ATOM 2700 C C . GLN A 1 358 ? -19.259 -6.710 33.522 1.00 92.94 358 GLN A C 1
ATOM 2702 O O . GLN A 1 358 ? -19.353 -5.619 34.070 1.00 92.94 358 GLN A O 1
ATOM 2707 N N . GLU A 1 359 ? -18.482 -6.892 32.450 1.00 93.50 359 GLU A N 1
ATOM 2708 C CA . GLU A 1 359 ? -17.609 -5.842 31.903 1.00 93.50 359 GLU A CA 1
ATOM 2709 C C . GLU A 1 359 ? -18.302 -4.975 30.838 1.00 93.50 359 GLU A C 1
ATOM 2711 O O . GLU A 1 359 ? -17.791 -3.914 30.482 1.00 93.50 359 GLU A O 1
ATOM 2716 N N . ARG A 1 360 ? -19.455 -5.413 30.315 1.00 94.88 360 ARG A N 1
ATOM 2717 C CA . ARG A 1 360 ? -20.107 -4.857 29.118 1.00 94.88 360 ARG A CA 1
ATOM 2718 C C . ARG A 1 360 ? -20.283 -3.340 29.138 1.00 94.88 360 ARG A C 1
ATOM 2720 O O . ARG A 1 360 ? -19.959 -2.686 28.152 1.00 94.88 360 ARG A O 1
ATOM 2727 N N . GLU A 1 361 ? -20.795 -2.788 30.234 1.00 96.12 361 GLU A N 1
ATOM 2728 C CA . GLU A 1 361 ? -21.044 -1.346 30.356 1.00 96.12 361 GLU A CA 1
ATOM 2729 C C . GLU A 1 361 ? -19.733 -0.549 30.352 1.00 96.12 361 GLU A C 1
ATOM 2731 O O . GLU A 1 361 ? -19.594 0.445 29.641 1.00 96.12 361 GLU A O 1
ATOM 2736 N N . SER A 1 362 ? -18.735 -1.011 31.105 1.00 95.81 362 SER A N 1
ATOM 2737 C CA . SER A 1 362 ? -17.424 -0.365 31.172 1.00 95.81 362 SER A CA 1
ATOM 2738 C C . SER A 1 362 ? -16.685 -0.448 29.836 1.00 95.81 362 SER A C 1
ATOM 2740 O O . SER A 1 362 ? -16.113 0.549 29.401 1.00 95.81 362 SER A O 1
ATOM 2742 N N . VAL A 1 363 ? -16.743 -1.598 29.151 1.00 96.62 363 VAL A N 1
ATOM 2743 C CA . VAL A 1 363 ? -16.171 -1.774 27.807 1.00 96.62 363 VAL A CA 1
ATOM 2744 C C . VAL A 1 363 ? -16.846 -0.826 26.823 1.00 96.62 363 VAL A C 1
ATOM 2746 O O . VAL A 1 363 ? -16.155 -0.114 26.101 1.00 96.62 3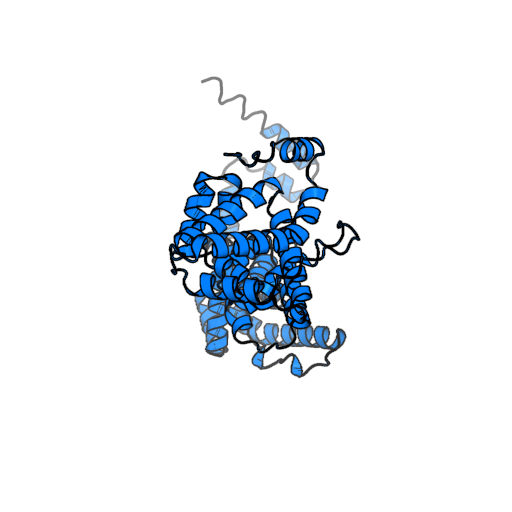63 VAL A O 1
ATOM 2749 N N . ASN A 1 364 ? -18.178 -0.752 26.830 1.00 96.69 364 ASN A N 1
ATOM 2750 C CA . ASN A 1 364 ? -18.914 0.161 25.964 1.00 96.69 364 ASN A CA 1
ATOM 2751 C C . ASN A 1 364 ? -18.467 1.620 26.161 1.00 96.69 364 ASN A C 1
ATOM 2753 O O . ASN A 1 364 ? -18.065 2.267 25.197 1.00 96.69 364 ASN A O 1
ATOM 2757 N N . ARG A 1 365 ? -18.434 2.100 27.413 1.00 95.81 365 ARG A N 1
ATOM 2758 C CA . ARG A 1 365 ? -17.987 3.465 27.740 1.00 95.81 365 ARG A CA 1
ATOM 2759 C C . ARG A 1 365 ? -16.551 3.741 27.298 1.00 95.81 365 ARG A C 1
ATOM 2761 O O . ARG A 1 365 ? -16.274 4.821 26.784 1.00 95.81 365 ARG A O 1
ATOM 2768 N N . ALA A 1 366 ? -15.644 2.783 27.480 1.00 96.25 366 ALA A N 1
ATOM 2769 C CA . ALA A 1 366 ? -14.252 2.944 27.071 1.00 96.25 366 ALA A CA 1
ATOM 2770 C C . ALA A 1 366 ? -14.106 3.047 25.546 1.00 96.25 366 ALA A C 1
ATOM 2772 O O . ALA 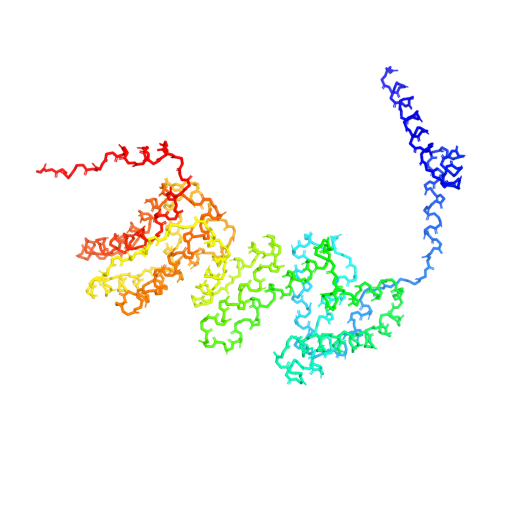A 1 366 ? -13.390 3.919 25.056 1.00 96.25 366 ALA A O 1
ATOM 2773 N N . TRP A 1 367 ? -14.820 2.211 24.787 1.00 97.12 367 TRP A N 1
ATOM 2774 C CA . TRP A 1 367 ? -14.804 2.266 23.323 1.00 97.12 367 TRP A CA 1
ATOM 2775 C C . TRP A 1 367 ? -15.496 3.513 22.766 1.00 97.12 367 TRP A C 1
ATOM 2777 O O . TRP A 1 367 ? -15.006 4.092 21.801 1.00 97.12 367 TRP A O 1
ATOM 2787 N N . GLU A 1 368 ? -16.571 3.988 23.394 1.00 94.50 368 GLU A N 1
ATOM 2788 C CA . GLU A 1 368 ? -17.151 5.299 23.082 1.00 94.50 368 GLU A CA 1
ATOM 2789 C C . GLU A 1 368 ? -16.118 6.417 23.297 1.00 94.50 368 GLU A C 1
ATOM 2791 O O . GLU A 1 368 ? -15.877 7.209 22.387 1.00 94.50 368 GLU A O 1
ATOM 2796 N N . ALA A 1 369 ? -15.434 6.442 24.449 1.00 93.44 369 ALA A N 1
ATOM 2797 C CA . ALA A 1 369 ? -14.384 7.423 24.743 1.00 93.44 369 ALA A CA 1
ATOM 2798 C C . ALA A 1 369 ? -13.225 7.375 23.731 1.00 93.44 369 ALA A C 1
ATOM 2800 O O . ALA A 1 369 ? -12.738 8.421 23.301 1.00 93.44 369 ALA A O 1
ATOM 2801 N N . PHE A 1 370 ? -12.818 6.178 23.303 1.00 94.75 370 PHE A N 1
ATOM 2802 C CA . PHE A 1 370 ? -11.838 5.995 22.233 1.00 94.75 370 PHE A CA 1
ATOM 2803 C C . PHE A 1 370 ? -12.290 6.647 20.920 1.00 94.75 370 PHE A C 1
ATOM 2805 O O . PHE A 1 370 ? -11.533 7.404 20.314 1.00 94.75 370 PHE A O 1
ATOM 2812 N N . PHE A 1 371 ? -13.532 6.407 20.491 1.00 91.88 371 PHE A N 1
ATOM 2813 C CA . PHE A 1 371 ? -14.055 7.019 19.269 1.00 91.88 371 PHE A CA 1
ATOM 2814 C C . PHE A 1 371 ? -14.238 8.528 19.396 1.00 91.88 371 PHE A C 1
ATOM 2816 O O . PHE A 1 371 ? -14.004 9.227 18.416 1.00 91.88 371 PHE A O 1
ATOM 2823 N N . TYR A 1 372 ? -14.586 9.050 20.575 1.00 90.38 372 TYR A N 1
ATOM 2824 C CA . TYR A 1 372 ? -14.558 10.493 20.819 1.00 90.38 372 TYR A CA 1
ATOM 2825 C C . TYR A 1 372 ? -13.145 11.063 20.673 1.00 90.38 372 TYR A C 1
ATOM 2827 O O . TYR A 1 372 ? -12.987 12.132 20.091 1.00 90.38 372 TYR A O 1
ATOM 2835 N N . ALA A 1 373 ? -12.117 10.342 21.133 1.00 89.44 373 ALA A N 1
ATOM 2836 C CA . ALA A 1 373 ? -10.733 10.771 20.968 1.00 89.44 373 ALA A CA 1
ATOM 2837 C C . ALA A 1 373 ? -10.303 10.822 19.494 1.00 89.44 373 ALA A C 1
ATOM 2839 O O . ALA A 1 373 ? -9.683 11.795 19.070 1.00 89.44 373 ALA A O 1
ATOM 2840 N N . VAL A 1 374 ? -10.684 9.816 18.699 1.00 89.12 374 VAL A N 1
ATOM 2841 C CA . VAL A 1 374 ? -10.472 9.825 17.241 1.00 89.12 374 VAL A CA 1
ATOM 2842 C C . VAL A 1 374 ? -11.265 10.962 16.588 1.00 89.12 374 VAL A C 1
ATOM 2844 O O . VAL A 1 374 ? -10.708 11.744 15.822 1.00 89.12 374 VAL A O 1
ATOM 2847 N N . ALA A 1 375 ? -12.555 11.094 16.906 1.00 86.75 375 ALA A N 1
ATOM 2848 C CA . ALA A 1 375 ? -13.447 12.080 16.302 1.00 86.75 375 ALA A CA 1
ATOM 2849 C C . ALA A 1 375 ? -13.043 13.527 16.620 1.00 86.75 375 ALA A C 1
ATOM 2851 O O . ALA A 1 375 ? -13.205 14.384 15.760 1.00 86.75 375 ALA A O 1
ATOM 2852 N N . ALA A 1 376 ? -12.467 13.801 17.794 1.00 86.81 376 ALA A N 1
ATOM 2853 C CA . ALA A 1 376 ? -11.939 15.123 18.140 1.00 86.81 376 ALA A CA 1
ATOM 2854 C C . ALA A 1 376 ? -10.858 15.607 17.155 1.00 86.81 376 ALA A C 1
ATOM 2856 O O . ALA A 1 376 ? -10.722 16.808 16.934 1.00 86.81 376 ALA A O 1
ATOM 2857 N N . VAL A 1 377 ? -10.121 14.673 16.546 1.00 86.00 377 VAL A N 1
ATOM 2858 C CA . VAL A 1 377 ? -9.112 14.960 15.519 1.00 86.00 377 VAL A CA 1
ATOM 2859 C C . VAL A 1 377 ? -9.710 14.872 14.118 1.00 86.00 377 VAL A C 1
ATOM 2861 O O . VAL A 1 377 ? -9.412 15.703 13.277 1.00 86.00 377 VAL A O 1
ATOM 2864 N N . VAL A 1 378 ? -10.565 13.887 13.842 1.00 84.31 378 VAL A N 1
ATOM 2865 C CA . VAL A 1 378 ? -11.087 13.643 12.486 1.00 84.31 378 VAL A CA 1
ATOM 2866 C C . VAL A 1 378 ? -12.193 14.627 12.092 1.00 84.31 378 VAL A C 1
ATOM 2868 O O . VAL A 1 378 ? -12.235 15.071 10.950 1.00 84.31 378 VAL A O 1
ATOM 2871 N N . ALA A 1 379 ? -13.099 14.989 13.001 1.00 82.69 379 ALA A N 1
ATOM 2872 C CA . ALA A 1 379 ? -14.288 15.773 12.663 1.00 82.69 379 ALA A CA 1
ATOM 2873 C C . ALA A 1 379 ? -13.975 17.144 12.032 1.00 82.69 379 ALA A C 1
ATOM 2875 O O . ALA A 1 379 ? -14.598 17.451 11.016 1.00 82.69 379 ALA A O 1
ATOM 2876 N N . PRO A 1 380 ? -13.001 17.943 12.518 1.00 80.12 380 PRO A N 1
ATOM 2877 C CA . PRO A 1 380 ? -12.687 19.233 11.899 1.00 80.12 380 PRO A CA 1
ATOM 2878 C C . PRO A 1 380 ? -12.217 19.120 10.439 1.00 80.12 380 PRO A C 1
ATOM 2880 O O . PRO A 1 380 ? -12.468 20.028 9.650 1.00 80.12 380 PRO A O 1
ATOM 2883 N N . HIS A 1 381 ? -11.580 18.003 10.063 1.00 73.69 381 HIS A N 1
ATOM 2884 C CA . HIS A 1 381 ? -11.199 17.731 8.672 1.00 73.69 381 HIS A CA 1
ATOM 2885 C C . HIS A 1 381 ? -12.391 17.484 7.761 1.00 73.69 381 HIS A C 1
ATOM 2887 O O . HIS A 1 381 ? -12.349 17.854 6.593 1.00 73.69 381 HIS A O 1
ATOM 2893 N N . LEU A 1 382 ? -13.419 16.817 8.279 1.00 74.31 382 LEU A N 1
ATOM 2894 C CA . LEU A 1 382 ? -14.593 16.448 7.496 1.00 74.31 382 LEU A CA 1
ATOM 2895 C C . LEU A 1 382 ? -15.608 17.602 7.453 1.00 74.31 382 LEU A C 1
ATOM 2897 O O . LEU A 1 382 ? -16.235 17.828 6.426 1.00 74.31 382 LEU A O 1
ATOM 2901 N N . MET A 1 383 ? -15.698 18.396 8.527 1.00 69.69 383 MET A N 1
ATOM 2902 C CA . MET A 1 383 ? -16.585 19.563 8.622 1.00 69.69 383 MET A CA 1
ATOM 2903 C C . MET A 1 383 ? -16.224 20.706 7.673 1.00 69.69 383 MET A C 1
ATOM 2905 O O . MET A 1 383 ? -17.102 21.482 7.311 1.00 69.69 383 MET A O 1
ATOM 2909 N N . SER A 1 384 ? -14.956 20.850 7.275 1.00 57.84 384 SER A N 1
ATOM 2910 C CA . SER A 1 384 ? -14.518 21.955 6.409 1.00 57.84 384 SER A CA 1
ATOM 2911 C C . SER A 1 384 ? -15.083 21.887 4.983 1.00 57.84 384 SER A C 1
ATOM 2913 O O . SER A 1 384 ? -14.866 22.817 4.205 1.00 57.84 384 SER A O 1
ATOM 2915 N N . GLN A 1 385 ? -15.810 20.818 4.639 1.00 51.22 385 GLN A N 1
ATOM 2916 C CA . GLN A 1 385 ? -16.382 20.599 3.311 1.00 51.22 385 GLN A CA 1
ATOM 2917 C C . GLN A 1 385 ? -17.868 20.224 3.292 1.00 51.22 385 GLN A C 1
ATOM 2919 O O . GLN A 1 385 ? -18.463 20.212 2.211 1.00 51.22 385 GLN A O 1
ATOM 2924 N N . ASP A 1 386 ? -18.493 19.975 4.445 1.00 51.62 386 ASP A N 1
ATOM 2925 C CA . ASP A 1 386 ? -19.945 19.821 4.495 1.00 51.62 386 ASP A CA 1
ATOM 2926 C C . ASP A 1 386 ? -20.583 21.179 4.148 1.00 51.62 386 ASP A C 1
ATOM 2928 O O . ASP A 1 386 ? -20.248 22.222 4.722 1.00 51.62 386 ASP A O 1
ATOM 2932 N N . ARG A 1 387 ? -21.515 21.196 3.185 1.00 50.47 387 ARG A N 1
ATOM 2933 C CA . ARG A 1 387 ? -22.342 22.390 2.952 1.00 50.47 387 ARG A CA 1
ATOM 2934 C C . ARG A 1 387 ? -23.042 22.725 4.273 1.00 50.47 387 ARG A C 1
ATOM 2936 O O . ARG A 1 387 ? -23.507 21.821 4.959 1.00 50.47 387 ARG A O 1
ATOM 2943 N N . LEU A 1 388 ? -23.158 24.011 4.618 1.00 51.59 388 LEU A N 1
ATOM 2944 C CA . LEU A 1 388 ? -23.822 24.489 5.849 1.00 51.59 388 LEU A CA 1
ATOM 2945 C C . LEU A 1 388 ? -25.179 23.803 6.125 1.00 51.59 388 LEU A C 1
ATOM 2947 O O . LEU A 1 388 ? -25.547 23.589 7.277 1.00 51.59 388 LEU A O 1
ATOM 2951 N N . GLU A 1 389 ? -25.889 23.416 5.066 1.00 46.03 389 GLU A N 1
ATOM 2952 C CA . GLU A 1 389 ? -27.154 22.676 5.090 1.00 46.03 389 GLU A CA 1
ATOM 2953 C C . GLU A 1 389 ? -27.029 21.245 5.663 1.00 46.03 389 GLU A C 1
ATOM 2955 O O . GLU A 1 389 ? -27.895 20.810 6.420 1.00 46.03 389 GLU A O 1
ATOM 2960 N N . GLU A 1 390 ? -25.941 20.523 5.371 1.00 49.41 390 GLU A N 1
ATOM 2961 C CA . GLU A 1 390 ? -25.675 19.166 5.882 1.00 49.41 390 GLU A CA 1
ATOM 2962 C C . GLU A 1 390 ? -25.254 19.200 7.364 1.00 49.41 390 GLU A C 1
ATOM 2964 O O . GLU A 1 390 ? -25.704 18.373 8.162 1.00 49.41 390 GLU A O 1
ATOM 2969 N N . ILE A 1 391 ? -24.478 20.215 7.768 1.00 51.50 391 ILE A N 1
ATOM 2970 C CA . ILE A 1 391 ? -24.103 20.455 9.174 1.00 51.50 391 ILE A CA 1
ATOM 2971 C C . ILE A 1 391 ? -25.348 20.770 10.015 1.00 51.50 391 ILE A C 1
ATOM 2973 O O . ILE A 1 391 ? -25.510 20.242 11.121 1.00 51.50 391 ILE A O 1
ATOM 2977 N N . ALA A 1 392 ? -26.256 21.597 9.488 1.00 48.50 392 ALA A N 1
ATOM 2978 C CA . ALA A 1 392 ? -27.531 21.906 10.130 1.00 48.50 392 ALA A CA 1
ATOM 2979 C C . ALA A 1 392 ? -28.412 20.653 10.283 1.00 48.50 392 ALA A C 1
ATOM 2981 O O . ALA A 1 392 ? -28.995 20.441 11.345 1.00 48.50 392 ALA A O 1
ATOM 2982 N N . ALA A 1 393 ? -28.453 19.774 9.278 1.00 48.31 393 ALA A N 1
ATOM 2983 C CA . ALA A 1 393 ? -29.194 18.517 9.357 1.00 48.31 393 ALA A CA 1
ATOM 2984 C C . ALA A 1 393 ? -28.613 17.565 10.423 1.00 48.31 393 ALA A C 1
ATOM 2986 O O . ALA A 1 393 ? -29.359 17.072 11.270 1.00 48.31 393 ALA A O 1
ATOM 2987 N N . ALA A 1 394 ? -27.290 17.367 10.453 1.00 50.09 394 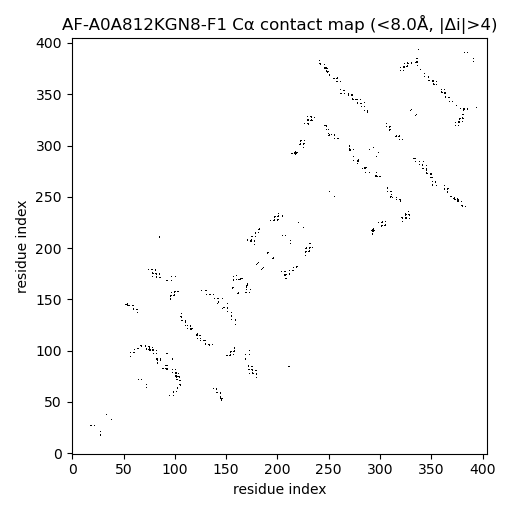ALA A N 1
ATOM 2988 C CA . ALA A 1 394 ? -26.625 16.486 11.419 1.00 50.09 394 ALA A CA 1
ATOM 2989 C C . ALA A 1 394 ? -26.759 16.972 12.875 1.00 50.09 394 ALA A C 1
ATOM 2991 O O . ALA A 1 394 ? -26.943 16.164 13.789 1.00 50.09 394 ALA A O 1
ATOM 2992 N N . THR A 1 395 ? -26.718 18.290 13.094 1.00 50.25 395 THR A N 1
ATOM 2993 C CA . THR A 1 395 ? -26.904 18.909 14.421 1.00 50.25 395 THR A CA 1
ATOM 2994 C C . THR A 1 395 ? -28.372 19.016 14.844 1.00 50.25 395 THR A C 1
ATOM 2996 O O . THR A 1 395 ? -28.650 19.078 16.040 1.00 50.25 395 THR A O 1
ATOM 2999 N N . SER A 1 396 ? -29.317 18.972 13.895 1.00 44.78 396 SER A N 1
ATOM 3000 C CA . SER A 1 396 ? -30.764 18.953 14.170 1.00 44.78 396 SER A CA 1
ATOM 3001 C C . SER A 1 396 ? -31.304 17.590 14.617 1.00 44.78 396 SER A C 1
ATOM 3003 O O . SER A 1 396 ? -32.425 17.509 15.124 1.00 44.78 396 SER A O 1
ATOM 3005 N N . THR A 1 397 ? -30.519 16.515 14.472 1.00 39.22 397 THR A N 1
ATOM 3006 C CA . THR A 1 397 ? -30.868 15.201 15.024 1.00 39.22 397 THR A CA 1
ATOM 3007 C C . THR A 1 397 ? -30.876 15.291 16.548 1.00 39.22 397 THR A C 1
ATOM 3009 O O . THR A 1 397 ? -29.822 15.341 17.180 1.00 39.22 397 THR A O 1
ATOM 3012 N N . ALA A 1 398 ? -32.072 15.348 17.138 1.00 35.19 398 ALA A N 1
ATOM 3013 C CA . ALA A 1 398 ? -32.251 15.458 18.579 1.00 35.19 398 ALA A CA 1
ATOM 3014 C C . ALA A 1 398 ? -31.432 14.380 19.306 1.00 35.19 398 ALA A C 1
ATOM 3016 O O . ALA A 1 398 ? -31.588 13.182 19.050 1.00 35.19 398 ALA A O 1
ATOM 3017 N N . LEU A 1 399 ? -30.556 14.815 20.218 1.00 36.19 399 LEU A N 1
ATOM 3018 C CA . LEU A 1 399 ? -29.895 13.919 21.161 1.00 36.19 399 LEU A CA 1
ATOM 3019 C C . LEU A 1 399 ? -30.984 13.121 21.894 1.00 36.19 399 LEU A C 1
ATOM 3021 O O . LEU A 1 399 ? -31.964 13.728 22.338 1.00 36.19 399 LEU A O 1
ATOM 3025 N N . PRO A 1 400 ? -30.854 11.788 22.025 1.00 37.09 400 PRO A N 1
ATOM 3026 C CA . PRO A 1 400 ? -31.809 11.018 22.799 1.00 37.09 400 PRO A CA 1
ATOM 3027 C C . PRO A 1 400 ? -31.860 11.597 24.212 1.00 37.09 400 PRO A C 1
ATOM 3029 O O . PRO A 1 400 ? -30.853 11.632 24.921 1.00 37.09 400 PRO A O 1
ATOM 3032 N N . ILE A 1 401 ? -33.042 12.086 24.588 1.00 37.66 401 ILE A N 1
ATOM 3033 C CA . ILE A 1 401 ? -33.346 12.498 25.954 1.00 37.66 401 ILE A CA 1
ATOM 3034 C C . ILE A 1 401 ? -33.047 11.276 26.832 1.00 37.66 401 ILE A C 1
ATOM 3036 O O . ILE A 1 401 ? -33.578 10.199 26.539 1.00 37.66 401 ILE A O 1
ATOM 3040 N N . PRO A 1 402 ? -32.199 11.387 27.871 1.00 36.47 402 PRO A N 1
ATOM 3041 C CA . PRO A 1 402 ? -32.049 10.313 28.837 1.00 36.47 402 PRO A CA 1
ATOM 3042 C C . PRO A 1 402 ? -33.431 10.067 29.440 1.00 36.47 402 PRO A C 1
ATOM 3044 O O . PRO A 1 402 ? -33.970 10.938 30.122 1.00 36.47 402 PRO A O 1
ATOM 3047 N N . GLY A 1 403 ? -34.040 8.927 29.117 1.00 33.12 403 GLY A N 1
ATOM 3048 C CA . GLY A 1 403 ? -35.311 8.532 29.706 1.00 33.12 403 GLY A CA 1
ATOM 3049 C C . GLY A 1 403 ? -35.145 8.461 31.218 1.00 33.12 403 GLY A C 1
ATOM 3050 O O . GLY A 1 403 ? -34.378 7.638 31.716 1.00 33.12 403 GLY A O 1
ATOM 3051 N N . GLY A 1 404 ? -35.808 9.377 31.919 1.00 36.28 404 GLY A N 1
ATOM 3052 C CA . GLY A 1 404 ? -36.003 9.318 33.356 1.00 36.28 404 GLY A CA 1
ATOM 3053 C C . GLY A 1 404 ? -37.112 8.327 33.707 1.00 36.28 404 GLY A C 1
ATOM 3054 O O . GLY A 1 404 ? -38.113 8.259 32.992 1.00 36.28 404 GLY A O 1
ATOM 3055 N N . CYS A 1 405 ? -36.896 7.656 34.843 1.00 33.53 405 CYS A N 1
ATOM 3056 C CA . CYS A 1 405 ? -37.739 6.677 35.543 1.00 33.53 405 CYS A CA 1
ATOM 3057 C C . CYS A 1 405 ? -37.829 5.273 34.932 1.00 33.53 405 CYS A C 1
ATOM 3059 O O . CYS A 1 405 ? -38.461 5.094 33.870 1.00 33.53 405 CYS A O 1
#

Foldseek 3Di:
DPPPPPVVVVVVVVVLVVLVPDPDPVVSVLVVPDPDDPSVVVVVVVVVVPDDDDLDLVQLLVLLVVQDDPVLQVQLVQLLVQLQVLLVHDVSDDSLLSSLSRNLCPCCVVLDLVVFDPDPVSVVVSLVVSLVNSLVVRVVSSVVSVDDPVSSVSSSCLSSLPDDPPDPSSQSSLLSNLLSCLQPVVVVDDDPDLVVLLVVLLVSCVSHDPSSNLVSLAHDDALSNLLSNLLSVLVVLPPDADPDQLAFDADPPVLLVLQVVLLVLADLCLQVQLLVQLCVVPVVVSCLLVSVSYDSRCVVNSLSVVLSVQNDPVRRVSNLSSLLSCLSVVVVSVDAPVSLVSSLCSNLVSSLVSDDPVCNVVSSVSSVSSSSRSCSNNVSSRVVPPDPVVVCVVVPPDDPDPDDD

Mean predicted aligned error: 13.29 Å

Solvent-accessible surface area (backbone atoms only — not comparable to full-atom values): 22752 Å² total; per-residue (Å²): 144,85,74,76,72,74,65,60,66,63,53,57,58,55,54,54,61,59,50,75,76,57,93,54,69,68,61,53,52,60,62,70,76,41,77,72,69,59,52,56,50,50,53,50,52,58,56,62,66,72,73,68,71,91,50,49,66,67,59,32,49,53,60,52,49,74,76,44,55,74,70,41,41,53,50,8,52,50,22,34,53,36,31,29,65,74,56,70,32,71,94,63,55,57,70,41,57,49,51,19,28,43,46,56,51,57,57,47,82,80,55,44,74,86,81,37,57,95,48,72,66,26,50,51,51,45,52,55,52,43,40,54,51,36,44,70,60,44,50,62,50,36,46,75,35,49,48,52,70,70,52,51,50,51,21,47,35,52,48,58,70,63,73,61,85,87,37,64,68,50,47,39,51,51,22,14,48,45,44,44,37,65,71,53,53,55,78,74,55,88,71,85,50,64,67,62,47,21,52,51,42,27,64,47,54,77,67,34,47,75,69,42,47,52,54,51,53,41,52,91,61,57,55,66,57,45,51,34,43,43,44,20,68,24,58,80,72,64,84,82,66,80,91,66,85,55,65,50,70,84,58,54,68,71,42,47,50,50,48,52,56,56,55,73,68,56,60,92,58,48,44,52,54,26,48,59,44,23,48,72,72,36,54,67,56,30,51,61,72,61,42,83,41,46,77,79,46,48,63,60,56,35,52,51,52,48,45,68,72,17,53,51,84,90,35,34,68,57,35,41,49,51,32,42,15,50,34,49,48,36,44,81,66,69,53,50,58,80,47,51,58,42,56,47,49,24,46,40,53,53,56,31,71,71,41,53,88,88,48,24,66,63,49,37,53,36,46,50,52,51,49,50,26,44,41,51,33,24,41,67,67,31,53,77,70,52,55,72,68,55,52,50,54,65,69,63,56,74,74,80,73,82,82,77,133

Sequence (405 aa):
MAVAAASAVTGASVAAAAAAKSKDGVVVAAAAAAGGVGGYMLWYLIQGKKGGSSSSPTSALRDIEAVLRPEDIAYGKEVEKWCLEIAGGQAAVGPALLVAARAHKIEKAAVRRSQFPGSEEGHAQWKATLKQKQEMRLKPILAKAGWGSDAIERVTALLSMDGPREDKDMQVIEDATCLVFLETDLRSMKIEDHTKLVDLLHKTWVKMSPRAQQKALLLEYDAALLHCLIEAIARDSNQSLPQTPMVAPRLPKACAELLRNSWGKLPETFAKEVFDRLKLEDKEVHELLSAPVVKDNQNMRKVISRFLGFLEAEAMPKFEKLAHALAVAGHAGGLRLSHLAAMKRAVVRTVTSNASKQERESVNRAWEAFFYAVAAVVAPHLMSQDRLEEIAAATSTALPIPGGC

pLDDT: mean 78.55, std 20.16, range [32.5, 97.56]

Nearest PDB structures (foldseek):
  7ohd-assembly1_A  TM=8.503E-01  e=1.222E-01  Mus musculus
  2r50-assembly2_B  TM=7.794E-01  e=4.123E-01  Zea mays subsp. parviglumis
  1s5x-assembly1_B  TM=7.399E-01  e=1.716E+00  Trematomus bernacchii
  7z1u-assembly1_B  TM=6.945E-01  e=1.391E+00  Beta vulgaris
  1la6-assembly1_B-2  TM=6.805E-01  e=2.722E+00  Trematomus newnesi

InterPro domains:
  IPR012292 Globin/Protoglobin [G3DSA:1.10.490.10] (252-380)
  IPR025255 Protein of unknown function DUF4202 [PF13875] (66-224)
  IPR025255 Protein of unknown function DUF4202 [PTHR41729] (70-221)

Secondary structure (DSSP, 8-state):
--SSSSSSHHHHHHHHHHHTT-S-HHHHHHHHH--SSHHHHHHHHHHHT-------HHHHHHHHHTTS-HHHHHHHHHHHHHHHHHHTSGGGS-HHHHHHHHTTTTTTTTS-GGGS-SSHHHHHHHHHHHHHHHHHHHHHHHHHTT--HHHHHHHHHHHHT-S-TT-HHHHHHHHHHHHHIIIIIHHH-----HHHHHHHHHHHHTTS-HHHHHHHHTS---HHHHHHHHHHHHGGGGGG--SS--PPPPPPHHHHHHHHHHHHT--TTHHHHHHHHHHHH-HHHHHHHTSS--GGGHHHHHHHHHHHTT-STTTHHHHHHHHHHHHHHHHHTT--HHHHHHHHHHHHHHHHHTS-TTTHHHHHHHHHHHHHHHHHHHHHHHHTTS-HHHHHHHHHSPPPP----

Radius of gyration: 29.58 Å; Cα contacts (8 Å, |Δi|>4): 365; chains: 1; bounding box: 68×43×93 Å